Protein AF-W6JTA6-F1 (afdb_monomer_lite)

Sequence (429 aa):
MGHHGRVSEDKHWPESLSASARRALEARGWGGLADLAGATMVEVASVKGVGPKAIMVLAAALDEAGTPFADASKGPRAWKQAAQEAGWGRRGSEKWDGAAAPAKRSTAKKEPAGEPIMLDVDGRSVRLSSPNRVYFPEHGWTKEDVARYYLAVGPGILRALRDRPTMLHRFPDGLDGQKVYQKRLPSGAPDWVPTVRLDFPRYNLHADELAPAHLADVIWACQMSTVEFHPWNVRAADVNRPDEWRIDLDPMPEAGFDAVREVAAVAHEVLDELGITGYPKTSGGSGLHVYVRIRAEWEFADVRRAAWGFASEVAARMPDQATVTWWRKDRDPKHVFIDYNQNARDHTLAAAYSLRGLPSGTVSSPIEWDELADVDPRDLTLATVPGRFAEIGDPHEKIDDTAYGLETLLEWADRSEASAGPGLGEPES

Organism: NCBI:txid1193182

Structure (mmCIF, N/CA/C/O backbone):
data_AF-W6JTA6-F1
#
_entry.id   AF-W6JTA6-F1
#
loop_
_atom_site.group_PDB
_atom_site.id
_atom_site.type_symbol
_atom_site.label_atom_id
_atom_site.label_alt_id
_atom_site.label_comp_id
_atom_site.label_asym_id
_atom_site.label_entity_id
_atom_site.label_seq_id
_atom_site.pdbx_PDB_ins_code
_atom_site.Cartn_x
_atom_site.Cartn_y
_atom_site.Cartn_z
_atom_site.occupancy
_atom_site.B_iso_or_equiv
_atom_site.auth_seq_id
_atom_site.auth_comp_id
_atom_site.auth_asym_id
_atom_site.auth_atom_id
_atom_site.pdbx_PDB_model_num
ATOM 1 N N . MET A 1 1 ? 10.520 79.155 20.929 1.00 40.16 1 MET A N 1
ATOM 2 C CA . MET A 1 1 ? 11.770 78.365 20.885 1.00 40.16 1 MET A CA 1
ATOM 3 C C . MET A 1 1 ? 11.437 76.948 21.304 1.00 40.16 1 MET A C 1
ATOM 5 O O . MET A 1 1 ? 10.847 76.793 22.360 1.00 40.16 1 MET A O 1
ATOM 9 N N . GLY A 1 2 ? 11.802 75.967 20.478 1.00 39.59 2 GLY A N 1
ATOM 10 C CA . GLY A 1 2 ? 11.783 74.545 20.828 1.00 39.59 2 GLY A CA 1
ATOM 11 C C . GLY A 1 2 ? 10.458 73.818 20.591 1.00 39.59 2 GLY A C 1
ATOM 12 O O . GLY A 1 2 ? 9.577 73.845 21.435 1.00 39.59 2 GLY A O 1
ATOM 13 N N . HIS A 1 3 ? 10.364 73.080 19.486 1.00 30.94 3 HIS A N 1
ATOM 14 C CA . HIS A 1 3 ? 10.498 71.627 19.591 1.00 30.94 3 HIS A CA 1
ATOM 15 C C . HIS A 1 3 ? 10.884 71.022 18.239 1.00 30.94 3 HIS A C 1
ATOM 17 O O . HIS A 1 3 ? 10.272 71.289 17.209 1.00 30.94 3 HIS A O 1
ATOM 23 N N . HIS A 1 4 ? 11.966 70.247 18.262 1.00 41.09 4 HIS A N 1
ATOM 24 C CA . HIS A 1 4 ? 12.413 69.387 17.179 1.00 41.09 4 HIS A CA 1
ATOM 25 C C . HIS A 1 4 ? 11.355 68.337 16.831 1.00 41.09 4 HIS A C 1
ATOM 27 O O . HIS A 1 4 ? 10.885 67.623 17.711 1.00 41.09 4 HIS A O 1
ATOM 33 N N . GLY A 1 5 ? 11.079 68.194 15.537 1.00 29.84 5 GLY A N 1
ATOM 34 C CA . GLY A 1 5 ? 10.378 67.056 14.957 1.00 29.84 5 GLY A CA 1
ATOM 35 C C . GLY A 1 5 ? 10.976 66.747 13.591 1.00 29.84 5 GLY A C 1
ATOM 36 O O . GLY A 1 5 ? 10.447 67.163 12.569 1.00 29.84 5 GLY A O 1
ATOM 37 N N . ARG A 1 6 ? 12.130 66.078 13.575 1.00 46.41 6 ARG A N 1
ATOM 38 C CA . ARG A 1 6 ? 12.691 65.443 12.376 1.00 46.41 6 ARG A CA 1
ATOM 39 C C . ARG A 1 6 ? 13.136 64.041 12.773 1.00 46.41 6 ARG A C 1
ATOM 41 O O . ARG A 1 6 ? 14.249 63.898 13.261 1.00 46.41 6 ARG A O 1
ATOM 48 N N . VAL A 1 7 ? 12.266 63.041 12.599 1.00 33.16 7 VAL A N 1
ATOM 49 C CA . VAL A 1 7 ? 12.634 61.614 12.576 1.00 33.16 7 VAL A CA 1
ATOM 50 C C . VAL A 1 7 ? 11.639 60.828 11.696 1.00 33.16 7 VAL A C 1
ATOM 52 O O . VAL A 1 7 ? 10.478 60.696 12.059 1.00 33.16 7 VAL A O 1
ATOM 55 N N . SER A 1 8 ? 12.171 60.269 10.598 1.00 37.28 8 SER A N 1
ATOM 56 C CA . SER A 1 8 ? 11.803 58.996 9.938 1.00 37.28 8 SER A CA 1
ATOM 57 C C . SER A 1 8 ? 10.520 58.882 9.090 1.00 37.28 8 SER A C 1
ATOM 59 O O . SER A 1 8 ? 9.585 58.183 9.474 1.00 37.28 8 SER A O 1
ATOM 61 N N . GLU A 1 9 ? 10.553 59.406 7.863 1.00 46.31 9 GLU A N 1
ATOM 62 C CA . GLU A 1 9 ? 9.811 58.815 6.733 1.00 46.31 9 GLU A CA 1
ATOM 63 C C . GLU A 1 9 ? 10.660 57.679 6.103 1.00 46.31 9 GLU A C 1
ATOM 65 O O . GLU A 1 9 ? 11.884 57.796 6.010 1.00 46.31 9 GLU A O 1
ATOM 70 N N . ASP A 1 10 ? 9.996 56.576 5.732 1.00 52.59 10 ASP A N 1
ATOM 71 C CA . ASP A 1 10 ? 10.444 55.476 4.850 1.00 52.59 10 ASP A CA 1
ATOM 72 C C . ASP A 1 10 ? 11.450 54.416 5.345 1.00 52.59 10 ASP A C 1
ATOM 74 O O . ASP A 1 10 ? 12.419 54.081 4.664 1.00 52.59 10 ASP A O 1
ATOM 78 N N . LYS A 1 11 ? 11.170 53.768 6.487 1.00 55.34 11 LYS A N 1
ATOM 79 C CA . LYS A 1 11 ? 11.806 52.482 6.862 1.00 55.34 11 LYS A CA 1
ATOM 80 C C . LYS A 1 11 ? 10.820 51.489 7.479 1.00 55.34 11 LYS A C 1
ATOM 82 O O . LYS A 1 11 ? 10.901 51.184 8.668 1.00 55.34 11 LYS A O 1
ATOM 87 N N . HIS A 1 12 ? 9.867 50.985 6.696 1.00 79.62 12 HIS A N 1
ATOM 88 C CA . HIS A 1 12 ? 9.021 49.883 7.161 1.00 79.62 12 HIS A CA 1
ATOM 89 C C . HIS A 1 12 ? 8.883 48.767 6.127 1.00 79.62 12 HIS A C 1
ATOM 91 O O . HIS A 1 12 ? 8.821 49.006 4.922 1.00 79.62 12 HIS A O 1
ATOM 97 N N . TRP A 1 13 ? 8.862 47.532 6.623 1.00 90.06 13 TRP A N 1
ATOM 98 C CA . TRP A 1 13 ? 8.524 46.343 5.848 1.00 90.06 13 TRP A CA 1
ATOM 99 C C . TRP A 1 13 ? 7.002 46.145 5.825 1.00 90.06 13 TRP A C 1
ATOM 101 O O . TRP A 1 13 ? 6.349 46.493 6.808 1.00 90.06 13 TRP A O 1
ATOM 111 N N . PRO A 1 14 ? 6.424 45.511 4.786 1.00 87.81 14 PRO A N 1
ATOM 112 C CA . PRO A 1 14 ? 5.011 45.136 4.793 1.00 87.81 14 PRO A CA 1
ATOM 113 C C . PRO A 1 14 ? 4.657 44.292 6.025 1.00 87.81 14 PRO A C 1
ATOM 115 O O . PRO A 1 14 ? 5.399 43.368 6.384 1.00 87.81 14 PRO A O 1
ATOM 118 N N . GLU A 1 15 ? 3.509 44.556 6.656 1.00 84.94 15 GLU A N 1
ATOM 119 C CA . GLU A 1 15 ? 3.074 43.836 7.865 1.00 84.94 15 GLU A CA 1
ATOM 120 C C . GLU A 1 15 ? 2.975 42.319 7.645 1.00 84.94 15 GLU A C 1
ATOM 122 O O . GLU A 1 15 ? 3.324 41.533 8.525 1.00 84.94 15 GLU A O 1
ATOM 127 N N . SER A 1 16 ? 2.611 41.905 6.430 1.00 84.75 16 SER A N 1
ATOM 128 C CA . SER A 1 16 ? 2.505 40.509 5.997 1.00 84.75 16 SER A CA 1
ATOM 129 C C . SER A 1 16 ? 3.853 39.821 5.722 1.00 84.75 16 SER A C 1
ATOM 131 O O . SER A 1 16 ? 3.896 38.607 5.493 1.00 84.75 16 SER A O 1
ATOM 133 N N . LEU A 1 17 ? 4.973 40.553 5.758 1.00 88.12 17 LEU A N 1
ATOM 134 C CA . LEU A 1 17 ? 6.309 39.989 5.577 1.00 88.12 17 LEU A CA 1
ATOM 135 C C . LEU A 1 17 ? 6.771 39.271 6.851 1.00 88.12 17 LEU A C 1
ATOM 137 O O . LEU A 1 17 ? 6.897 39.885 7.907 1.00 88.12 17 LEU A O 1
ATOM 141 N N . SER A 1 18 ? 7.094 37.979 6.747 1.00 87.62 18 SER A N 1
ATOM 142 C CA . SER A 1 18 ? 7.527 37.172 7.898 1.00 87.62 18 SER A CA 1
ATOM 143 C C . SER A 1 18 ? 8.738 37.770 8.630 1.00 87.62 18 SER A C 1
ATOM 145 O O . SER A 1 18 ? 9.684 38.240 7.991 1.00 87.62 18 SER A O 1
ATOM 147 N N . ALA A 1 19 ? 8.768 37.655 9.962 1.00 83.56 19 ALA A N 1
ATOM 148 C CA . ALA A 1 19 ? 9.875 38.143 10.791 1.00 83.56 19 ALA A CA 1
ATOM 149 C C . ALA A 1 19 ? 11.238 37.524 10.419 1.00 83.56 19 ALA A C 1
ATOM 151 O O . ALA A 1 19 ? 12.271 38.176 10.542 1.00 83.56 19 ALA A O 1
ATOM 152 N N . SER A 1 20 ? 11.258 36.277 9.935 1.00 80.44 20 SER A N 1
ATOM 153 C CA . SER A 1 20 ? 12.476 35.627 9.437 1.00 80.44 20 SER A CA 1
ATOM 154 C C . SER A 1 20 ? 13.013 36.282 8.165 1.00 80.44 20 SER A C 1
ATOM 156 O O . SER A 1 20 ? 14.217 36.498 8.067 1.00 80.44 20 SER A O 1
ATOM 158 N N . ALA A 1 21 ? 12.134 36.636 7.222 1.00 83.75 21 ALA A N 1
ATOM 159 C CA . ALA A 1 21 ? 12.529 37.333 6.001 1.00 83.75 21 ALA A CA 1
ATOM 160 C C . ALA A 1 21 ? 13.016 38.758 6.303 1.00 83.75 21 ALA A C 1
ATOM 162 O O . ALA A 1 21 ? 14.043 39.156 5.768 1.00 83.75 21 ALA A O 1
ATOM 163 N N . ARG A 1 22 ? 12.349 39.484 7.216 1.00 91.69 22 ARG A N 1
ATOM 164 C CA . ARG A 1 22 ? 12.786 40.822 7.666 1.00 91.69 22 ARG A CA 1
ATOM 165 C C . ARG A 1 22 ? 14.217 40.800 8.197 1.00 91.69 22 ARG A C 1
ATOM 167 O O . ARG A 1 22 ? 15.078 41.481 7.656 1.00 91.69 22 ARG A O 1
ATOM 174 N N . ARG A 1 23 ? 14.497 39.915 9.163 1.00 88.06 23 ARG A N 1
ATOM 175 C CA . ARG A 1 23 ? 15.844 39.756 9.741 1.00 88.06 23 ARG A CA 1
ATOM 176 C C . ARG A 1 23 ? 16.899 39.397 8.694 1.00 88.06 23 ARG A C 1
ATOM 178 O O . ARG A 1 23 ? 18.033 39.851 8.787 1.00 88.06 23 ARG A O 1
ATOM 185 N N . ALA A 1 24 ? 16.541 38.571 7.712 1.00 86.56 24 ALA A N 1
ATOM 186 C CA . ALA A 1 24 ? 17.455 38.166 6.651 1.00 86.56 24 ALA A CA 1
ATOM 187 C C . ALA A 1 24 ? 17.807 39.327 5.702 1.00 86.56 24 ALA A C 1
ATOM 189 O O . ALA A 1 24 ? 18.970 39.484 5.333 1.00 86.56 24 ALA A O 1
ATOM 190 N N . LEU A 1 25 ? 16.821 40.152 5.337 1.00 90.06 25 LEU A N 1
ATOM 191 C CA . LEU A 1 25 ? 17.012 41.338 4.496 1.00 90.06 25 LEU A CA 1
ATOM 192 C C . LEU A 1 25 ? 17.805 42.425 5.240 1.00 90.06 25 LEU A C 1
ATOM 194 O O . LEU A 1 25 ? 18.753 42.981 4.688 1.00 90.06 25 LEU A O 1
ATOM 198 N N . GLU A 1 26 ? 17.504 42.638 6.522 1.00 91.12 26 GLU A N 1
ATOM 199 C CA . GLU A 1 26 ? 18.237 43.562 7.398 1.00 91.12 26 GLU A CA 1
ATOM 200 C C . GLU A 1 26 ? 19.702 43.153 7.562 1.00 91.12 26 GLU A C 1
ATOM 202 O O . GLU A 1 26 ? 20.597 43.986 7.424 1.00 91.12 26 GLU A O 1
ATOM 207 N N . ALA A 1 27 ? 19.975 41.857 7.749 1.00 87.38 27 ALA A N 1
ATOM 208 C CA . ALA A 1 27 ? 21.340 41.329 7.795 1.00 87.38 27 ALA A CA 1
ATOM 209 C C . ALA A 1 27 ? 22.109 41.529 6.475 1.00 87.38 27 ALA A C 1
ATOM 211 O O . ALA A 1 27 ? 23.340 41.529 6.471 1.00 87.38 27 ALA A O 1
ATOM 212 N N . ARG A 1 28 ? 21.398 41.712 5.354 1.00 84.50 28 ARG A N 1
ATOM 213 C CA . ARG A 1 28 ? 21.978 42.018 4.040 1.00 84.50 28 ARG A CA 1
ATOM 214 C C . ARG A 1 28 ? 22.210 43.518 3.815 1.00 84.50 28 ARG A C 1
ATOM 216 O O . ARG A 1 28 ? 22.871 43.869 2.834 1.00 84.50 28 ARG A O 1
ATOM 223 N N . GLY A 1 29 ? 21.729 44.364 4.728 1.00 88.12 29 GLY A N 1
ATOM 224 C CA . GLY A 1 29 ? 21.842 45.822 4.685 1.00 88.12 29 GLY A CA 1
ATOM 225 C C . GLY A 1 29 ? 20.591 46.545 4.177 1.00 88.12 29 GLY A C 1
ATOM 226 O O . GLY A 1 29 ? 20.644 47.759 4.012 1.00 88.12 29 GLY A O 1
ATOM 227 N N . TRP A 1 30 ? 19.483 45.836 3.938 1.00 92.12 30 TRP A N 1
ATOM 228 C CA . TRP A 1 30 ? 18.208 46.436 3.540 1.00 92.12 30 TRP A CA 1
ATOM 229 C C . TRP A 1 30 ? 17.328 46.623 4.776 1.00 92.12 30 TRP A C 1
ATOM 231 O O . TRP A 1 30 ? 16.934 45.649 5.406 1.00 92.12 30 TRP A O 1
ATOM 241 N N . GLY A 1 31 ? 17.060 47.868 5.164 1.00 87.06 31 GLY A N 1
ATOM 242 C CA . GLY A 1 31 ? 16.299 48.222 6.364 1.00 87.06 31 GLY A CA 1
ATOM 243 C C . GLY A 1 31 ? 14.812 48.488 6.116 1.00 87.06 31 GLY A C 1
ATOM 244 O O . GLY A 1 31 ? 14.055 48.623 7.076 1.00 87.06 31 GLY A O 1
ATOM 245 N N . GLY A 1 32 ? 14.379 48.566 4.858 1.00 88.56 32 GLY A N 1
ATOM 246 C CA . GLY A 1 32 ? 12.979 48.731 4.484 1.00 88.56 32 GLY A CA 1
ATOM 247 C C . GLY A 1 32 ? 12.744 48.628 2.980 1.00 88.56 32 GLY A C 1
ATOM 248 O O . GLY A 1 32 ? 13.670 48.415 2.199 1.00 88.56 32 GLY A O 1
ATOM 249 N N . LEU A 1 33 ? 11.484 48.795 2.569 1.00 88.25 33 LEU A N 1
ATOM 250 C CA . LEU A 1 33 ? 11.062 48.620 1.176 1.00 88.25 33 LEU A CA 1
ATOM 251 C C . LEU A 1 33 ? 11.807 49.550 0.199 1.00 88.25 33 LEU A C 1
ATOM 253 O O . LEU A 1 33 ? 12.174 49.122 -0.891 1.00 88.25 33 LEU A O 1
ATOM 257 N N . ALA A 1 34 ? 12.100 50.786 0.618 1.00 86.06 34 ALA A N 1
ATOM 258 C CA . ALA A 1 34 ? 12.843 51.763 -0.180 1.00 86.06 34 ALA A CA 1
ATOM 259 C C . ALA A 1 34 ? 14.271 51.300 -0.531 1.00 86.06 34 ALA A C 1
ATOM 261 O O . ALA A 1 34 ? 14.783 51.645 -1.594 1.00 86.06 34 ALA A O 1
ATOM 262 N N . ASP A 1 35 ? 14.892 50.467 0.311 1.00 88.06 35 ASP A N 1
ATOM 263 C CA . ASP A 1 35 ? 16.240 49.938 0.068 1.00 88.06 35 ASP A CA 1
ATOM 264 C C . ASP A 1 35 ? 16.262 48.840 -1.014 1.00 88.06 35 ASP A C 1
ATOM 266 O O . ASP A 1 35 ? 17.334 48.435 -1.465 1.00 88.06 35 ASP A O 1
ATOM 270 N N . LEU A 1 36 ? 15.086 48.356 -1.437 1.00 88.25 36 LEU A N 1
ATOM 271 C CA . LEU A 1 36 ? 14.927 47.411 -2.545 1.00 88.25 36 LEU A CA 1
ATOM 272 C C . LEU A 1 36 ? 14.685 48.103 -3.893 1.00 88.25 36 LEU A C 1
ATOM 274 O O . LEU A 1 36 ? 14.579 47.419 -4.913 1.00 88.25 36 LEU A O 1
ATOM 278 N N . ALA A 1 37 ? 14.611 49.437 -3.929 1.00 82.19 37 ALA A N 1
ATOM 279 C CA . ALA A 1 37 ? 14.433 50.177 -5.171 1.00 82.19 37 ALA A CA 1
ATOM 280 C C . ALA A 1 37 ? 15.594 49.889 -6.141 1.00 82.19 37 ALA A C 1
ATOM 282 O O . ALA A 1 37 ? 16.764 50.115 -5.831 1.00 82.19 37 ALA A O 1
ATOM 283 N N . GLY A 1 38 ? 15.268 49.368 -7.326 1.00 80.81 38 GLY A N 1
ATOM 284 C CA . GLY A 1 38 ? 16.257 48.977 -8.337 1.00 80.81 38 GLY A CA 1
ATOM 285 C C . GLY A 1 38 ? 16.901 47.602 -8.122 1.00 80.81 38 GLY A C 1
ATOM 286 O O . GLY A 1 38 ? 17.643 47.158 -8.996 1.00 80.81 38 GLY A O 1
ATOM 287 N N . ALA A 1 39 ? 16.591 46.902 -7.026 1.00 87.50 39 ALA A N 1
ATOM 288 C CA . ALA A 1 39 ? 16.951 45.498 -6.876 1.00 87.50 39 ALA A CA 1
ATOM 289 C C . ALA A 1 39 ? 16.140 44.632 -7.851 1.00 87.50 39 ALA A C 1
ATOM 291 O O . ALA A 1 39 ? 15.028 44.971 -8.267 1.00 87.50 39 ALA A O 1
ATOM 292 N N . THR A 1 40 ? 16.691 43.481 -8.207 1.00 85.56 40 THR A N 1
ATOM 293 C CA . THR A 1 40 ? 15.971 42.426 -8.923 1.00 85.56 40 THR A CA 1
ATOM 294 C C . THR A 1 40 ? 15.340 41.446 -7.938 1.00 85.56 40 THR A C 1
ATOM 296 O O . THR A 1 40 ? 15.860 41.204 -6.844 1.00 85.56 40 THR A O 1
ATOM 299 N N . MET A 1 41 ? 14.249 40.798 -8.348 1.00 79.69 41 MET A N 1
ATOM 300 C CA . MET A 1 41 ? 13.654 39.699 -7.585 1.00 79.69 41 MET A CA 1
ATOM 301 C C . MET A 1 41 ? 14.670 38.586 -7.308 1.00 79.69 41 MET A C 1
ATOM 303 O O . MET A 1 41 ? 14.624 37.964 -6.249 1.00 79.69 41 MET A O 1
ATOM 307 N N . VAL A 1 42 ? 15.604 38.343 -8.232 1.00 75.25 42 VAL A N 1
ATOM 308 C CA . VAL A 1 42 ? 16.661 37.327 -8.099 1.00 75.25 42 VAL A CA 1
ATOM 309 C C . VAL A 1 42 ? 17.652 37.675 -6.987 1.00 75.25 42 VAL A C 1
ATOM 311 O O . VAL A 1 42 ? 17.994 36.812 -6.178 1.00 75.25 42 VAL A O 1
ATOM 314 N N . GLU A 1 43 ? 18.087 38.932 -6.903 1.00 81.50 43 GLU A N 1
ATOM 315 C CA . GLU A 1 43 ? 18.985 39.392 -5.836 1.00 81.50 43 GLU A CA 1
ATOM 316 C C . GLU A 1 43 ? 18.330 39.243 -4.465 1.00 81.50 43 GLU A C 1
ATOM 318 O O . GLU A 1 43 ? 18.957 38.736 -3.534 1.00 81.50 43 GLU A O 1
ATOM 323 N N . VAL A 1 44 ? 17.048 39.592 -4.353 1.00 82.94 44 VAL A N 1
ATOM 324 C CA . VAL A 1 44 ? 16.288 39.437 -3.108 1.00 82.94 44 VAL A CA 1
ATOM 325 C C . VAL A 1 44 ? 16.061 37.961 -2.764 1.00 82.94 44 VAL A C 1
ATOM 327 O O . VAL A 1 44 ? 16.219 37.565 -1.609 1.00 82.94 44 VAL A O 1
ATOM 330 N N . ALA A 1 45 ? 15.774 37.118 -3.760 1.00 75.75 45 ALA A N 1
ATOM 331 C CA . ALA A 1 45 ? 15.609 35.672 -3.590 1.00 75.75 45 ALA A CA 1
ATOM 332 C C . ALA A 1 45 ? 16.890 34.953 -3.140 1.00 75.75 45 ALA A C 1
ATOM 334 O O . ALA A 1 45 ? 16.816 33.886 -2.529 1.00 75.75 45 ALA A O 1
ATOM 335 N N . SER A 1 46 ? 18.060 35.521 -3.447 1.00 75.62 46 SER A N 1
ATOM 336 C CA . SER A 1 46 ? 19.359 34.959 -3.067 1.00 75.62 46 SER A CA 1
ATOM 337 C C . SER A 1 46 ? 19.669 35.102 -1.569 1.00 75.62 46 SER A C 1
ATOM 339 O O . SER A 1 46 ? 20.582 34.452 -1.052 1.00 75.62 46 SER A O 1
ATOM 341 N N . VAL A 1 47 ? 18.905 35.926 -0.841 1.00 81.44 47 VAL A N 1
ATOM 342 C CA . VAL A 1 47 ? 19.101 36.147 0.592 1.00 81.44 47 VAL A CA 1
ATOM 343 C C . VAL A 1 47 ? 18.572 34.956 1.394 1.00 81.44 47 VAL A C 1
ATOM 345 O O . VAL A 1 47 ? 17.376 34.657 1.421 1.00 81.44 47 VAL A O 1
ATOM 348 N N . LYS A 1 48 ? 19.477 34.274 2.106 1.00 75.94 48 LYS A N 1
ATOM 349 C CA . LYS A 1 48 ? 19.148 33.119 2.953 1.00 75.94 48 LYS A CA 1
ATOM 350 C C . LYS A 1 48 ? 18.109 33.507 4.012 1.00 75.94 48 LYS A C 1
ATOM 352 O O . LYS A 1 48 ? 18.399 34.294 4.903 1.00 75.94 48 LYS A O 1
ATOM 357 N N . GLY A 1 49 ? 16.922 32.904 3.939 1.00 74.12 49 GLY A N 1
ATOM 358 C CA . GLY A 1 49 ? 15.788 33.205 4.827 1.00 74.12 49 GLY A CA 1
ATOM 359 C C . GLY A 1 49 ? 14.639 33.960 4.149 1.00 74.12 49 GLY A C 1
ATOM 360 O O . GLY A 1 49 ? 13.569 34.087 4.746 1.00 74.12 49 GLY A O 1
ATOM 361 N N . VAL A 1 50 ? 14.817 34.391 2.896 1.00 78.31 50 VAL A N 1
ATOM 362 C CA . VAL A 1 50 ? 13.776 35.015 2.070 1.00 78.31 50 VAL A CA 1
ATOM 363 C C . VAL A 1 50 ? 13.166 33.966 1.134 1.00 78.31 50 VAL A C 1
ATOM 365 O O . VAL A 1 50 ? 13.779 33.506 0.173 1.00 78.31 50 VAL A O 1
ATOM 368 N N . GLY A 1 51 ? 11.951 33.526 1.466 1.00 71.75 51 GLY A N 1
ATOM 369 C CA . GLY A 1 51 ? 11.231 32.482 0.731 1.00 71.75 51 GLY A CA 1
ATOM 370 C C . GLY A 1 51 ? 10.246 33.005 -0.326 1.00 71.75 51 GLY A C 1
ATOM 371 O O . GLY A 1 51 ? 10.012 34.210 -0.418 1.00 71.75 51 GLY A O 1
ATOM 372 N N . PRO A 1 52 ? 9.580 32.099 -1.071 1.00 69.25 52 PRO A N 1
ATOM 373 C CA . PRO A 1 52 ? 8.659 32.441 -2.167 1.00 69.25 52 PRO A CA 1
ATOM 374 C C . PRO A 1 52 ? 7.584 33.443 -1.781 1.00 69.25 52 PRO A C 1
ATOM 376 O O . PRO A 1 52 ? 7.349 34.437 -2.462 1.00 69.25 52 PRO A O 1
ATOM 379 N N . LYS A 1 53 ? 6.961 33.181 -0.634 1.00 76.06 53 LYS A N 1
ATOM 380 C CA . LYS A 1 53 ? 5.883 33.995 -0.092 1.00 76.06 53 LYS A CA 1
ATOM 381 C C . LYS A 1 53 ? 6.368 35.403 0.264 1.00 76.06 53 LYS A C 1
ATOM 383 O O . LYS A 1 53 ? 5.648 36.361 0.031 1.00 76.06 53 LYS A O 1
ATOM 388 N N . ALA A 1 54 ? 7.598 35.529 0.768 1.00 83.88 54 ALA A N 1
ATOM 389 C CA . ALA A 1 54 ? 8.199 36.819 1.094 1.00 83.88 54 ALA A CA 1
ATOM 390 C C . ALA A 1 54 ? 8.477 37.651 -0.167 1.00 83.88 54 ALA A C 1
ATOM 392 O O . ALA A 1 54 ? 8.167 38.834 -0.182 1.00 83.88 54 ALA A O 1
ATOM 393 N N . ILE A 1 55 ? 8.978 37.028 -1.239 1.00 83.38 55 ILE A N 1
ATOM 394 C CA . ILE A 1 55 ? 9.208 37.709 -2.525 1.00 83.38 55 ILE A CA 1
ATOM 395 C C . ILE A 1 55 ? 7.894 38.229 -3.106 1.00 83.38 55 ILE A C 1
ATOM 397 O O . ILE A 1 55 ? 7.838 39.371 -3.540 1.00 83.38 55 ILE A O 1
ATOM 401 N N . MET A 1 56 ? 6.828 37.423 -3.081 1.00 81.12 56 MET A N 1
ATOM 402 C CA . MET A 1 56 ? 5.519 37.853 -3.587 1.00 81.12 56 MET A CA 1
ATOM 403 C C . MET A 1 56 ? 4.939 39.023 -2.786 1.00 81.12 56 MET A C 1
ATOM 405 O O . MET A 1 56 ? 4.397 39.952 -3.375 1.00 81.12 56 MET A O 1
ATOM 409 N N . VAL A 1 57 ? 5.086 38.994 -1.457 1.00 86.62 57 VAL A N 1
ATOM 410 C CA . VAL A 1 57 ? 4.676 40.101 -0.580 1.00 86.62 57 VAL A CA 1
ATOM 411 C C . VAL A 1 57 ? 5.466 41.376 -0.893 1.00 86.62 57 VAL A C 1
ATOM 413 O O . VAL A 1 57 ? 4.877 42.446 -0.987 1.00 86.62 57 VAL A O 1
ATOM 416 N N . LEU A 1 58 ? 6.784 41.268 -1.090 1.00 89.19 58 LEU A N 1
ATOM 417 C CA . LEU A 1 58 ? 7.640 42.408 -1.430 1.00 89.19 58 LEU A CA 1
ATOM 418 C C . LEU A 1 58 ? 7.349 42.961 -2.828 1.00 89.19 58 LEU A C 1
ATOM 420 O O . LEU A 1 58 ? 7.304 44.172 -2.988 1.00 89.19 58 LEU A O 1
ATOM 424 N N . ALA A 1 59 ? 7.123 42.092 -3.815 1.00 85.44 59 ALA A N 1
ATOM 425 C CA . ALA A 1 59 ? 6.797 42.495 -5.180 1.00 85.44 59 ALA A CA 1
ATOM 426 C C . ALA A 1 59 ? 5.481 43.280 -5.224 1.00 85.44 59 ALA A C 1
ATOM 428 O O . ALA A 1 59 ? 5.445 44.366 -5.785 1.00 85.44 59 ALA A O 1
ATOM 429 N N . ALA A 1 60 ? 4.435 42.777 -4.559 1.00 85.00 60 ALA A N 1
ATOM 430 C CA . ALA A 1 60 ? 3.157 43.479 -4.471 1.00 85.00 60 ALA A CA 1
ATOM 431 C C . ALA A 1 60 ? 3.295 44.845 -3.778 1.00 85.00 60 ALA A C 1
ATOM 433 O O . ALA A 1 60 ? 2.743 45.832 -4.253 1.00 85.00 60 ALA A O 1
ATOM 434 N N . ALA A 1 61 ? 4.072 44.916 -2.692 1.00 87.62 61 ALA A N 1
ATOM 435 C CA . ALA A 1 61 ? 4.297 46.167 -1.974 1.00 87.62 61 ALA A CA 1
ATOM 436 C C . ALA A 1 61 ? 5.119 47.187 -2.787 1.00 87.62 61 ALA A C 1
ATOM 438 O O . ALA A 1 61 ? 4.844 48.380 -2.725 1.00 87.62 61 ALA A O 1
ATOM 439 N N . LEU A 1 62 ? 6.119 46.737 -3.552 1.00 87.50 62 LEU A N 1
ATOM 440 C CA . LEU A 1 62 ? 6.918 47.594 -4.439 1.00 87.50 62 LEU A CA 1
ATOM 441 C C . LEU A 1 62 ? 6.109 48.098 -5.640 1.00 87.50 62 LEU A C 1
ATOM 443 O O . LEU A 1 62 ? 6.249 49.258 -6.024 1.00 87.50 62 LEU A O 1
ATOM 447 N N . ASP A 1 63 ? 5.238 47.255 -6.199 1.00 83.44 63 ASP A N 1
ATOM 448 C CA . ASP A 1 63 ? 4.300 47.651 -7.254 1.00 83.44 63 ASP A CA 1
ATOM 449 C C . ASP A 1 63 ? 3.329 48.731 -6.744 1.00 83.44 63 ASP A C 1
ATOM 451 O O . ASP A 1 63 ? 3.120 49.740 -7.418 1.00 83.44 63 ASP A O 1
ATOM 455 N N . GLU A 1 64 ? 2.788 48.569 -5.531 1.00 83.75 64 GLU A N 1
ATOM 456 C CA . GLU A 1 64 ? 1.910 49.555 -4.883 1.00 83.75 64 GLU A CA 1
ATOM 457 C C . GLU A 1 64 ? 2.642 50.870 -4.560 1.00 83.75 64 GLU A C 1
ATOM 459 O O . GLU A 1 64 ? 2.080 51.953 -4.723 1.00 83.75 64 GLU A O 1
ATOM 464 N N . ALA A 1 65 ? 3.922 50.791 -4.186 1.00 83.06 65 ALA A N 1
ATOM 465 C CA . ALA A 1 65 ? 4.785 51.948 -3.950 1.00 83.06 65 ALA A CA 1
ATOM 466 C C . ALA A 1 65 ? 5.297 52.623 -5.242 1.00 83.06 65 ALA A C 1
ATOM 468 O O . ALA A 1 65 ? 6.017 53.621 -5.172 1.00 83.06 65 ALA A O 1
ATOM 469 N N . GLY A 1 66 ? 4.956 52.097 -6.426 1.00 83.81 66 GLY A N 1
ATOM 470 C CA . GLY A 1 66 ? 5.382 52.642 -7.719 1.00 83.81 66 GLY A CA 1
ATOM 471 C C . GLY A 1 66 ? 6.867 52.433 -8.039 1.00 83.81 66 GLY A C 1
ATOM 472 O O . GLY A 1 66 ? 7.399 53.086 -8.938 1.00 83.81 66 GLY A O 1
ATOM 473 N N . THR A 1 67 ? 7.544 51.532 -7.325 1.00 87.62 67 THR A N 1
ATOM 474 C CA . THR A 1 67 ? 8.972 51.212 -7.477 1.00 87.62 67 THR A CA 1
ATOM 475 C C . THR A 1 67 ? 9.175 49.706 -7.681 1.00 87.62 67 THR A C 1
ATOM 477 O O . THR A 1 67 ? 9.863 49.063 -6.889 1.00 87.62 67 THR A O 1
ATOM 480 N N . PRO A 1 68 ? 8.597 49.111 -8.746 1.00 86.00 68 PRO A N 1
ATOM 481 C CA . PRO A 1 68 ? 8.661 47.671 -8.978 1.00 86.00 68 PRO A CA 1
ATOM 482 C C . PRO A 1 68 ? 10.109 47.175 -9.051 1.00 86.00 68 PRO A C 1
ATOM 484 O O . PRO A 1 68 ? 11.029 47.922 -9.404 1.00 86.00 68 PRO A O 1
ATOM 487 N N . PHE A 1 69 ? 10.315 45.883 -8.787 1.00 87.19 69 PHE A N 1
ATOM 488 C CA . PHE A 1 69 ? 11.619 45.258 -9.005 1.00 87.19 69 PHE A CA 1
ATOM 489 C C . PHE A 1 69 ? 12.124 45.504 -10.435 1.00 87.19 69 PHE A C 1
ATOM 491 O O . PHE A 1 69 ? 11.354 45.487 -11.399 1.00 87.19 69 PHE A O 1
ATOM 498 N N . ALA A 1 70 ? 13.439 45.670 -10.592 1.00 85.06 70 ALA A N 1
ATOM 499 C CA . ALA A 1 70 ? 14.060 46.014 -11.874 1.00 85.06 70 ALA A CA 1
ATOM 500 C C . ALA A 1 70 ? 13.819 44.964 -12.980 1.00 85.06 70 ALA A C 1
ATOM 502 O O . ALA A 1 70 ? 13.944 45.257 -14.169 1.00 85.06 70 ALA A O 1
ATOM 503 N N . ASP A 1 71 ? 13.457 43.736 -12.606 1.00 78.81 71 ASP A N 1
ATOM 504 C CA . ASP A 1 71 ? 13.126 42.630 -13.501 1.00 78.81 71 ASP A CA 1
ATOM 505 C C . ASP A 1 71 ? 11.634 42.243 -13.505 1.00 78.81 71 ASP A C 1
ATOM 507 O O . ASP A 1 71 ? 11.282 41.197 -14.058 1.00 78.81 71 ASP A O 1
ATOM 511 N N . ALA A 1 72 ? 10.743 43.088 -12.970 1.00 71.62 72 ALA A N 1
ATOM 512 C CA . ALA A 1 72 ? 9.297 42.836 -12.921 1.00 71.62 72 ALA A CA 1
ATOM 513 C C . ALA A 1 72 ? 8.681 42.547 -14.307 1.00 71.62 72 ALA A C 1
ATOM 515 O O . ALA A 1 72 ? 7.780 41.716 -14.440 1.00 71.62 72 ALA A O 1
ATOM 516 N N . SER A 1 73 ? 9.226 43.147 -15.372 1.00 70.12 73 SER A N 1
ATOM 517 C CA . SER A 1 73 ? 8.774 42.955 -16.759 1.00 70.12 73 SER A CA 1
ATOM 518 C C . SER A 1 73 ? 9.050 41.560 -17.339 1.00 70.12 73 SER A C 1
ATOM 520 O O . SER A 1 73 ? 8.463 41.198 -18.359 1.00 70.12 73 SER A O 1
ATOM 522 N N . LYS A 1 74 ? 9.910 40.744 -16.709 1.00 66.25 74 LYS A N 1
ATOM 523 C CA . LYS A 1 74 ? 10.268 39.398 -17.202 1.00 66.25 74 LYS A CA 1
ATOM 524 C C . LYS A 1 74 ? 9.200 38.335 -16.902 1.00 66.25 74 LYS A C 1
ATOM 526 O O . LYS A 1 74 ? 9.269 37.220 -17.423 1.00 66.25 74 LYS A O 1
ATOM 531 N N . GLY A 1 75 ? 8.193 38.679 -16.099 1.00 55.06 75 GLY A N 1
ATOM 532 C CA . GLY A 1 75 ? 7.029 37.846 -15.809 1.00 55.06 75 GLY A CA 1
ATOM 533 C C . GLY A 1 75 ? 7.307 36.617 -14.919 1.00 55.06 75 GLY A C 1
ATOM 534 O O . GLY A 1 75 ? 8.457 36.267 -14.639 1.00 55.06 75 GLY A O 1
ATOM 535 N N . PRO A 1 76 ? 6.253 35.905 -14.464 1.00 54.00 76 PRO A N 1
ATOM 536 C CA . PRO A 1 76 ? 6.366 34.924 -13.380 1.00 54.00 76 PRO A CA 1
ATOM 537 C C . PRO A 1 76 ? 7.214 33.675 -13.665 1.00 54.00 76 PRO A C 1
ATOM 539 O O . PRO A 1 76 ? 7.646 32.978 -12.747 1.00 54.00 76 PRO A O 1
ATOM 542 N N . ARG A 1 77 ? 7.416 33.346 -14.946 1.00 54.94 77 ARG A N 1
ATOM 543 C CA . ARG A 1 77 ? 8.200 32.177 -15.374 1.00 54.94 77 ARG A CA 1
ATOM 544 C C . ARG A 1 77 ? 9.706 32.445 -15.352 1.00 54.94 77 ARG A C 1
ATOM 546 O O . ARG A 1 77 ? 10.457 31.547 -14.986 1.00 54.94 77 ARG A O 1
ATOM 553 N N . ALA A 1 78 ? 10.133 33.664 -15.684 1.00 56.53 78 ALA A N 1
ATOM 554 C CA . ALA A 1 78 ? 11.549 34.010 -15.776 1.00 56.53 78 ALA A CA 1
ATOM 555 C C . ALA A 1 78 ? 12.240 34.020 -14.405 1.00 56.53 78 ALA A C 1
ATOM 557 O O . ALA A 1 78 ? 13.357 33.526 -14.277 1.00 56.53 78 ALA A O 1
ATOM 558 N N . TRP A 1 79 ? 11.569 34.503 -13.354 1.00 57.97 79 TRP A N 1
ATOM 559 C CA . TRP A 1 79 ? 12.162 34.509 -12.014 1.00 57.97 79 TRP A CA 1
ATOM 560 C C . TRP A 1 79 ? 12.119 33.137 -11.334 1.00 57.97 79 TRP A C 1
ATOM 562 O O . TRP A 1 79 ? 13.034 32.821 -10.585 1.00 57.97 79 TRP A O 1
ATOM 572 N N . LYS A 1 80 ? 11.124 32.277 -11.615 1.00 56.97 80 LYS A N 1
ATOM 573 C CA . LYS A 1 80 ? 11.144 30.876 -11.142 1.00 56.97 80 LYS A CA 1
ATOM 574 C C . LYS A 1 80 ? 12.357 30.127 -11.690 1.00 56.97 80 LYS A C 1
ATOM 576 O O . LYS A 1 80 ? 12.990 29.379 -10.953 1.00 56.97 80 LYS A O 1
ATOM 581 N N . GLN A 1 81 ? 12.692 30.370 -12.955 1.00 57.75 81 GLN A N 1
ATOM 582 C CA . GLN A 1 81 ? 13.871 29.808 -13.600 1.00 57.75 81 GLN A CA 1
ATOM 583 C C . GLN A 1 81 ? 15.170 30.375 -13.003 1.00 57.75 81 GLN A C 1
ATOM 585 O O . GLN A 1 81 ? 16.033 29.603 -12.598 1.00 57.75 81 GLN A O 1
ATOM 590 N N . ALA A 1 82 ? 15.268 31.696 -12.831 1.00 53.28 82 ALA A N 1
ATOM 591 C CA . ALA A 1 82 ? 16.438 32.329 -12.217 1.00 53.28 82 ALA A CA 1
ATOM 592 C C . ALA A 1 82 ? 16.624 31.960 -10.728 1.00 53.28 82 ALA A C 1
ATOM 594 O O . ALA A 1 82 ? 17.747 31.777 -10.270 1.00 53.28 82 ALA A O 1
ATOM 595 N N . ALA A 1 83 ? 15.539 31.778 -9.969 1.00 53.31 83 ALA A N 1
ATOM 596 C CA . ALA A 1 83 ? 15.581 31.286 -8.591 1.00 53.31 83 ALA A CA 1
ATOM 597 C C . ALA A 1 83 ? 16.059 29.824 -8.532 1.00 53.31 83 ALA A C 1
ATOM 599 O O . ALA A 1 83 ? 16.860 29.462 -7.672 1.00 53.31 83 ALA A O 1
ATOM 600 N N . GLN A 1 84 ? 15.625 28.985 -9.474 1.00 55.81 84 GLN A N 1
ATOM 601 C CA . GLN A 1 84 ? 16.087 27.601 -9.590 1.00 55.81 84 GLN A CA 1
ATOM 602 C C . GLN A 1 84 ? 17.580 27.528 -9.965 1.00 55.81 84 GLN A C 1
ATOM 604 O O . GLN A 1 84 ? 18.316 26.721 -9.395 1.00 55.81 84 GLN A O 1
ATOM 609 N N . GLU A 1 85 ? 18.047 28.413 -10.851 1.00 51.25 85 GLU A N 1
ATOM 610 C CA . GLU A 1 85 ? 19.466 28.591 -11.198 1.00 51.25 85 GLU A CA 1
ATOM 611 C C . GLU A 1 85 ? 20.295 29.135 -10.017 1.00 51.25 85 GLU A C 1
ATOM 613 O O . GLU A 1 85 ? 21.435 28.714 -9.822 1.00 51.25 85 GLU A O 1
ATOM 618 N N . ALA A 1 86 ? 19.702 29.983 -9.169 1.00 47.66 86 ALA A N 1
ATOM 619 C CA . ALA A 1 86 ? 20.295 30.501 -7.933 1.00 47.66 86 ALA A CA 1
ATOM 620 C C . ALA A 1 86 ? 20.215 29.525 -6.733 1.00 47.66 86 ALA A C 1
ATOM 622 O O . ALA A 1 86 ? 20.613 29.872 -5.621 1.00 47.66 86 ALA A O 1
ATOM 623 N N . GLY A 1 87 ? 19.733 28.290 -6.933 1.00 48.16 87 GLY A N 1
ATOM 624 C CA . GLY A 1 87 ? 19.763 27.225 -5.919 1.00 48.16 87 GLY A CA 1
ATOM 625 C C . GLY A 1 87 ? 18.570 27.189 -4.958 1.00 48.16 87 GLY A C 1
ATOM 626 O O . GLY A 1 87 ? 18.612 26.495 -3.936 1.00 48.16 87 GLY A O 1
ATOM 627 N N . TRP A 1 88 ? 17.487 27.890 -5.281 1.00 44.19 88 TRP A N 1
ATOM 628 C CA . TRP A 1 88 ? 16.246 27.846 -4.519 1.00 44.19 88 TRP A CA 1
ATOM 629 C C . TRP A 1 88 ? 15.630 26.438 -4.593 1.00 44.19 88 TRP A C 1
ATOM 631 O O . TRP A 1 88 ? 15.287 25.945 -5.666 1.00 44.19 88 TRP A O 1
ATOM 641 N N . GLY A 1 89 ? 15.562 25.757 -3.443 1.00 42.94 89 GLY A N 1
ATOM 642 C CA . GLY A 1 89 ? 15.171 24.344 -3.331 1.00 42.94 89 GLY A CA 1
ATOM 643 C C . GLY A 1 89 ? 16.162 23.467 -2.555 1.00 42.94 89 GLY A C 1
ATOM 644 O O . GLY A 1 89 ? 15.781 22.393 -2.095 1.00 42.94 89 GLY A O 1
ATOM 645 N N . ARG A 1 90 ? 17.397 23.929 -2.306 1.00 36.69 90 ARG A N 1
ATOM 646 C CA . ARG A 1 90 ? 18.289 23.281 -1.327 1.00 36.69 90 ARG A CA 1
ATOM 647 C C . ARG A 1 90 ? 17.998 23.808 0.078 1.00 36.69 90 ARG A C 1
ATOM 649 O O . ARG A 1 90 ? 18.650 24.732 0.557 1.00 36.69 90 ARG A O 1
ATOM 656 N N . ARG A 1 91 ? 16.992 23.232 0.746 1.00 32.84 91 ARG A N 1
ATOM 657 C CA . ARG A 1 91 ? 16.936 23.292 2.217 1.00 32.84 91 ARG A CA 1
ATOM 658 C C . ARG A 1 91 ? 18.121 22.507 2.785 1.00 32.84 91 ARG A C 1
ATOM 660 O O . ARG A 1 91 ? 18.586 21.554 2.171 1.00 32.84 91 ARG A O 1
ATOM 667 N N . GLY A 1 92 ? 18.648 23.010 3.895 1.00 31.95 92 GLY A N 1
ATOM 668 C CA . GLY A 1 92 ? 19.985 22.712 4.382 1.00 31.95 92 GLY A CA 1
ATOM 669 C C . GLY A 1 92 ? 20.222 21.265 4.795 1.00 31.95 92 GLY A C 1
ATOM 670 O O . GLY A 1 92 ? 19.393 20.645 5.448 1.00 31.95 92 GLY A O 1
ATOM 671 N N . SER A 1 93 ? 21.428 20.807 4.492 1.00 29.36 93 SER A N 1
ATOM 672 C CA . SER A 1 93 ? 22.205 19.943 5.365 1.00 29.36 93 SER A CA 1
ATOM 673 C C . SER A 1 93 ? 23.562 20.624 5.529 1.00 29.36 93 SER A C 1
ATOM 675 O O . SER A 1 93 ? 24.212 20.980 4.540 1.00 29.36 93 SER A O 1
ATOM 677 N N . GLU A 1 94 ? 23.968 20.869 6.772 1.00 27.41 94 GLU A N 1
ATOM 678 C CA . GLU A 1 94 ? 25.378 21.081 7.079 1.00 27.41 94 GLU A CA 1
ATOM 679 C C . GLU A 1 94 ? 26.194 19.890 6.559 1.00 27.41 94 GLU A C 1
ATOM 681 O O . GLU A 1 94 ? 25.680 18.781 6.398 1.00 27.41 94 GLU A O 1
ATOM 686 N N . LYS A 1 95 ? 27.446 20.175 6.195 1.00 25.16 95 LYS A N 1
ATOM 687 C CA . LYS A 1 95 ? 28.373 19.250 5.542 1.00 25.16 95 LYS A CA 1
ATOM 688 C C . LYS A 1 95 ? 28.468 17.927 6.305 1.00 25.16 95 LYS A C 1
ATOM 690 O O . LYS A 1 95 ? 28.916 17.910 7.446 1.00 25.16 95 LYS A O 1
ATOM 695 N N . TRP A 1 96 ? 28.136 16.837 5.622 1.00 23.39 96 TRP A N 1
ATOM 696 C CA . TRP A 1 96 ? 28.702 15.529 5.914 1.00 23.39 96 TRP A CA 1
ATOM 697 C C . TRP A 1 96 ? 29.801 15.280 4.878 1.00 23.39 96 TRP A C 1
ATOM 699 O O . TRP A 1 96 ? 29.558 15.362 3.670 1.00 23.39 96 TRP A O 1
ATOM 709 N N . ASP A 1 97 ? 31.028 15.104 5.356 1.00 27.67 97 ASP A N 1
ATOM 710 C CA . ASP A 1 97 ? 32.206 14.887 4.528 1.00 27.67 97 ASP A CA 1
ATOM 711 C C . ASP A 1 97 ? 32.183 13.462 3.956 1.00 27.67 97 ASP A C 1
ATOM 713 O O . ASP A 1 97 ? 32.229 12.488 4.700 1.00 27.67 97 ASP A O 1
ATOM 717 N N . GLY A 1 98 ? 32.151 13.352 2.622 1.00 32.00 98 GLY A N 1
ATOM 718 C CA . GLY A 1 98 ? 32.508 12.118 1.915 1.00 32.00 98 GLY A CA 1
ATOM 719 C C . GLY A 1 98 ? 31.386 11.395 1.166 1.00 32.00 98 GLY A C 1
ATOM 720 O O . GLY A 1 98 ? 31.070 10.262 1.493 1.00 32.00 98 GLY A O 1
ATOM 721 N N . ALA A 1 99 ? 30.859 11.993 0.094 1.00 26.80 99 ALA A N 1
ATOM 722 C CA . ALA A 1 99 ? 30.418 11.266 -1.106 1.00 26.80 99 ALA A CA 1
ATOM 723 C C . ALA A 1 99 ? 30.274 12.255 -2.276 1.00 26.80 99 ALA A C 1
ATOM 725 O O . ALA A 1 99 ? 29.749 13.357 -2.113 1.00 26.80 99 ALA A O 1
ATOM 726 N N . ALA A 1 100 ? 30.788 11.887 -3.450 1.00 27.48 100 ALA A N 1
ATOM 727 C CA . ALA A 1 100 ? 30.766 12.714 -4.654 1.00 27.48 100 ALA A CA 1
ATOM 728 C C . ALA A 1 100 ? 29.339 13.161 -5.036 1.00 27.48 100 ALA A C 1
ATOM 730 O O . ALA A 1 100 ? 28.378 12.404 -4.929 1.00 27.48 100 ALA A O 1
ATOM 731 N N . ALA A 1 101 ? 29.213 14.406 -5.508 1.00 28.86 101 ALA A N 1
ATOM 732 C CA . ALA A 1 101 ? 27.954 14.980 -5.979 1.00 28.86 101 ALA A CA 1
ATOM 733 C C . ALA A 1 101 ? 27.315 14.128 -7.100 1.00 28.86 101 ALA A C 1
ATOM 735 O O . ALA A 1 101 ? 28.043 13.671 -7.985 1.00 28.86 101 ALA A O 1
ATOM 736 N N . PRO A 1 102 ? 25.976 13.965 -7.146 1.00 30.97 102 PRO A N 1
ATOM 737 C CA . PRO A 1 102 ? 25.337 13.274 -8.258 1.00 30.97 102 PRO A CA 1
ATOM 738 C C . PRO A 1 102 ? 25.530 14.080 -9.549 1.00 30.97 102 PRO A C 1
ATOM 740 O O . PRO A 1 102 ? 25.329 15.299 -9.593 1.00 30.97 102 PRO A O 1
ATOM 743 N N . ALA A 1 103 ? 25.957 13.385 -10.601 1.00 35.19 103 ALA A N 1
ATOM 744 C CA . ALA A 1 103 ? 26.237 13.957 -11.909 1.00 35.19 103 ALA A CA 1
ATOM 745 C C . ALA A 1 103 ? 24.983 14.581 -12.553 1.00 35.19 103 ALA A C 1
ATOM 747 O O . ALA A 1 103 ? 23.854 14.126 -12.364 1.00 35.19 103 ALA A O 1
ATOM 748 N N . LYS A 1 104 ? 25.195 15.625 -13.367 1.00 35.09 104 LYS A N 1
ATOM 749 C CA . LYS A 1 104 ? 24.163 16.228 -14.224 1.00 35.09 104 LYS A CA 1
ATOM 750 C C . LYS A 1 104 ? 23.525 15.150 -15.115 1.00 35.09 104 LYS A C 1
ATOM 752 O O . LYS A 1 104 ? 24.237 14.358 -15.728 1.00 35.09 104 LYS A O 1
ATOM 757 N N . ARG A 1 105 ? 22.189 15.158 -15.218 1.00 39.47 105 ARG A N 1
ATOM 758 C CA . ARG A 1 105 ? 21.404 14.304 -16.128 1.00 39.47 105 ARG A CA 1
ATOM 759 C C . ARG A 1 105 ? 21.960 14.385 -17.555 1.00 39.47 105 ARG A C 1
ATOM 761 O O . ARG A 1 105 ? 21.916 15.442 -18.180 1.00 39.47 105 ARG A O 1
ATOM 768 N N . SER A 1 106 ? 22.450 13.258 -18.061 1.00 38.56 106 SER A N 1
ATOM 769 C CA . SER A 1 106 ? 22.760 13.069 -19.477 1.00 38.56 106 SER A CA 1
ATOM 770 C C . SER A 1 106 ? 21.457 13.018 -20.281 1.00 38.56 106 SER A C 1
ATOM 772 O O . SER A 1 106 ? 20.557 12.246 -19.959 1.00 38.56 106 SER A O 1
ATOM 774 N N . THR A 1 107 ? 21.354 13.838 -21.327 1.00 40.75 107 THR A N 1
ATOM 775 C CA . THR A 1 107 ? 20.290 13.797 -22.345 1.00 40.75 107 THR A CA 1
ATOM 776 C C . THR A 1 107 ? 20.580 12.783 -23.460 1.00 40.75 107 THR A C 1
ATOM 778 O O . THR A 1 107 ? 19.836 12.716 -24.439 1.00 40.75 107 THR A O 1
ATOM 781 N N . ALA A 1 108 ? 21.645 11.981 -23.342 1.00 46.22 108 ALA A N 1
ATOM 782 C CA . ALA A 1 108 ? 21.933 10.925 -24.303 1.00 46.22 108 ALA A CA 1
ATOM 783 C C . ALA A 1 108 ? 20.889 9.803 -24.187 1.00 46.22 108 ALA A C 1
ATOM 785 O O . ALA A 1 108 ? 20.571 9.346 -23.086 1.00 46.22 108 ALA A O 1
ATOM 786 N N . LYS A 1 109 ? 20.372 9.330 -25.331 1.00 50.06 109 LYS A N 1
ATOM 787 C CA . LYS A 1 109 ? 19.605 8.078 -25.394 1.00 50.06 109 LYS A CA 1
ATOM 788 C C . LYS A 1 109 ? 20.483 6.969 -24.813 1.00 50.06 109 LYS A C 1
ATOM 790 O O . LYS A 1 109 ? 21.466 6.589 -25.438 1.00 50.06 109 LYS A O 1
ATOM 795 N N . LYS A 1 110 ? 20.143 6.476 -23.618 1.00 64.25 110 LYS A N 1
ATOM 796 C CA . LYS A 1 110 ? 20.786 5.286 -23.053 1.00 64.25 110 LYS A CA 1
ATOM 797 C C . LYS A 1 110 ? 20.577 4.127 -24.020 1.00 64.25 110 LYS A C 1
ATOM 799 O O . LYS A 1 110 ? 19.441 3.879 -24.433 1.00 64.25 110 LYS A O 1
ATOM 804 N N . GLU A 1 111 ? 21.659 3.440 -24.364 1.00 75.31 111 GLU A N 1
ATOM 805 C CA . GLU A 1 111 ? 21.574 2.215 -25.149 1.00 75.31 111 GLU A CA 1
ATOM 806 C C . GLU A 1 111 ? 20.678 1.191 -24.429 1.00 75.31 111 GLU A C 1
ATOM 808 O O . GLU A 1 111 ? 20.630 1.158 -23.188 1.00 75.31 111 GLU A O 1
ATOM 813 N N . PRO A 1 112 ? 19.890 0.406 -25.181 1.00 80.75 112 PRO A N 1
ATOM 814 C CA . PRO A 1 112 ? 19.065 -0.631 -24.591 1.00 80.75 112 PRO A CA 1
ATOM 815 C C . PRO A 1 112 ? 19.948 -1.679 -23.906 1.00 80.75 112 PRO A C 1
ATOM 817 O O . PRO A 1 112 ? 20.932 -2.147 -24.471 1.00 80.75 112 PRO A O 1
ATOM 820 N N . ALA A 1 113 ? 19.587 -2.053 -22.679 1.00 89.56 113 ALA A N 1
ATOM 821 C CA . ALA A 1 113 ? 20.283 -3.102 -21.942 1.00 89.56 113 ALA A CA 1
ATOM 822 C C . ALA A 1 113 ? 19.682 -4.464 -22.320 1.00 89.56 113 ALA A C 1
ATOM 824 O O . ALA A 1 113 ? 18.685 -4.883 -21.734 1.00 89.56 113 ALA A O 1
ATOM 825 N N . GLY A 1 114 ? 20.267 -5.119 -23.322 1.00 93.12 114 GLY A N 1
ATOM 826 C CA . GLY A 1 114 ? 19.763 -6.376 -23.882 1.00 93.12 114 GLY A CA 1
ATOM 827 C C . GLY A 1 114 ? 18.720 -6.185 -24.989 1.00 93.12 114 GLY A C 1
ATOM 828 O O . GLY A 1 114 ? 18.122 -5.112 -25.139 1.00 93.12 114 GLY A O 1
ATOM 829 N N . GLU A 1 115 ? 18.520 -7.239 -25.781 1.00 95.62 115 GLU A N 1
ATOM 830 C CA . GLU A 1 115 ? 17.524 -7.254 -26.854 1.00 95.62 115 GLU A CA 1
ATOM 831 C C . GLU A 1 115 ? 16.100 -7.222 -26.275 1.00 95.62 115 GLU A C 1
ATOM 833 O O . GLU A 1 115 ? 15.828 -7.897 -25.284 1.00 95.62 115 GLU A O 1
ATOM 838 N N . PRO A 1 116 ? 15.170 -6.432 -26.843 1.00 97.00 116 PRO A N 1
ATOM 839 C CA . PRO A 1 116 ? 13.784 -6.416 -26.387 1.00 97.00 116 PRO A CA 1
ATOM 840 C C . PRO A 1 116 ? 13.127 -7.793 -26.508 1.00 97.00 116 PRO A C 1
ATOM 842 O O . PRO A 1 116 ? 13.201 -8.417 -27.565 1.00 97.00 116 PRO A O 1
ATOM 845 N N . ILE A 1 117 ? 12.405 -8.205 -25.469 1.00 97.88 117 ILE A N 1
ATOM 846 C CA . ILE A 1 117 ? 11.631 -9.451 -25.459 1.00 97.88 117 ILE A CA 1
ATOM 847 C C . ILE A 1 117 ? 10.131 -9.157 -25.549 1.00 97.88 117 ILE A C 1
ATOM 849 O O . ILE A 1 117 ? 9.670 -8.072 -25.180 1.00 97.88 117 ILE A O 1
ATOM 853 N N . MET A 1 118 ? 9.366 -10.129 -26.039 1.00 97.81 118 MET A N 1
ATOM 854 C CA . MET A 1 118 ? 7.904 -10.099 -26.035 1.00 97.81 118 MET A CA 1
ATOM 855 C C . MET A 1 118 ? 7.405 -11.096 -24.992 1.00 97.81 118 MET A C 1
ATOM 857 O O . MET A 1 118 ? 7.725 -12.279 -25.073 1.00 97.81 118 MET A O 1
ATOM 861 N N . LEU A 1 119 ? 6.642 -10.616 -24.017 1.00 97.75 119 LEU A N 1
ATOM 862 C CA . LEU A 1 119 ? 5.986 -11.439 -23.006 1.00 97.75 119 LEU A CA 1
ATOM 863 C C . LEU A 1 119 ? 4.536 -11.667 -23.437 1.00 97.75 119 LEU A C 1
ATOM 865 O O . LEU A 1 119 ? 3.839 -10.697 -23.726 1.00 97.75 119 LEU A O 1
ATOM 869 N N . ASP A 1 120 ? 4.087 -12.918 -23.502 1.00 96.81 120 ASP A N 1
ATOM 870 C CA . ASP A 1 120 ? 2.664 -13.234 -23.661 1.00 96.81 120 ASP A CA 1
ATOM 871 C C . ASP A 1 120 ? 2.005 -13.282 -22.278 1.00 96.81 120 ASP A C 1
ATOM 873 O O . ASP A 1 120 ? 2.446 -14.030 -21.405 1.00 96.81 120 ASP A O 1
ATOM 877 N N . VAL A 1 121 ? 0.997 -12.438 -22.069 1.00 97.38 121 VAL A N 1
ATOM 878 C CA . VAL A 1 121 ? 0.274 -12.287 -20.806 1.00 97.38 121 VAL A CA 1
ATOM 879 C C . VAL A 1 121 ? -1.212 -12.430 -21.102 1.00 97.38 121 VAL A C 1
ATOM 881 O O . VAL A 1 121 ? -1.844 -11.497 -21.599 1.00 97.38 121 VAL A O 1
ATOM 884 N N . ASP A 1 122 ? -1.753 -13.620 -20.847 1.00 92.81 122 ASP A N 1
ATOM 885 C CA . ASP A 1 122 ? -3.145 -13.991 -21.132 1.00 92.81 122 ASP A CA 1
ATOM 886 C C . ASP A 1 122 ? -3.576 -13.696 -22.585 1.00 92.81 122 ASP A C 1
ATOM 888 O O . ASP A 1 122 ? -4.653 -13.154 -22.846 1.00 92.81 122 ASP A O 1
ATOM 892 N N . GLY A 1 123 ? -2.711 -14.014 -23.556 1.00 93.19 123 GLY A N 1
ATOM 893 C CA . GLY A 1 123 ? -2.957 -13.797 -24.985 1.00 93.19 123 GLY A CA 1
ATOM 894 C C . GLY A 1 123 ? -2.645 -12.378 -25.470 1.00 93.19 123 GLY A C 1
ATOM 895 O O . GLY A 1 123 ? -2.861 -12.068 -26.647 1.00 93.19 123 GLY A O 1
ATOM 896 N N . ARG A 1 124 ? -2.141 -11.493 -24.598 1.00 95.38 124 ARG A N 1
ATOM 897 C CA . ARG A 1 124 ? -1.646 -10.162 -24.975 1.00 95.38 124 ARG A CA 1
ATOM 898 C C . ARG A 1 124 ? -0.128 -10.148 -25.017 1.00 95.38 124 ARG A C 1
ATOM 900 O O . ARG A 1 124 ? 0.542 -10.389 -24.020 1.00 95.38 124 ARG A O 1
ATOM 907 N N . SER A 1 125 ? 0.416 -9.745 -26.161 1.00 95.94 125 SER A N 1
ATOM 908 C CA . SER A 1 125 ? 1.857 -9.564 -26.322 1.00 95.94 125 SER A CA 1
ATOM 909 C C . SER A 1 125 ? 2.309 -8.201 -25.783 1.00 95.94 125 SER A C 1
ATOM 911 O O . SER A 1 125 ? 1.981 -7.154 -26.348 1.00 95.94 125 SER A O 1
ATOM 913 N N . VAL A 1 126 ? 3.085 -8.205 -24.700 1.00 97.75 126 VAL A N 1
ATOM 914 C CA . VAL A 1 126 ? 3.651 -7.013 -24.057 1.00 97.75 126 VAL A CA 1
ATOM 915 C C . VAL A 1 126 ? 5.155 -6.956 -24.312 1.00 97.75 126 VAL A C 1
ATOM 917 O O . VAL A 1 126 ? 5.912 -7.849 -23.936 1.00 97.75 126 VAL A O 1
ATOM 920 N N . ARG A 1 127 ? 5.619 -5.879 -24.953 1.00 97.19 127 ARG A N 1
ATOM 921 C CA . ARG A 1 127 ? 7.047 -5.666 -25.227 1.00 97.19 127 ARG A CA 1
ATOM 922 C C . ARG A 1 127 ? 7.778 -5.190 -23.975 1.00 97.19 127 ARG A C 1
ATOM 924 O O . ARG A 1 127 ? 7.477 -4.106 -23.478 1.00 97.19 127 ARG A O 1
ATOM 931 N N . LEU A 1 128 ? 8.821 -5.907 -23.563 1.00 97.56 128 LEU A N 1
ATOM 932 C CA . LEU A 1 128 ? 9.763 -5.471 -22.535 1.00 97.56 128 LEU A CA 1
ATOM 933 C C . LEU A 1 128 ? 11.080 -5.021 -23.184 1.00 97.56 128 LEU A C 1
ATOM 935 O O . LEU A 1 128 ? 11.878 -5.820 -23.666 1.00 97.56 128 LEU A O 1
ATOM 939 N N . SER A 1 129 ? 11.321 -3.712 -23.221 1.00 96.00 129 SER A N 1
ATOM 940 C CA . SER A 1 129 ? 12.584 -3.147 -23.707 1.00 96.00 129 SER A CA 1
ATOM 941 C C . SER A 1 129 ? 13.617 -3.054 -22.590 1.00 96.00 129 SER A C 1
ATOM 943 O O . SER A 1 129 ? 13.264 -2.654 -21.475 1.00 96.00 129 SER A O 1
ATOM 945 N N . SER A 1 130 ? 14.889 -3.256 -22.933 1.00 96.88 130 SER A N 1
ATOM 946 C CA . SER A 1 130 ? 16.011 -3.243 -21.986 1.00 96.88 130 SER A CA 1
ATOM 947 C C . SER A 1 130 ? 15.819 -4.233 -20.825 1.00 96.88 130 SER A C 1
ATOM 949 O O . SER A 1 130 ? 15.877 -3.800 -19.668 1.00 96.88 130 SER A O 1
ATOM 951 N N . PRO A 1 131 ? 15.522 -5.517 -21.103 1.00 97.75 131 PRO A N 1
ATOM 952 C CA . PRO A 1 131 ? 15.243 -6.506 -20.060 1.00 97.75 131 PRO A CA 1
ATOM 953 C C . PRO A 1 131 ? 16.393 -6.643 -19.056 1.00 97.75 131 PRO A C 1
ATOM 955 O O . PRO A 1 131 ? 16.140 -6.685 -17.857 1.00 97.75 131 PRO A O 1
ATOM 958 N N . ASN A 1 132 ? 17.646 -6.552 -19.516 1.00 97.88 132 ASN A N 1
ATOM 959 C CA . ASN A 1 132 ? 18.846 -6.729 -18.690 1.00 97.88 132 ASN A CA 1
ATOM 960 C C . ASN A 1 132 ? 19.216 -5.473 -17.884 1.00 97.88 132 ASN A C 1
ATOM 962 O O . ASN A 1 132 ? 20.296 -5.403 -17.298 1.00 97.88 132 ASN A O 1
ATOM 966 N N . ARG A 1 133 ? 18.378 -4.426 -17.884 1.00 96.62 133 ARG A N 1
ATOM 967 C CA . ARG A 1 133 ? 18.639 -3.239 -17.064 1.00 96.62 133 ARG A CA 1
ATOM 968 C C . ARG A 1 133 ? 18.526 -3.628 -15.596 1.00 96.62 133 ARG A C 1
ATOM 970 O O . ARG A 1 133 ? 17.438 -3.979 -15.157 1.00 96.62 133 ARG A O 1
ATOM 977 N N . VAL A 1 134 ? 19.616 -3.496 -14.848 1.00 96.62 134 VAL A N 1
ATOM 978 C CA . VAL A 1 134 ? 19.633 -3.731 -13.400 1.00 96.62 134 VAL A CA 1
ATOM 979 C C . VAL A 1 134 ? 18.759 -2.691 -12.698 1.00 96.62 134 VAL A C 1
ATOM 981 O O . VAL A 1 134 ? 18.910 -1.490 -12.924 1.00 96.62 134 VAL A O 1
ATOM 984 N N . TYR A 1 135 ? 17.808 -3.164 -11.895 1.00 95.69 135 TYR A N 1
ATOM 985 C CA . TYR A 1 135 ? 16.924 -2.347 -11.064 1.00 95.69 135 TYR A CA 1
ATOM 986 C C . TYR A 1 135 ? 17.355 -2.383 -9.605 1.00 95.69 135 TYR A C 1
ATOM 988 O O . TYR A 1 135 ? 17.372 -1.321 -8.995 1.00 95.69 135 TYR A O 1
ATOM 996 N N . PHE A 1 136 ? 17.741 -3.555 -9.087 1.00 96.56 136 PHE A N 1
ATOM 997 C CA . PHE A 1 136 ? 18.225 -3.750 -7.716 1.00 96.56 136 PHE A CA 1
ATOM 998 C C . PHE A 1 136 ? 19.716 -4.119 -7.751 1.00 96.56 136 PHE A C 1
ATOM 1000 O O . PHE A 1 136 ? 20.045 -5.294 -7.919 1.00 96.56 136 PHE A O 1
ATOM 1007 N N . PRO A 1 137 ? 20.634 -3.142 -7.637 1.00 94.00 137 PRO A N 1
ATOM 1008 C CA . PRO A 1 137 ? 22.068 -3.372 -7.821 1.00 94.00 137 PRO A CA 1
ATOM 1009 C C . PRO A 1 137 ? 22.677 -4.345 -6.816 1.00 94.00 137 PRO A C 1
ATOM 1011 O O . PRO A 1 137 ? 23.523 -5.144 -7.203 1.00 94.00 137 PRO A O 1
ATOM 1014 N N . GLU A 1 138 ? 22.222 -4.318 -5.559 1.00 92.69 138 GLU A N 1
ATOM 1015 C CA . GLU A 1 138 ? 22.731 -5.200 -4.496 1.00 92.69 138 GLU A CA 1
ATOM 1016 C C . GLU A 1 138 ? 22.530 -6.686 -4.820 1.00 92.69 138 GLU A C 1
ATOM 1018 O O . GLU A 1 138 ? 23.374 -7.516 -4.488 1.00 92.69 138 GLU A O 1
ATOM 1023 N N . HIS A 1 139 ? 21.446 -7.012 -5.526 1.00 94.62 139 HIS A N 1
ATOM 1024 C CA . HIS A 1 139 ? 21.096 -8.380 -5.908 1.00 94.62 139 HIS A CA 1
ATOM 1025 C C . HIS A 1 139 ? 21.354 -8.684 -7.391 1.00 94.62 139 HIS A C 1
ATOM 1027 O O . HIS A 1 139 ? 21.276 -9.836 -7.812 1.00 94.62 139 HIS A O 1
ATOM 1033 N N . GLY A 1 140 ? 21.627 -7.660 -8.202 1.00 96.19 140 GLY A N 1
ATOM 1034 C CA . GLY A 1 140 ? 21.719 -7.771 -9.656 1.00 96.19 140 GLY A CA 1
ATOM 1035 C C . GLY A 1 140 ? 20.376 -7.984 -10.366 1.00 96.19 140 GLY A C 1
ATOM 1036 O O . GLY A 1 140 ? 20.383 -8.216 -11.574 1.00 96.19 140 GLY A O 1
ATOM 1037 N N . TRP A 1 141 ? 19.234 -7.889 -9.668 1.00 98.31 141 TRP A N 1
ATOM 1038 C CA . TRP A 1 141 ? 17.924 -8.115 -10.286 1.00 98.31 141 TRP A CA 1
ATOM 1039 C C . TRP A 1 141 ? 17.610 -7.055 -11.331 1.00 98.31 141 TRP A C 1
ATOM 1041 O O . TRP A 1 141 ? 17.799 -5.849 -11.136 1.00 98.31 141 TRP A O 1
ATOM 1051 N N . THR A 1 142 ? 17.106 -7.534 -12.452 1.00 98.31 142 THR A N 1
ATOM 1052 C CA . THR A 1 142 ? 16.878 -6.788 -13.674 1.00 98.31 142 THR A CA 1
ATOM 1053 C C . THR A 1 142 ? 15.417 -6.380 -13.835 1.00 98.31 142 THR A C 1
ATOM 1055 O O . THR A 1 142 ? 14.524 -6.784 -13.089 1.00 98.31 142 THR A O 1
ATOM 1058 N N . LYS A 1 143 ? 15.151 -5.568 -14.857 1.00 98.25 143 LYS A N 1
ATOM 1059 C CA . LYS A 1 143 ? 13.796 -5.215 -15.272 1.00 98.25 143 LYS A CA 1
ATOM 1060 C C . LYS A 1 143 ? 12.976 -6.450 -15.657 1.00 98.25 143 LYS A C 1
ATOM 1062 O O . LYS A 1 143 ? 11.771 -6.479 -15.415 1.00 98.25 143 LYS A O 1
ATOM 1067 N N . GLU A 1 144 ? 13.610 -7.443 -16.273 1.00 98.56 144 GLU A N 1
ATOM 1068 C CA . GLU A 1 144 ? 12.965 -8.718 -16.573 1.00 98.56 144 GLU A CA 1
ATOM 1069 C C . GLU A 1 144 ? 12.587 -9.473 -15.300 1.00 98.56 144 GLU A C 1
ATOM 1071 O O . GLU A 1 144 ? 11.457 -9.947 -15.215 1.00 98.56 144 GLU A O 1
ATOM 1076 N N . ASP A 1 145 ? 13.457 -9.503 -14.289 1.00 98.75 145 ASP A N 1
ATOM 1077 C CA . ASP A 1 145 ? 13.156 -10.147 -13.003 1.00 98.75 145 ASP A CA 1
ATOM 1078 C C . ASP A 1 145 ? 11.948 -9.501 -12.316 1.00 98.75 145 ASP A C 1
ATOM 1080 O O . ASP A 1 145 ? 11.068 -10.202 -11.825 1.00 98.75 145 ASP A O 1
ATOM 1084 N N . VAL A 1 146 ? 11.834 -8.168 -12.367 1.00 98.75 146 VAL A N 1
ATOM 1085 C CA . VAL A 1 146 ? 10.647 -7.444 -11.877 1.00 98.75 146 VAL A CA 1
ATOM 1086 C C . VAL A 1 146 ? 9.382 -7.849 -12.638 1.00 98.75 146 VAL A C 1
ATOM 1088 O O . VAL A 1 146 ? 8.345 -8.098 -12.026 1.00 98.75 146 VAL A O 1
ATOM 1091 N N . ALA A 1 147 ? 9.438 -7.930 -13.970 1.00 98.75 147 ALA A N 1
ATOM 1092 C CA . ALA A 1 147 ? 8.282 -8.344 -14.764 1.00 98.75 147 ALA A CA 1
ATOM 1093 C C . ALA A 1 147 ? 7.891 -9.805 -14.478 1.00 98.75 147 ALA A C 1
ATOM 1095 O O . ALA A 1 147 ? 6.710 -10.111 -14.323 1.00 98.75 147 ALA A O 1
ATOM 1096 N N . ARG A 1 148 ? 8.873 -10.706 -14.363 1.00 98.69 148 ARG A N 1
ATOM 1097 C CA . ARG A 1 148 ? 8.656 -12.124 -14.048 1.00 98.69 148 ARG A CA 1
ATOM 1098 C C . ARG A 1 148 ? 8.130 -12.335 -12.634 1.00 98.69 148 ARG A C 1
ATOM 1100 O O . ARG A 1 148 ? 7.268 -13.188 -12.453 1.00 98.69 148 ARG A O 1
ATOM 1107 N N . TYR A 1 149 ? 8.578 -11.533 -11.673 1.00 98.88 149 TYR A N 1
ATOM 1108 C CA . TYR A 1 149 ? 8.013 -11.498 -10.329 1.00 98.88 149 TYR A CA 1
ATOM 1109 C C . TYR A 1 149 ? 6.503 -11.238 -10.382 1.00 98.88 149 TYR A C 1
ATOM 1111 O O . TYR A 1 149 ? 5.725 -12.049 -9.887 1.00 98.88 149 TYR A O 1
ATOM 1119 N N . TYR A 1 150 ? 6.078 -10.167 -11.060 1.00 98.88 150 TYR A N 1
ATOM 1120 C CA . TYR A 1 150 ? 4.657 -9.825 -11.155 1.00 98.88 150 TYR A CA 1
ATOM 1121 C C . TYR A 1 150 ? 3.838 -10.833 -11.962 1.00 98.88 150 TYR A C 1
ATOM 1123 O O . TYR A 1 150 ? 2.666 -11.033 -11.657 1.00 98.88 150 TYR A O 1
ATOM 1131 N N . LEU A 1 151 ? 4.441 -11.502 -12.951 1.00 98.75 151 LEU A N 1
ATOM 1132 C CA . LEU A 1 151 ? 3.806 -12.641 -13.617 1.00 98.75 151 LEU A CA 1
ATOM 1133 C C . LEU A 1 151 ? 3.560 -13.799 -12.640 1.00 98.75 151 LEU A C 1
ATOM 1135 O O . LEU A 1 151 ? 2.483 -14.388 -12.661 1.00 98.75 151 LEU A O 1
ATOM 1139 N N . ALA A 1 152 ? 4.528 -14.110 -11.775 1.00 98.81 152 ALA A N 1
ATOM 1140 C CA . ALA A 1 152 ? 4.437 -15.231 -10.841 1.00 98.81 152 ALA A CA 1
ATOM 1141 C C . ALA A 1 152 ? 3.369 -15.026 -9.752 1.00 98.81 152 ALA A C 1
ATOM 1143 O O . ALA A 1 152 ? 2.679 -15.974 -9.393 1.00 98.81 152 ALA A O 1
ATOM 1144 N N . VAL A 1 153 ? 3.190 -13.792 -9.272 1.00 98.81 153 VAL A N 1
ATOM 1145 C CA . VAL A 1 153 ? 2.142 -13.425 -8.293 1.00 98.81 153 VAL A CA 1
ATOM 1146 C C . VAL A 1 153 ? 0.879 -12.863 -8.958 1.00 98.81 153 VAL A C 1
ATOM 1148 O O . VAL A 1 153 ? 0.069 -12.199 -8.312 1.00 98.81 153 VAL A O 1
ATOM 1151 N N . GLY A 1 154 ? 0.719 -13.101 -10.265 1.00 98.44 154 GLY A N 1
ATOM 1152 C CA . GLY A 1 154 ? -0.257 -12.446 -11.136 1.00 98.44 154 GLY A CA 1
ATOM 1153 C C . GLY A 1 154 ? -1.687 -12.378 -10.590 1.00 98.44 154 GLY A C 1
ATOM 1154 O O . GLY A 1 154 ? -2.247 -11.279 -10.543 1.00 98.44 154 GLY A O 1
ATOM 1155 N N . PRO A 1 155 ? -2.286 -13.497 -10.138 1.00 98.12 155 PRO A N 1
ATOM 1156 C CA . PRO A 1 155 ? -3.627 -13.479 -9.559 1.00 98.12 155 PRO A CA 1
ATOM 1157 C C . PRO A 1 155 ? -3.741 -12.577 -8.320 1.00 98.12 155 PRO A C 1
ATOM 1159 O O . PRO A 1 155 ? -4.706 -11.820 -8.215 1.00 98.12 155 PRO A O 1
ATOM 1162 N N . GLY A 1 156 ? -2.740 -12.598 -7.434 1.00 98.62 156 GLY A N 1
ATOM 1163 C CA . GLY A 1 156 ? -2.725 -11.816 -6.195 1.00 98.62 156 GLY A CA 1
ATOM 1164 C C . GLY A 1 156 ? -2.531 -10.317 -6.434 1.00 98.62 156 GLY A C 1
ATOM 1165 O O . GLY A 1 156 ? -3.336 -9.503 -5.979 1.00 98.62 156 GLY A O 1
ATOM 1166 N N . ILE A 1 157 ? -1.516 -9.921 -7.218 1.00 98.81 157 ILE A N 1
ATOM 1167 C CA . ILE A 1 157 ? -1.314 -8.496 -7.547 1.00 98.81 157 ILE A CA 1
ATOM 1168 C C . ILE A 1 157 ? -2.516 -7.932 -8.312 1.00 98.81 157 ILE A C 1
ATOM 1170 O O . ILE A 1 157 ? -2.931 -6.798 -8.074 1.00 98.81 157 ILE A O 1
ATOM 1174 N N . LEU A 1 158 ? -3.124 -8.720 -9.203 1.00 98.25 158 LEU A N 1
ATOM 1175 C CA . LEU A 1 158 ? -4.300 -8.273 -9.936 1.00 98.25 158 LEU A CA 1
ATOM 1176 C C . LEU A 1 158 ? -5.513 -8.132 -9.014 1.00 98.25 158 LEU A C 1
ATOM 1178 O O . LEU A 1 158 ? -6.240 -7.159 -9.164 1.00 98.25 158 LEU A O 1
ATOM 1182 N N . ARG A 1 159 ? -5.719 -9.017 -8.030 1.00 98.31 159 ARG A N 1
ATOM 1183 C CA . ARG A 1 159 ? -6.774 -8.849 -7.012 1.00 98.31 159 ARG A CA 1
ATOM 1184 C C . ARG A 1 159 ? -6.636 -7.524 -6.266 1.00 98.31 159 ARG A C 1
ATOM 1186 O O . ARG A 1 159 ? -7.620 -6.805 -6.112 1.00 98.31 159 ARG A O 1
ATOM 1193 N N . ALA A 1 160 ? -5.409 -7.166 -5.892 1.00 98.31 160 ALA A N 1
ATOM 1194 C CA . ALA A 1 160 ? -5.118 -5.926 -5.181 1.00 98.31 160 ALA A CA 1
ATOM 1195 C C . ALA A 1 160 ? -5.325 -4.658 -6.031 1.00 98.31 160 ALA A C 1
ATOM 1197 O O . ALA A 1 160 ? -5.589 -3.592 -5.479 1.00 98.31 160 ALA A O 1
ATOM 1198 N N . LEU A 1 161 ? -5.192 -4.753 -7.359 1.00 98.62 161 LEU A N 1
ATOM 1199 C CA . LEU A 1 161 ? -5.215 -3.603 -8.272 1.00 98.62 161 LEU A CA 1
ATOM 1200 C C . LEU A 1 161 ? -6.472 -3.501 -9.142 1.00 98.62 161 LEU A C 1
ATOM 1202 O O . LEU A 1 161 ? -6.701 -2.446 -9.732 1.00 98.62 161 LEU A O 1
ATOM 1206 N N . ARG A 1 162 ? -7.263 -4.575 -9.258 1.00 98.31 162 ARG A N 1
ATOM 1207 C CA . ARG A 1 162 ? -8.327 -4.689 -10.262 1.00 98.31 162 ARG A CA 1
ATOM 1208 C C . ARG A 1 162 ? -9.322 -3.538 -10.167 1.00 98.31 162 ARG A C 1
ATOM 1210 O O . ARG A 1 162 ? -9.972 -3.339 -9.140 1.00 98.31 162 ARG A O 1
ATOM 1217 N N . ASP A 1 163 ? -9.453 -2.823 -11.276 1.00 98.31 163 ASP A N 1
ATOM 1218 C CA . ASP A 1 163 ? -10.314 -1.662 -11.474 1.00 98.31 163 ASP A CA 1
ATOM 1219 C C . ASP A 1 163 ? -10.010 -0.497 -10.524 1.00 98.31 163 ASP A C 1
ATOM 1221 O O . ASP A 1 163 ? -10.807 0.428 -10.416 1.00 98.31 163 ASP A O 1
ATOM 1225 N N . ARG A 1 164 ? -8.868 -0.493 -9.830 1.00 98.38 164 ARG A N 1
ATOM 1226 C CA . ARG A 1 164 ? -8.491 0.596 -8.926 1.00 98.38 164 ARG A CA 1
ATOM 1227 C C . ARG A 1 164 ? -7.627 1.614 -9.667 1.00 98.38 164 ARG A C 1
ATOM 1229 O O . ARG A 1 164 ? -6.602 1.212 -10.228 1.00 98.38 164 ARG A O 1
ATOM 1236 N N . PRO A 1 165 ? -7.957 2.922 -9.639 1.00 97.81 165 PRO A N 1
ATOM 1237 C CA . PRO A 1 165 ? -6.991 3.941 -10.032 1.00 97.81 165 PRO A CA 1
ATOM 1238 C C . PRO A 1 165 ? -5.689 3.699 -9.264 1.00 97.81 165 PRO A C 1
ATOM 1240 O O . PRO A 1 165 ? -5.722 3.435 -8.061 1.00 97.81 165 PRO A O 1
ATOM 1243 N N . THR A 1 166 ? -4.558 3.702 -9.957 1.00 97.88 166 THR A N 1
ATOM 1244 C CA . THR A 1 166 ? -3.284 3.256 -9.397 1.00 97.88 166 THR A CA 1
ATOM 1245 C C . THR A 1 166 ? -2.170 4.222 -9.758 1.00 97.88 166 THR A C 1
ATOM 1247 O O . THR A 1 166 ? -1.781 4.353 -10.923 1.00 97.88 166 THR A O 1
ATOM 1250 N N . MET A 1 167 ? -1.590 4.836 -8.725 1.00 96.31 167 MET A N 1
ATOM 1251 C CA . MET A 1 167 ? -0.377 5.623 -8.866 1.00 96.31 167 MET A CA 1
ATOM 1252 C C . MET A 1 167 ? 0.819 4.696 -9.087 1.00 96.31 167 MET A C 1
ATOM 1254 O O . MET A 1 167 ? 0.985 3.669 -8.423 1.00 96.31 167 MET A O 1
ATOM 1258 N N . LEU A 1 168 ? 1.676 5.078 -10.030 1.00 97.25 168 LEU A N 1
ATOM 1259 C CA . LEU A 1 168 ? 2.850 4.308 -10.412 1.00 97.25 168 LEU A CA 1
ATOM 1260 C C . LEU A 1 168 ? 4.111 4.952 -9.852 1.00 97.25 168 LEU A C 1
ATOM 1262 O O . LEU A 1 168 ? 4.424 6.109 -10.150 1.00 97.25 168 LEU A O 1
ATOM 1266 N N . HIS A 1 169 ? 4.879 4.177 -9.094 1.00 97.31 169 HIS A N 1
ATOM 1267 C CA . HIS A 1 169 ? 6.217 4.560 -8.667 1.00 97.31 169 HIS A CA 1
ATOM 1268 C C . HIS A 1 169 ? 7.246 3.922 -9.589 1.00 97.31 169 HIS A C 1
ATOM 1270 O O . HIS A 1 169 ? 7.483 2.711 -9.570 1.00 97.31 169 HIS A O 1
ATOM 1276 N N . ARG A 1 170 ? 7.843 4.767 -10.426 1.00 96.62 170 ARG A N 1
ATOM 1277 C CA . ARG A 1 170 ? 8.704 4.358 -11.529 1.00 96.62 170 ARG A CA 1
ATOM 1278 C C . ARG A 1 170 ? 10.169 4.628 -11.221 1.00 96.62 170 ARG A C 1
ATOM 1280 O O . ARG A 1 170 ? 10.510 5.670 -10.668 1.00 96.62 170 ARG A O 1
ATOM 1287 N N . PHE A 1 171 ? 11.030 3.729 -11.680 1.00 96.12 171 PHE A N 1
ATOM 1288 C CA . PHE A 1 171 ? 12.482 3.778 -11.535 1.00 96.12 171 PHE A CA 1
ATOM 1289 C C . PHE A 1 171 ? 13.134 3.609 -12.915 1.00 96.12 171 PHE A C 1
ATOM 1291 O O . PHE A 1 171 ? 13.680 2.551 -13.225 1.00 96.12 171 PHE A O 1
ATOM 1298 N N . PRO A 1 172 ? 13.055 4.625 -13.803 1.00 93.50 172 PRO A N 1
ATOM 1299 C CA . PRO A 1 172 ? 13.529 4.499 -15.186 1.00 93.50 172 PRO A CA 1
ATOM 1300 C C . PRO A 1 172 ? 14.996 4.078 -15.299 1.00 93.50 172 PRO A C 1
ATOM 1302 O O . PRO A 1 172 ? 15.374 3.386 -16.246 1.00 93.50 172 PRO A O 1
ATOM 1305 N N . ASP A 1 173 ? 15.804 4.481 -14.323 1.00 91.00 173 ASP A N 1
ATOM 1306 C CA . ASP A 1 173 ? 17.236 4.218 -14.251 1.00 91.00 173 ASP A CA 1
ATOM 1307 C C . ASP A 1 173 ? 17.594 3.146 -13.202 1.00 91.00 173 ASP A C 1
ATOM 1309 O O . ASP A 1 173 ? 18.765 3.021 -12.865 1.00 91.00 173 ASP A O 1
ATOM 1313 N N . GLY A 1 174 ? 16.611 2.377 -12.711 1.00 92.44 174 GLY A N 1
ATOM 1314 C CA . GLY A 1 174 ? 16.773 1.492 -11.552 1.00 92.44 174 GLY A CA 1
ATOM 1315 C C . GLY A 1 174 ? 16.732 2.253 -10.221 1.00 92.44 174 GLY A C 1
ATOM 1316 O O . GLY A 1 174 ? 16.462 3.459 -10.200 1.00 92.44 174 GLY A O 1
ATOM 1317 N N . LEU A 1 175 ? 16.974 1.550 -9.110 1.00 90.81 175 LEU A N 1
ATOM 1318 C CA . LEU A 1 175 ? 16.917 2.120 -7.756 1.00 90.81 175 LEU A CA 1
ATOM 1319 C C . LEU A 1 175 ? 18.061 3.106 -7.456 1.00 90.81 175 LEU A C 1
ATOM 1321 O O . LEU A 1 175 ? 17.884 3.979 -6.613 1.00 90.81 175 LEU A O 1
ATOM 1325 N N . ASP A 1 176 ? 19.172 3.049 -8.198 1.00 86.56 176 ASP A N 1
ATOM 1326 C CA . ASP A 1 176 ? 20.238 4.071 -8.151 1.00 86.56 176 ASP A CA 1
ATOM 1327 C C . ASP A 1 176 ? 19.798 5.418 -8.752 1.00 86.56 176 ASP A C 1
ATOM 1329 O O . ASP A 1 176 ? 20.460 6.450 -8.605 1.00 86.56 176 ASP A O 1
ATOM 1333 N N . GLY A 1 177 ? 18.695 5.404 -9.501 1.00 87.75 177 GLY A N 1
ATOM 1334 C CA . GLY A 1 177 ? 18.121 6.563 -10.156 1.00 87.75 177 GLY A CA 1
ATOM 1335 C C . GLY A 1 177 ? 17.120 7.330 -9.297 1.00 87.75 177 GLY A C 1
ATOM 1336 O O . GLY A 1 177 ? 16.803 6.995 -8.160 1.00 87.75 177 GLY A O 1
ATOM 1337 N N . GLN A 1 178 ? 16.552 8.383 -9.887 1.00 88.50 178 GLN A N 1
ATOM 1338 C CA . GLN A 1 178 ? 15.449 9.099 -9.251 1.00 88.50 178 GLN A CA 1
ATOM 1339 C C . GLN A 1 178 ? 14.131 8.335 -9.399 1.00 88.50 178 GLN A C 1
ATOM 1341 O O . GLN A 1 178 ? 13.724 7.986 -10.511 1.00 88.50 178 GLN A O 1
ATOM 1346 N N . LYS A 1 179 ? 13.427 8.178 -8.275 1.00 93.38 179 LYS A N 1
ATOM 1347 C CA . LYS A 1 179 ? 12.036 7.722 -8.222 1.00 93.38 179 LYS A CA 1
ATOM 1348 C C . LYS A 1 179 ? 11.108 8.759 -8.861 1.00 93.38 179 LYS A C 1
ATOM 1350 O O . LYS A 1 179 ? 11.185 9.950 -8.558 1.00 93.38 179 LYS A O 1
ATOM 1355 N N . VAL A 1 180 ? 10.216 8.300 -9.733 1.00 94.31 180 VAL A N 1
ATOM 1356 C CA . VAL A 1 180 ? 9.197 9.113 -10.404 1.00 94.31 180 VAL A CA 1
ATOM 1357 C C . VAL A 1 180 ? 7.818 8.689 -9.917 1.00 94.31 180 VAL A C 1
ATOM 1359 O O . VAL A 1 180 ? 7.415 7.545 -10.106 1.00 94.31 180 VAL A O 1
ATOM 1362 N N . TYR A 1 181 ? 7.091 9.635 -9.332 1.00 93.44 181 TYR A N 1
ATOM 1363 C CA . TYR A 1 181 ? 5.697 9.478 -8.924 1.00 93.44 181 TYR A CA 1
ATOM 1364 C C . TYR A 1 181 ? 4.802 9.864 -10.097 1.00 93.44 181 TYR A C 1
ATOM 1366 O O . TYR A 1 181 ? 4.881 10.992 -10.591 1.00 93.44 181 TYR A O 1
ATOM 1374 N N . GLN A 1 182 ? 3.982 8.934 -10.576 1.00 92.38 182 GLN A N 1
ATOM 1375 C CA . GLN A 1 182 ? 3.165 9.149 -11.760 1.00 92.38 182 GLN A CA 1
ATOM 1376 C C . GLN A 1 182 ? 1.713 8.760 -11.503 1.00 92.38 182 GLN A C 1
ATOM 1378 O O . GLN A 1 182 ? 1.380 7.582 -11.429 1.00 92.38 182 GLN A O 1
ATOM 1383 N N . LYS A 1 183 ? 0.861 9.783 -11.430 1.00 89.94 183 LYS A N 1
ATOM 1384 C CA . LYS A 1 183 ? -0.599 9.659 -11.388 1.00 89.94 183 LYS A CA 1
ATOM 1385 C C . LYS A 1 183 ? -1.173 9.473 -12.792 1.00 89.94 183 LYS A C 1
ATOM 1387 O O . LYS A 1 183 ? -1.679 8.419 -13.149 1.00 89.94 183 LYS A O 1
ATOM 1392 N N . ARG A 1 184 ? -0.989 10.488 -13.641 1.00 92.25 184 ARG A N 1
ATOM 1393 C CA . ARG A 1 184 ? -1.497 10.505 -15.018 1.00 92.25 184 ARG A CA 1
ATOM 1394 C C . ARG A 1 184 ? -0.778 9.486 -15.908 1.00 92.25 184 ARG A C 1
ATOM 1396 O O . ARG A 1 184 ? 0.456 9.462 -15.950 1.00 92.25 184 ARG A O 1
ATOM 1403 N N . LEU A 1 185 ? -1.547 8.717 -16.675 1.00 89.25 185 LEU A N 1
ATOM 1404 C CA . LEU A 1 185 ? -1.025 7.800 -17.684 1.00 89.25 185 LEU A CA 1
ATOM 1405 C C . LEU A 1 185 ? -0.204 8.572 -18.746 1.00 89.25 185 LEU A C 1
ATOM 1407 O O . LEU A 1 185 ? -0.634 9.635 -19.203 1.00 89.25 185 LEU A O 1
ATOM 1411 N N . PRO A 1 186 ? 0.992 8.094 -19.136 1.00 81.69 186 PRO A N 1
ATOM 1412 C CA . PRO A 1 186 ? 1.841 8.781 -20.100 1.00 81.69 186 PRO A CA 1
ATOM 1413 C C . PRO A 1 186 ? 1.238 8.727 -21.507 1.00 81.69 186 PRO A C 1
ATOM 1415 O O . PRO A 1 186 ? 0.559 7.768 -21.875 1.00 81.69 186 PRO A O 1
ATOM 1418 N N . SER A 1 187 ? 1.542 9.738 -22.323 1.00 79.06 187 SER A N 1
ATOM 1419 C CA . SER A 1 187 ? 1.173 9.729 -23.739 1.00 79.06 187 SER A CA 1
ATOM 1420 C C . SER A 1 187 ? 1.834 8.555 -24.471 1.00 79.06 187 SER A C 1
ATOM 1422 O O . SER A 1 187 ? 2.998 8.229 -24.231 1.00 79.06 187 SER A O 1
ATOM 1424 N N . GLY A 1 188 ? 1.085 7.917 -25.375 1.00 81.75 188 GLY A N 1
ATOM 1425 C CA . GLY A 1 188 ? 1.550 6.744 -26.123 1.00 81.75 188 GLY A CA 1
ATOM 1426 C C . GLY A 1 188 ? 1.371 5.407 -25.398 1.00 81.75 188 GLY A C 1
ATOM 1427 O O . GLY A 1 188 ? 1.981 4.418 -25.807 1.00 81.75 188 GLY A O 1
ATOM 1428 N N . ALA A 1 189 ? 0.562 5.359 -24.335 1.00 90.88 189 ALA A N 1
ATOM 1429 C CA . ALA A 1 189 ? 0.063 4.092 -23.817 1.00 90.88 189 ALA A CA 1
ATOM 1430 C C . ALA A 1 189 ? -0.771 3.357 -24.891 1.00 90.88 189 ALA A C 1
ATOM 1432 O O . ALA A 1 189 ? -1.471 4.021 -25.657 1.00 90.88 189 ALA A O 1
ATOM 1433 N N . PRO A 1 190 ? -0.690 2.018 -24.982 1.00 92.75 190 PRO A N 1
ATOM 1434 C CA . PRO A 1 190 ? -1.546 1.236 -25.868 1.00 92.75 190 PRO A CA 1
ATOM 1435 C C . PRO A 1 190 ? -3.035 1.430 -25.557 1.00 92.75 190 PRO A C 1
ATOM 1437 O O . PRO A 1 190 ? -3.403 1.500 -24.389 1.00 92.75 190 PRO A O 1
ATOM 1440 N N . ASP A 1 191 ? -3.887 1.407 -26.585 1.00 92.50 191 ASP A N 1
ATOM 1441 C CA . ASP A 1 191 ? -5.341 1.636 -26.461 1.00 92.50 191 ASP A CA 1
ATOM 1442 C C . ASP A 1 191 ? -6.054 0.659 -25.512 1.00 92.50 191 ASP A C 1
ATOM 1444 O O . ASP A 1 191 ? -7.130 0.948 -24.998 1.00 92.50 191 ASP A O 1
ATOM 1448 N N . TRP A 1 192 ? -5.466 -0.516 -25.286 1.00 94.81 192 TRP A N 1
ATOM 1449 C CA . TRP A 1 192 ? -6.016 -1.534 -24.396 1.00 94.81 192 TRP A CA 1
ATOM 1450 C C . TRP A 1 192 ? -5.695 -1.303 -22.917 1.00 94.81 192 TRP A C 1
ATOM 1452 O O . TRP A 1 192 ? -6.235 -2.039 -22.092 1.00 94.81 192 TRP A O 1
ATOM 1462 N N . VAL A 1 193 ? -4.817 -0.346 -22.586 1.00 95.75 193 VAL A N 1
ATOM 1463 C CA . VAL A 1 193 ? -4.460 -0.009 -21.203 1.00 95.75 193 VAL A CA 1
ATOM 1464 C C . VAL A 1 193 ? -5.584 0.842 -20.602 1.00 95.75 193 VAL A C 1
ATOM 1466 O O . VAL A 1 193 ? -5.764 1.989 -21.017 1.00 95.75 193 VAL A O 1
ATOM 1469 N N . PRO A 1 194 ? -6.342 0.312 -19.631 1.00 96.50 194 PRO A N 1
ATOM 1470 C CA . PRO A 1 194 ? -7.492 1.003 -19.064 1.00 96.50 194 PRO A CA 1
ATOM 1471 C C . PRO A 1 194 ? -7.078 2.195 -18.198 1.00 96.50 194 PRO A C 1
ATOM 1473 O O . PRO A 1 194 ? -6.111 2.137 -17.431 1.00 96.50 194 PRO A O 1
ATOM 1476 N N . THR A 1 195 ? -7.867 3.265 -18.269 1.00 96.62 195 THR A N 1
ATOM 1477 C CA . THR A 1 195 ? -7.766 4.405 -17.359 1.00 96.62 195 THR A CA 1
ATOM 1478 C C . THR A 1 195 ? -9.089 4.709 -16.689 1.00 96.62 195 THR A C 1
ATOM 1480 O O . THR A 1 195 ? -10.163 4.387 -17.196 1.00 96.62 195 THR A O 1
ATOM 1483 N N . VAL A 1 196 ? -8.997 5.393 -15.556 1.00 97.00 196 VAL A N 1
ATOM 1484 C CA . VAL A 1 196 ? -10.130 6.047 -14.912 1.00 97.00 196 VAL A CA 1
ATOM 1485 C C . VAL A 1 196 ? -9.781 7.501 -14.639 1.00 97.00 196 VAL A C 1
ATOM 1487 O O . VAL A 1 196 ? -8.650 7.833 -14.272 1.00 97.00 196 VAL A O 1
ATOM 1490 N N . ARG A 1 197 ? -10.760 8.380 -14.839 1.00 95.19 197 ARG A N 1
ATOM 1491 C CA . ARG A 1 197 ? -10.606 9.803 -14.580 1.00 95.19 197 ARG A CA 1
ATOM 1492 C C . ARG A 1 197 ? -10.868 10.111 -13.112 1.00 95.19 197 ARG A C 1
ATOM 1494 O O . ARG A 1 197 ? -11.930 9.802 -12.582 1.00 95.19 197 ARG A O 1
ATOM 1501 N N . LEU A 1 198 ? -9.912 10.787 -12.493 1.00 92.06 198 LEU A N 1
ATOM 1502 C CA . LEU A 1 198 ? -10.030 11.383 -11.173 1.00 92.06 198 LEU A CA 1
ATOM 1503 C C . LEU A 1 198 ? -10.087 12.897 -11.315 1.00 92.06 198 LEU A C 1
ATOM 1505 O O . LEU A 1 198 ? -9.168 13.508 -11.866 1.00 92.06 198 LEU A O 1
ATOM 1509 N N . ASP A 1 199 ? -11.149 13.505 -10.799 1.00 87.81 199 ASP A N 1
ATOM 1510 C CA . ASP A 1 199 ? -11.254 14.954 -10.693 1.00 87.81 199 ASP A CA 1
ATOM 1511 C C . ASP A 1 199 ? -10.774 15.420 -9.308 1.00 87.81 199 ASP A C 1
ATOM 1513 O O . ASP A 1 199 ? -11.049 14.805 -8.268 1.00 87.81 199 ASP A O 1
ATOM 1517 N N . PHE A 1 200 ? -10.050 16.539 -9.314 1.00 82.69 200 PHE A N 1
ATOM 1518 C CA . PHE A 1 200 ? -9.539 17.252 -8.147 1.00 82.69 200 PHE A CA 1
ATOM 1519 C C . PHE A 1 200 ? -10.146 18.666 -8.146 1.00 82.69 200 PHE A C 1
ATOM 1521 O O . PHE A 1 200 ? -9.488 19.626 -8.576 1.00 82.69 200 PHE A O 1
ATOM 1528 N N . PRO A 1 201 ? -11.412 18.819 -7.698 1.00 72.94 201 PRO A N 1
ATOM 1529 C CA . PRO A 1 201 ? -12.198 20.038 -7.904 1.00 72.94 201 PRO A CA 1
ATOM 1530 C C . PRO A 1 201 ? -11.548 21.288 -7.315 1.00 72.94 201 PRO A C 1
ATOM 1532 O O . PRO A 1 201 ? -11.561 22.342 -7.945 1.00 72.94 201 PRO A O 1
ATOM 1535 N N . ARG A 1 202 ? -10.897 21.157 -6.151 1.00 72.88 202 ARG A N 1
ATOM 1536 C CA . ARG A 1 202 ? -10.202 22.261 -5.473 1.00 72.88 202 ARG A CA 1
ATOM 1537 C C . ARG A 1 202 ? -9.148 22.936 -6.349 1.00 72.88 202 ARG A C 1
ATOM 1539 O O . ARG A 1 202 ? -8.961 24.145 -6.267 1.00 72.88 202 ARG A O 1
ATOM 1546 N N . TYR A 1 203 ? -8.471 22.161 -7.192 1.00 76.88 203 TYR A N 1
ATOM 1547 C CA . TYR A 1 203 ? -7.431 22.666 -8.086 1.00 76.88 203 TYR A CA 1
ATOM 1548 C C . TYR A 1 203 ? -7.938 22.895 -9.512 1.00 76.88 203 TYR A C 1
ATOM 1550 O O . TYR A 1 203 ? -7.171 23.359 -10.353 1.00 76.88 203 TYR A O 1
ATOM 1558 N N . ASN A 1 204 ? -9.206 22.566 -9.796 1.00 81.75 204 ASN A N 1
ATOM 1559 C CA . ASN A 1 204 ? -9.756 22.487 -11.148 1.00 81.75 204 ASN A CA 1
ATOM 1560 C C . ASN A 1 204 ? -8.860 21.647 -12.086 1.00 81.75 204 ASN A C 1
ATOM 1562 O O . ASN A 1 204 ? -8.576 22.018 -13.227 1.00 81.75 204 ASN A O 1
ATOM 1566 N N . LEU A 1 205 ? -8.353 20.528 -11.561 1.00 87.50 205 LEU A N 1
ATOM 1567 C CA . LEU A 1 205 ? -7.485 19.587 -12.264 1.00 87.50 205 LEU A CA 1
ATOM 1568 C C . LEU A 1 205 ? -8.156 18.219 -12.343 1.00 87.50 205 LEU A C 1
ATOM 1570 O O . LEU A 1 205 ? -9.026 17.888 -11.546 1.00 87.50 205 LEU A O 1
ATOM 1574 N N . HIS A 1 206 ? -7.709 17.412 -13.295 1.00 89.12 206 HIS A N 1
ATOM 1575 C CA . HIS A 1 206 ? -8.052 15.999 -13.384 1.00 89.12 206 HIS A CA 1
ATOM 1576 C C . HIS A 1 206 ? -6.804 15.192 -13.745 1.00 89.12 206 HIS A C 1
ATOM 1578 O O . HIS A 1 206 ? -5.814 15.752 -14.237 1.00 89.12 206 HIS A O 1
ATOM 1584 N N . ALA A 1 207 ? -6.851 13.885 -13.528 1.00 91.50 207 ALA A N 1
ATOM 1585 C CA . ALA A 1 207 ? -5.860 12.932 -14.001 1.00 91.50 207 ALA A CA 1
ATOM 1586 C C . ALA A 1 207 ? -6.563 11.665 -14.483 1.00 91.50 207 ALA A C 1
ATOM 1588 O O . ALA A 1 207 ? -7.457 11.165 -13.814 1.00 91.50 207 ALA A O 1
ATOM 1589 N N . ASP A 1 208 ? -6.143 11.154 -15.636 1.00 94.62 208 ASP A N 1
ATOM 1590 C CA . ASP A 1 208 ? -6.530 9.822 -16.091 1.00 94.62 208 ASP A CA 1
ATOM 1591 C C . ASP A 1 208 ? -5.451 8.866 -15.583 1.00 94.62 208 ASP A C 1
ATOM 1593 O O . ASP A 1 208 ? -4.326 8.872 -16.094 1.00 94.62 208 ASP A O 1
ATOM 1597 N N . GLU A 1 209 ? -5.748 8.146 -14.506 1.00 96.19 209 GLU A N 1
ATOM 1598 C CA . GLU A 1 209 ? -4.818 7.202 -13.882 1.00 96.19 209 GLU A CA 1
ATOM 1599 C C . GLU A 1 209 ? -5.015 5.798 -14.454 1.00 96.19 209 GLU A C 1
ATOM 1601 O O . GLU A 1 209 ? -6.100 5.464 -14.930 1.00 96.19 209 GLU A O 1
ATOM 1606 N N . LEU A 1 210 ? -3.965 4.971 -14.405 1.00 97.56 210 LEU A N 1
ATOM 1607 C CA . LEU A 1 210 ? -4.066 3.552 -14.751 1.00 97.56 210 LEU A CA 1
ATOM 1608 C C . LEU A 1 210 ? -5.099 2.880 -13.837 1.00 97.56 210 LEU A C 1
ATOM 1610 O O . LEU A 1 210 ? -5.015 3.051 -12.625 1.00 97.56 210 LEU A O 1
ATOM 1614 N N . ALA A 1 211 ? -6.009 2.083 -14.395 1.00 97.81 211 ALA A N 1
ATOM 1615 C CA . ALA A 1 211 ? -6.955 1.273 -13.625 1.00 97.81 211 ALA A CA 1
ATOM 1616 C C . ALA A 1 211 ? -6.863 -0.198 -14.053 1.00 97.81 211 ALA A C 1
ATOM 1618 O O . ALA A 1 211 ? -7.657 -0.617 -14.893 1.00 97.81 211 ALA A O 1
ATOM 1619 N N . PRO A 1 212 ? -5.872 -0.970 -13.560 1.00 98.25 212 PRO A N 1
ATOM 1620 C CA . PRO A 1 212 ? -5.562 -2.297 -14.094 1.00 98.25 212 PRO A CA 1
ATOM 1621 C C . PRO A 1 212 ? -6.787 -3.215 -14.129 1.00 98.25 212 PRO A C 1
ATOM 1623 O O . PRO A 1 212 ? -7.439 -3.402 -13.112 1.00 98.25 212 PRO A O 1
ATOM 1626 N N . ALA A 1 213 ? -7.079 -3.828 -15.272 1.00 97.31 213 ALA A N 1
ATOM 1627 C CA . ALA A 1 213 ? -8.166 -4.798 -15.432 1.00 97.31 213 ALA A CA 1
ATOM 1628 C C . ALA A 1 213 ? -7.636 -6.203 -15.773 1.00 97.31 213 ALA A C 1
ATOM 1630 O O . ALA A 1 213 ? -8.303 -7.213 -15.542 1.00 97.31 213 ALA A O 1
ATOM 1631 N N . HIS A 1 214 ? -6.416 -6.287 -16.301 1.00 98.00 214 HIS A N 1
ATOM 1632 C CA . HIS A 1 214 ? -5.750 -7.519 -16.708 1.00 98.00 214 HIS A CA 1
ATOM 1633 C C . HIS A 1 214 ? -4.298 -7.509 -16.229 1.00 98.00 214 HIS A C 1
ATOM 1635 O O . HIS A 1 214 ? -3.688 -6.450 -16.075 1.00 98.00 214 HIS A O 1
ATOM 1641 N N . LEU A 1 215 ? -3.696 -8.691 -16.073 1.00 98.38 215 LEU A N 1
ATOM 1642 C CA . LEU A 1 215 ? -2.288 -8.799 -15.682 1.00 98.38 215 LEU A CA 1
ATOM 1643 C C . LEU A 1 215 ? -1.355 -8.110 -16.693 1.00 98.38 215 LEU A C 1
ATOM 1645 O O . LEU A 1 215 ? -0.347 -7.516 -16.314 1.00 98.38 215 LEU A O 1
ATOM 1649 N N . ALA A 1 216 ? -1.730 -8.096 -17.975 1.00 98.38 216 ALA A N 1
ATOM 1650 C CA . ALA A 1 216 ? -0.999 -7.387 -19.024 1.00 98.38 216 ALA A CA 1
ATOM 1651 C C . ALA A 1 216 ? -0.830 -5.881 -18.736 1.00 98.38 216 ALA A C 1
ATOM 1653 O O . ALA A 1 216 ? 0.190 -5.305 -19.117 1.00 98.38 216 ALA A O 1
ATOM 1654 N N . ASP A 1 217 ? -1.780 -5.252 -18.034 1.00 98.19 217 ASP A N 1
ATOM 1655 C CA . ASP A 1 217 ? -1.725 -3.831 -17.666 1.00 98.19 217 ASP A CA 1
ATOM 1656 C C . ASP A 1 217 ? -0.616 -3.578 -16.627 1.00 98.19 217 ASP A C 1
ATOM 1658 O O . ASP A 1 217 ? 0.133 -2.601 -16.719 1.00 98.19 217 ASP A O 1
ATOM 1662 N N . VAL A 1 218 ? -0.449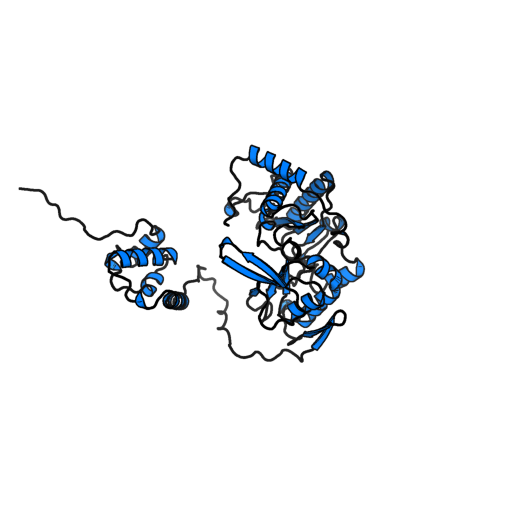 -4.513 -15.683 1.00 98.50 218 VAL A N 1
ATOM 1663 C CA . VAL A 1 218 ? 0.625 -4.512 -14.674 1.00 98.50 218 VAL A CA 1
ATOM 1664 C C . VAL A 1 218 ? 1.983 -4.703 -15.351 1.00 98.50 218 VAL A C 1
ATOM 1666 O O . VAL A 1 218 ? 2.908 -3.922 -15.126 1.00 98.50 218 VAL A O 1
ATOM 1669 N N . ILE A 1 219 ? 2.099 -5.678 -16.258 1.00 98.50 219 ILE A N 1
ATOM 1670 C CA . ILE A 1 219 ? 3.353 -5.941 -16.983 1.00 98.50 219 ILE A CA 1
ATOM 1671 C C . ILE A 1 219 ? 3.716 -4.788 -17.923 1.00 98.50 219 ILE A C 1
ATOM 1673 O O . ILE A 1 219 ? 4.891 -4.431 -18.055 1.00 98.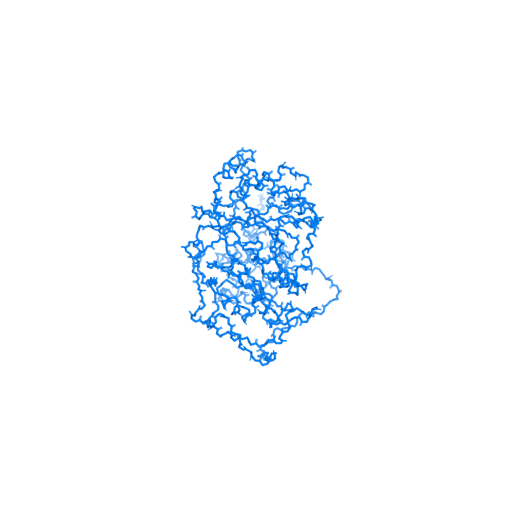50 219 ILE A O 1
ATOM 1677 N N . TRP A 1 220 ? 2.728 -4.131 -18.530 1.00 97.81 220 TRP A N 1
ATOM 1678 C CA . TRP A 1 220 ? 2.965 -2.901 -19.278 1.00 97.81 220 TRP A CA 1
ATOM 1679 C C . TRP A 1 220 ? 3.484 -1.772 -18.380 1.00 97.81 220 TRP A C 1
ATOM 1681 O O . TRP A 1 220 ? 4.428 -1.070 -18.754 1.00 97.81 220 TRP A O 1
ATOM 1691 N N . ALA A 1 221 ? 2.954 -1.622 -17.166 1.00 97.81 221 ALA A N 1
ATOM 1692 C CA . ALA A 1 221 ? 3.491 -0.660 -16.211 1.00 97.81 221 ALA A CA 1
ATOM 1693 C C . ALA A 1 221 ? 4.950 -0.994 -15.827 1.00 97.81 221 ALA A C 1
ATOM 1695 O O . ALA A 1 221 ? 5.792 -0.091 -15.792 1.00 97.81 221 ALA A O 1
ATOM 1696 N N . CYS A 1 222 ? 5.310 -2.273 -15.659 1.00 97.75 222 CYS A N 1
ATOM 1697 C CA . CYS A 1 222 ? 6.707 -2.701 -15.486 1.00 97.75 222 CYS A CA 1
ATOM 1698 C C . CYS A 1 222 ? 7.579 -2.338 -16.699 1.00 97.75 222 CYS A C 1
ATOM 1700 O O . CYS A 1 222 ? 8.698 -1.839 -16.544 1.00 97.75 222 CYS A O 1
ATOM 1702 N N . GLN A 1 223 ? 7.064 -2.486 -17.926 1.00 96.56 223 GLN A N 1
ATOM 1703 C CA . GLN A 1 223 ? 7.730 -1.978 -19.131 1.00 96.56 223 GLN A CA 1
ATOM 1704 C C . GLN A 1 223 ? 7.974 -0.466 -19.045 1.00 96.56 223 GLN A C 1
ATOM 1706 O O . GLN A 1 223 ? 9.053 0.012 -19.415 1.00 96.56 223 GLN A O 1
ATOM 1711 N N . MET A 1 224 ? 7.032 0.278 -18.474 1.00 96.19 224 MET A N 1
ATOM 1712 C CA . MET A 1 224 ? 7.181 1.698 -18.170 1.00 96.19 224 MET A CA 1
ATOM 1713 C C . MET A 1 224 ? 8.059 1.972 -16.944 1.00 96.19 224 MET A C 1
ATOM 1715 O O . MET A 1 224 ? 8.181 3.123 -16.541 1.00 96.19 224 MET A O 1
ATOM 1719 N N . SER A 1 225 ? 8.785 0.983 -16.423 1.00 96.69 225 SER A N 1
ATOM 1720 C CA . SER A 1 225 ? 9.695 1.094 -15.277 1.00 96.69 225 SER A CA 1
ATOM 1721 C C . SER A 1 225 ? 9.012 1.233 -13.921 1.00 96.69 225 SER A C 1
ATOM 1723 O O . SER A 1 225 ? 9.649 1.697 -12.980 1.00 96.69 225 SER A O 1
ATOM 1725 N N . THR A 1 226 ? 7.736 0.869 -13.799 1.00 97.94 226 THR A N 1
ATOM 1726 C CA . THR A 1 226 ? 7.066 0.786 -12.497 1.00 97.94 226 THR A CA 1
ATOM 1727 C C . THR A 1 226 ? 7.656 -0.351 -11.670 1.00 97.94 226 THR A C 1
ATOM 1729 O O . THR A 1 226 ? 7.786 -1.471 -12.162 1.00 97.94 226 THR A O 1
ATOM 1732 N N . VAL A 1 227 ? 7.991 -0.047 -10.416 1.00 98.19 227 VAL A N 1
ATOM 1733 C CA . VAL A 1 227 ? 8.373 -1.041 -9.402 1.00 98.19 227 VAL A CA 1
ATOM 1734 C C . VAL A 1 227 ? 7.303 -1.139 -8.329 1.00 98.19 227 VAL A C 1
ATOM 1736 O O . VAL A 1 227 ? 6.970 -2.253 -7.954 1.00 98.19 227 VAL A O 1
ATOM 1739 N N . GLU A 1 228 ? 6.736 -0.017 -7.872 1.00 98.44 228 GLU A N 1
ATOM 1740 C CA . GLU A 1 228 ? 5.688 -0.030 -6.843 1.00 98.44 228 GLU A CA 1
ATOM 1741 C C . GLU A 1 228 ? 4.343 0.428 -7.416 1.00 98.44 228 GLU A C 1
ATOM 1743 O O . GLU A 1 228 ? 4.277 1.417 -8.158 1.00 98.44 228 GLU A O 1
ATOM 1748 N N . PHE A 1 229 ? 3.279 -0.260 -7.012 1.00 98.69 229 PHE A N 1
ATOM 1749 C CA . PHE A 1 229 ? 1.897 0.051 -7.357 1.00 98.69 229 PHE A CA 1
ATOM 1750 C C . PHE A 1 229 ? 1.155 0.540 -6.119 1.00 98.69 229 PHE A C 1
ATOM 1752 O O . PHE A 1 229 ? 1.170 -0.113 -5.075 1.00 98.69 229 PHE A O 1
ATOM 1759 N N . HIS A 1 230 ? 0.516 1.699 -6.243 1.00 98.31 230 HIS A N 1
ATOM 1760 C CA . HIS A 1 230 ? -0.140 2.394 -5.141 1.00 98.31 230 HIS A CA 1
ATOM 1761 C C . HIS A 1 230 ? -1.604 2.671 -5.509 1.00 98.31 230 HIS A C 1
ATOM 1763 O O . HIS A 1 230 ? -1.916 3.748 -6.023 1.00 98.31 230 HIS A O 1
ATOM 1769 N N . PRO A 1 231 ? -2.499 1.680 -5.340 1.00 98.25 231 PRO A N 1
ATOM 1770 C CA . PRO A 1 231 ? -3.905 1.819 -5.671 1.00 98.25 231 PRO A CA 1
ATOM 1771 C C . PRO A 1 231 ? -4.619 2.734 -4.681 1.00 98.25 231 PRO A C 1
ATOM 1773 O O . PRO A 1 231 ? -4.389 2.710 -3.464 1.00 98.25 231 PRO A O 1
ATOM 1776 N N . TRP A 1 232 ? -5.577 3.484 -5.201 1.00 97.88 232 TRP A N 1
ATOM 1777 C CA . TRP A 1 232 ? -6.604 4.110 -4.387 1.00 97.88 232 TRP A CA 1
ATOM 1778 C C . TRP A 1 232 ? -7.475 3.036 -3.722 1.00 97.88 232 TRP A C 1
ATOM 1780 O O . TRP A 1 232 ? -7.576 1.917 -4.218 1.00 97.88 232 TRP A O 1
ATOM 1790 N N . ASN A 1 233 ? -8.129 3.361 -2.611 1.00 97.31 233 ASN A N 1
ATOM 1791 C CA . ASN A 1 233 ? -9.077 2.466 -1.934 1.00 97.31 233 ASN A CA 1
ATOM 1792 C C . ASN A 1 233 ? -10.502 2.514 -2.531 1.00 97.31 233 ASN A C 1
ATOM 1794 O O . ASN A 1 233 ? -11.471 2.158 -1.868 1.00 97.31 233 ASN A O 1
ATOM 1798 N N . VAL A 1 234 ? -10.620 2.952 -3.787 1.00 98.19 234 VAL A N 1
ATOM 1799 C CA . VAL A 1 234 ? -11.853 2.979 -4.592 1.00 98.19 234 VAL A CA 1
ATOM 1800 C C . VAL A 1 234 ? -11.683 2.096 -5.826 1.00 98.19 234 VAL A C 1
ATOM 1802 O O . VAL A 1 234 ? -10.563 1.697 -6.165 1.00 98.19 234 VAL A O 1
ATOM 1805 N N . ARG A 1 235 ? -12.782 1.831 -6.534 1.00 98.19 235 ARG A N 1
ATOM 1806 C CA . ARG A 1 235 ? -12.771 1.216 -7.868 1.00 98.19 235 ARG A CA 1
ATOM 1807 C C . ARG A 1 235 ? -13.303 2.190 -8.914 1.00 98.19 235 ARG A C 1
ATOM 1809 O O . ARG A 1 235 ? -13.965 3.169 -8.592 1.00 98.19 235 ARG A O 1
ATOM 1816 N N . ALA A 1 236 ? -13.044 1.904 -10.182 1.00 97.44 236 ALA A N 1
ATOM 1817 C CA . ALA A 1 236 ? -13.381 2.769 -11.304 1.00 97.44 236 ALA A CA 1
ATOM 1818 C C . ALA A 1 236 ? -14.892 2.973 -11.484 1.00 97.44 236 ALA A C 1
ATOM 1820 O O . ALA A 1 236 ? -15.302 3.970 -12.073 1.00 97.44 236 ALA A O 1
ATOM 1821 N N . ALA A 1 237 ? -15.708 2.053 -10.959 1.00 96.94 237 ALA A N 1
ATOM 1822 C CA . ALA A 1 237 ? -17.161 2.172 -10.953 1.00 96.94 237 ALA A CA 1
ATOM 1823 C C . ALA A 1 237 ? -17.656 3.382 -10.136 1.00 96.94 237 ALA A C 1
ATOM 1825 O O . ALA A 1 237 ? -18.620 4.023 -10.543 1.00 96.94 237 ALA A O 1
ATOM 1826 N N . ASP A 1 238 ? -16.987 3.710 -9.024 1.00 97.38 238 ASP A N 1
ATOM 1827 C CA . ASP A 1 238 ? -17.255 4.908 -8.225 1.00 97.38 238 ASP A CA 1
ATOM 1828 C C . ASP A 1 238 ? -15.979 5.363 -7.499 1.00 97.38 238 ASP A C 1
ATOM 1830 O O . ASP A 1 238 ? -15.555 4.790 -6.496 1.00 97.38 238 ASP A O 1
ATOM 1834 N N . VAL A 1 239 ? -15.363 6.433 -8.008 1.00 96.62 239 VAL A N 1
ATOM 1835 C CA . VAL A 1 239 ? -14.094 6.971 -7.488 1.00 96.62 239 VAL A CA 1
ATOM 1836 C C . VAL A 1 239 ? -14.254 7.885 -6.266 1.00 96.62 239 VAL A C 1
ATOM 1838 O O . VAL A 1 239 ? -13.281 8.500 -5.815 1.00 96.62 239 VAL A O 1
ATOM 1841 N N . ASN A 1 240 ? -15.472 8.030 -5.744 1.00 96.06 240 ASN A N 1
ATOM 1842 C CA . ASN A 1 240 ? -15.764 8.854 -4.571 1.00 96.06 240 ASN A CA 1
ATOM 1843 C C . ASN A 1 240 ? -16.130 8.025 -3.339 1.00 96.06 240 ASN A C 1
ATOM 1845 O O . ASN A 1 240 ? -16.045 8.551 -2.228 1.00 96.06 240 ASN A O 1
ATOM 1849 N N . ARG A 1 241 ? -16.480 6.748 -3.527 1.00 98.19 241 ARG A N 1
ATOM 1850 C CA . ARG A 1 241 ? -16.920 5.851 -2.459 1.00 98.19 241 ARG A CA 1
ATOM 1851 C C . ARG A 1 241 ? -15.948 4.691 -2.274 1.00 98.19 241 ARG A C 1
ATOM 1853 O O . ARG A 1 241 ? -15.964 3.761 -3.084 1.00 98.19 241 ARG A O 1
ATOM 1860 N N . PRO A 1 242 ? -15.066 4.743 -1.258 1.00 98.56 242 PRO A N 1
ATOM 1861 C CA . PRO A 1 242 ? -14.150 3.649 -0.997 1.00 98.56 242 PRO A CA 1
ATOM 1862 C C . PRO A 1 242 ? -14.887 2.345 -0.732 1.00 98.56 242 PRO A C 1
ATOM 1864 O O . PRO A 1 242 ? -15.906 2.313 -0.049 1.00 98.56 242 PRO A O 1
ATOM 1867 N N . ASP A 1 243 ? -14.329 1.265 -1.256 1.00 98.56 243 ASP A N 1
ATOM 1868 C CA . ASP A 1 243 ? -14.769 -0.093 -0.962 1.00 98.56 243 ASP A CA 1
ATOM 1869 C C . ASP A 1 243 ? -13.757 -0.817 -0.059 1.00 98.56 243 ASP A C 1
ATOM 1871 O O . ASP A 1 243 ? -13.966 -1.966 0.317 1.00 98.56 243 ASP A O 1
ATOM 1875 N N . GLU A 1 244 ? -12.650 -0.171 0.303 1.00 98.50 244 GLU A N 1
ATOM 1876 C CA . GLU A 1 244 ? -11.591 -0.739 1.134 1.00 98.50 244 GLU A CA 1
ATOM 1877 C C . GLU A 1 244 ? -11.236 0.224 2.270 1.00 98.50 244 GLU A C 1
ATOM 1879 O O . GLU A 1 244 ? -10.814 1.364 2.053 1.00 98.50 244 GLU A O 1
ATOM 1884 N N . TRP A 1 245 ? -11.402 -0.247 3.500 1.00 98.56 245 TRP A N 1
ATOM 1885 C CA . TRP A 1 245 ? -10.882 0.410 4.689 1.00 98.56 245 TRP A CA 1
ATOM 1886 C C . TRP A 1 245 ? -9.480 -0.135 4.985 1.00 98.56 245 TRP A C 1
ATOM 1888 O O . TRP A 1 245 ? -9.234 -1.341 4.916 1.00 98.56 245 TRP A O 1
ATOM 1898 N N . ARG A 1 246 ? -8.537 0.767 5.266 1.00 98.56 246 ARG A N 1
ATOM 1899 C CA . ARG A 1 246 ? -7.122 0.453 5.473 1.00 98.56 246 ARG A CA 1
ATOM 1900 C C . ARG A 1 246 ? -6.692 0.825 6.886 1.00 98.56 246 ARG A C 1
ATOM 1902 O O . ARG A 1 246 ? -6.812 1.981 7.289 1.00 98.56 246 ARG A O 1
ATOM 1909 N N . ILE A 1 247 ? -6.154 -0.142 7.612 1.00 98.81 247 ILE A N 1
ATOM 1910 C CA . ILE A 1 247 ? -5.493 0.060 8.902 1.00 98.81 247 ILE A CA 1
ATOM 1911 C C . ILE A 1 247 ? -3.990 0.057 8.622 1.00 98.81 247 ILE A C 1
ATOM 1913 O O . ILE A 1 247 ? -3.474 -0.916 8.076 1.00 98.81 247 ILE A O 1
ATOM 1917 N N . ASP A 1 248 ? -3.302 1.146 8.948 1.00 98.62 248 ASP A N 1
ATOM 1918 C CA . ASP A 1 248 ? -1.857 1.302 8.749 1.00 98.62 248 ASP A CA 1
ATOM 1919 C C . ASP A 1 248 ? -1.169 1.460 10.103 1.00 98.62 248 ASP A C 1
ATOM 1921 O O . ASP A 1 248 ? -1.477 2.381 10.860 1.00 98.62 248 ASP A O 1
ATOM 1925 N N . LEU A 1 249 ? -0.282 0.520 10.420 1.00 98.69 249 LEU A N 1
ATOM 1926 C CA . LEU A 1 249 ? 0.473 0.466 11.663 1.00 98.69 249 LEU A CA 1
ATOM 1927 C C . LEU A 1 249 ? 1.911 0.903 11.368 1.00 98.69 249 LEU A C 1
ATOM 1929 O O . LEU A 1 249 ? 2.736 0.104 10.912 1.00 98.69 249 LEU A O 1
ATOM 1933 N N . ASP A 1 250 ? 2.195 2.181 11.622 1.00 96.56 250 ASP A N 1
ATOM 1934 C CA . ASP A 1 250 ? 3.475 2.828 11.329 1.00 96.56 250 ASP A CA 1
ATOM 1935 C C . ASP A 1 250 ? 4.307 2.971 12.615 1.00 96.56 250 ASP A C 1
ATOM 1937 O O . ASP A 1 250 ? 3.985 3.809 13.467 1.00 96.56 250 ASP A O 1
ATOM 1941 N N . PRO A 1 251 ? 5.371 2.173 12.814 1.00 96.75 251 PRO A N 1
ATOM 1942 C CA . PRO A 1 251 ? 6.229 2.321 13.982 1.00 96.75 251 PRO A CA 1
ATOM 1943 C C . PRO A 1 251 ? 6.963 3.667 13.955 1.00 96.75 251 PRO A C 1
ATOM 1945 O O . PRO A 1 251 ? 7.574 4.053 12.954 1.00 96.75 251 PRO A O 1
ATOM 1948 N N . MET A 1 252 ? 6.945 4.387 15.079 1.00 94.56 252 MET A N 1
ATOM 1949 C CA . MET A 1 252 ? 7.795 5.565 15.256 1.00 94.56 252 MET A CA 1
ATOM 1950 C C . MET A 1 252 ? 9.282 5.157 15.358 1.00 94.56 252 MET A C 1
ATOM 1952 O O . MET A 1 252 ? 9.586 3.974 15.482 1.00 94.56 252 MET A O 1
ATOM 1956 N N . PRO A 1 253 ? 10.248 6.095 15.247 1.00 90.94 253 PRO A N 1
ATOM 1957 C CA . PRO A 1 253 ? 11.655 5.754 14.997 1.00 90.94 253 PRO A CA 1
ATOM 1958 C C . PRO A 1 253 ? 12.347 4.824 16.008 1.00 90.94 253 PRO A C 1
ATOM 1960 O O . PRO A 1 253 ? 13.363 4.230 15.654 1.00 90.94 253 PRO A O 1
ATOM 1963 N N . GLU A 1 254 ? 11.848 4.719 17.242 1.00 94.44 254 GLU A N 1
ATOM 1964 C CA . GLU A 1 254 ? 12.372 3.813 18.277 1.00 94.44 254 GLU A CA 1
ATOM 1965 C C . GLU A 1 254 ? 11.520 2.541 18.446 1.00 94.44 254 GLU A C 1
ATOM 1967 O O . GLU A 1 254 ? 11.921 1.634 19.175 1.00 94.44 254 GLU A O 1
ATOM 1972 N N . ALA A 1 255 ? 10.370 2.446 17.772 1.00 94.50 255 ALA A N 1
ATOM 1973 C CA . ALA A 1 255 ? 9.521 1.262 17.763 1.00 94.50 255 ALA A CA 1
ATOM 1974 C C . ALA A 1 255 ? 10.022 0.240 16.727 1.00 94.50 255 ALA A C 1
ATOM 1976 O O . ALA A 1 255 ? 10.243 0.554 15.556 1.00 94.50 255 ALA A O 1
ATOM 1977 N N . GLY A 1 256 ? 10.203 -1.006 17.165 1.00 93.69 256 GLY A N 1
ATOM 1978 C CA . GLY A 1 256 ? 10.545 -2.129 16.291 1.00 93.69 256 GLY A CA 1
ATOM 1979 C C . GLY A 1 256 ? 9.313 -2.822 15.707 1.00 93.69 256 GLY A C 1
ATOM 1980 O O . GLY A 1 256 ? 8.178 -2.536 16.085 1.00 93.69 256 GLY A O 1
ATOM 1981 N N . PHE A 1 257 ? 9.543 -3.795 14.822 1.00 96.44 257 PHE A N 1
ATOM 1982 C CA . PHE A 1 257 ? 8.462 -4.599 14.242 1.00 96.44 257 PHE A CA 1
ATOM 1983 C C . PHE A 1 257 ? 7.719 -5.447 15.290 1.00 96.44 257 PHE A C 1
ATOM 1985 O O . PHE A 1 257 ? 6.537 -5.713 15.117 1.00 96.44 257 PHE A O 1
ATOM 1992 N N . ASP A 1 258 ? 8.354 -5.802 16.411 1.00 96.69 258 ASP A N 1
ATOM 1993 C CA . ASP A 1 258 ? 7.673 -6.509 17.506 1.00 96.69 258 ASP A CA 1
ATOM 1994 C C . ASP A 1 258 ? 6.545 -5.669 18.125 1.00 96.69 258 ASP A C 1
ATOM 1996 O O . ASP A 1 258 ? 5.441 -6.173 18.297 1.00 96.69 258 ASP A O 1
ATOM 2000 N N . ALA A 1 259 ? 6.752 -4.361 18.320 1.00 97.50 259 ALA A N 1
ATOM 2001 C CA . ALA A 1 259 ? 5.676 -3.463 18.752 1.00 97.50 259 ALA A CA 1
ATOM 2002 C C . ALA A 1 259 ? 4.545 -3.390 17.707 1.00 97.50 259 ALA A C 1
ATOM 2004 O O . ALA A 1 259 ? 3.368 -3.337 18.053 1.00 97.50 259 ALA A O 1
ATOM 2005 N N . VAL A 1 260 ? 4.886 -3.437 16.412 1.00 98.38 260 VAL A N 1
ATOM 2006 C CA . VAL A 1 260 ? 3.891 -3.499 15.328 1.00 98.38 260 VAL A CA 1
ATOM 2007 C C . VAL A 1 260 ? 3.071 -4.788 15.409 1.00 98.38 260 VAL A C 1
ATOM 2009 O O . VAL A 1 260 ? 1.857 -4.728 15.233 1.00 98.38 260 VAL A O 1
ATOM 2012 N N . ARG A 1 261 ? 3.697 -5.935 15.703 1.00 98.25 261 ARG A N 1
ATOM 2013 C CA . ARG A 1 261 ? 3.004 -7.221 15.892 1.00 98.25 261 ARG A CA 1
ATOM 2014 C C . ARG A 1 261 ? 2.058 -7.185 17.086 1.00 98.25 261 ARG A C 1
ATOM 2016 O O . ARG A 1 261 ? 0.922 -7.626 16.955 1.00 98.25 261 ARG A O 1
ATOM 2023 N N . GLU A 1 262 ? 2.499 -6.634 18.216 1.00 98.31 262 GLU A N 1
ATOM 2024 C CA . GLU A 1 262 ? 1.671 -6.512 19.422 1.00 98.31 262 GLU A CA 1
ATOM 2025 C C . GLU A 1 262 ? 0.427 -5.647 19.155 1.00 98.31 262 GLU A C 1
ATOM 2027 O O . GLU A 1 262 ? -0.696 -6.061 19.445 1.00 98.31 262 GLU A O 1
ATOM 2032 N N . VAL A 1 263 ? 0.598 -4.495 18.497 1.00 98.69 263 VAL A N 1
ATOM 2033 C CA . VAL A 1 263 ? -0.526 -3.623 18.116 1.00 98.69 263 VAL A CA 1
ATOM 2034 C C . VAL A 1 263 ? -1.419 -4.264 17.048 1.00 98.69 263 VAL A C 1
ATOM 2036 O O . VAL A 1 263 ? -2.640 -4.118 17.101 1.00 98.69 263 VAL A O 1
ATOM 2039 N N . ALA A 1 264 ? -0.848 -5.005 16.096 1.00 98.75 264 ALA A N 1
ATOM 2040 C CA . ALA A 1 264 ? -1.611 -5.744 15.091 1.00 98.75 264 ALA A CA 1
ATOM 2041 C C . ALA A 1 264 ? -2.462 -6.861 15.710 1.00 98.75 264 ALA A C 1
ATOM 2043 O O . ALA A 1 264 ? -3.593 -7.060 15.272 1.00 98.75 264 ALA A O 1
ATOM 2044 N N . ALA A 1 265 ? -1.955 -7.555 16.732 1.00 98.62 265 ALA A N 1
ATOM 2045 C CA . ALA A 1 265 ? -2.702 -8.583 17.450 1.00 98.62 265 ALA A CA 1
ATOM 2046 C C . ALA A 1 265 ? -3.929 -7.988 18.157 1.00 98.62 265 ALA A C 1
ATOM 2048 O O . ALA A 1 265 ? -5.032 -8.499 17.993 1.00 98.62 265 ALA A O 1
ATOM 2049 N N . VAL A 1 266 ? -3.780 -6.846 18.838 1.00 98.75 266 VAL A N 1
ATOM 2050 C CA . VAL A 1 266 ? -4.931 -6.150 19.443 1.00 98.75 266 VAL A CA 1
ATOM 2051 C C . VAL A 1 266 ? -5.885 -5.604 18.380 1.00 98.75 266 VAL A C 1
ATOM 2053 O O . VAL A 1 266 ? -7.100 -5.664 18.553 1.00 98.75 266 VAL A O 1
ATOM 2056 N N . ALA A 1 267 ? -5.380 -5.115 17.243 1.00 98.75 267 ALA A N 1
ATOM 2057 C CA . ALA A 1 267 ? -6.244 -4.735 16.127 1.00 98.75 267 ALA A CA 1
ATOM 2058 C C . ALA A 1 267 ? -7.065 -5.931 15.603 1.00 98.75 267 ALA A C 1
ATOM 2060 O O . ALA A 1 267 ? -8.238 -5.755 15.279 1.00 98.75 267 ALA A O 1
ATOM 2061 N N . HIS A 1 268 ? -6.485 -7.134 15.556 1.00 98.81 268 HIS A N 1
ATOM 2062 C CA . HIS A 1 268 ? -7.200 -8.360 15.194 1.00 98.81 268 HIS A CA 1
ATOM 2063 C C . HIS A 1 268 ? -8.292 -8.710 16.211 1.00 98.81 268 HIS A C 1
ATOM 2065 O O . HIS A 1 268 ? -9.422 -8.956 15.807 1.00 98.81 268 HIS A O 1
ATOM 2071 N N . GLU A 1 269 ? -8.002 -8.630 17.514 1.00 98.69 269 GLU A N 1
ATOM 2072 C CA . GLU A 1 269 ? -9.001 -8.850 18.573 1.00 98.69 269 GLU A CA 1
ATOM 2073 C C . GLU A 1 269 ? -10.202 -7.900 18.434 1.00 98.69 269 GLU A C 1
ATOM 2075 O O . GLU A 1 269 ? -11.354 -8.321 18.527 1.00 98.69 269 GLU A O 1
ATOM 2080 N N . VAL A 1 270 ? -9.953 -6.614 18.155 1.00 98.75 270 VAL A N 1
ATOM 2081 C CA . VAL A 1 270 ? -11.029 -5.629 17.942 1.00 98.75 270 VAL A CA 1
ATOM 2082 C C . VAL A 1 270 ? -11.830 -5.942 16.671 1.00 98.75 270 VAL A C 1
ATOM 2084 O O . VAL A 1 270 ? -13.049 -5.767 16.655 1.00 98.75 270 VAL A O 1
ATOM 2087 N N . LEU A 1 271 ? -11.181 -6.412 15.602 1.00 98.81 271 LEU A N 1
ATOM 2088 C CA . LEU A 1 271 ? -11.867 -6.862 14.385 1.00 98.81 271 LEU A CA 1
ATOM 2089 C C . LEU A 1 271 ? -12.752 -8.093 14.651 1.00 98.81 271 LEU A C 1
ATOM 2091 O O . LEU A 1 271 ? -13.900 -8.117 14.200 1.00 98.81 271 LEU A O 1
ATOM 2095 N N . ASP A 1 272 ? -12.268 -9.055 15.439 1.00 98.62 272 ASP A N 1
ATOM 2096 C CA . ASP A 1 272 ? -13.017 -10.249 15.845 1.00 98.62 272 ASP A CA 1
ATOM 2097 C C . ASP A 1 272 ? -14.256 -9.894 16.677 1.00 98.62 272 ASP A C 1
ATOM 2099 O O . ASP A 1 272 ? -15.347 -10.411 16.426 1.00 98.62 272 ASP A O 1
ATOM 2103 N N . GLU A 1 273 ? -14.130 -8.959 17.624 1.00 98.56 273 GLU A N 1
ATOM 2104 C CA . GLU A 1 273 ? -15.260 -8.444 18.411 1.00 98.56 273 GLU A CA 1
ATOM 2105 C C . GLU A 1 273 ? -16.333 -7.775 17.539 1.00 98.56 273 GLU A C 1
ATOM 2107 O O . GLU A 1 273 ? -17.528 -7.864 17.836 1.00 98.56 273 GLU A O 1
ATOM 2112 N N . LEU A 1 274 ? -15.917 -7.123 16.450 1.00 98.25 274 LEU A N 1
ATOM 2113 C CA . LEU A 1 274 ? -16.809 -6.520 15.458 1.00 98.25 274 LEU A CA 1
ATOM 2114 C C . LEU A 1 274 ? -17.399 -7.552 14.480 1.00 98.25 274 LEU A C 1
ATOM 2116 O O . LEU A 1 274 ? -18.315 -7.219 13.726 1.00 98.25 274 LEU A O 1
ATOM 2120 N N . GLY A 1 275 ? -16.884 -8.785 14.462 1.00 98.44 275 GLY A N 1
ATOM 2121 C CA . GLY A 1 275 ? -17.227 -9.794 13.460 1.00 98.44 275 GLY A CA 1
ATOM 2122 C C . GLY A 1 275 ? -16.760 -9.423 12.047 1.00 98.44 275 GLY A C 1
ATOM 2123 O O . GLY A 1 275 ? -17.396 -9.818 11.068 1.00 98.44 275 GLY A O 1
ATOM 2124 N N . ILE A 1 276 ? -15.687 -8.634 11.936 1.00 98.69 276 ILE A N 1
ATOM 2125 C CA . ILE A 1 276 ? -15.114 -8.148 10.677 1.00 98.69 276 ILE A CA 1
ATOM 2126 C C . ILE A 1 276 ? -13.841 -8.930 10.370 1.00 98.69 276 ILE A C 1
ATOM 2128 O O . ILE A 1 276 ? -12.922 -8.978 11.176 1.00 98.69 276 ILE A O 1
ATOM 2132 N N . THR A 1 277 ? -13.727 -9.477 9.161 1.00 98.75 277 THR A N 1
ATOM 2133 C CA . THR A 1 277 ? -12.480 -10.102 8.710 1.00 98.75 277 THR A CA 1
ATOM 2134 C C . THR A 1 277 ? -11.523 -9.053 8.142 1.00 98.75 277 THR A C 1
ATOM 2136 O O . THR A 1 277 ? -11.826 -8.395 7.142 1.00 98.75 277 THR A O 1
ATOM 2139 N N . GLY A 1 278 ? -10.353 -8.917 8.771 1.00 98.75 278 GLY A N 1
ATOM 2140 C CA . GLY A 1 278 ? -9.219 -8.159 8.243 1.00 98.75 278 GLY A CA 1
ATOM 2141 C C . GLY A 1 278 ? -8.202 -9.045 7.526 1.00 98.75 278 GLY A C 1
ATOM 2142 O O . GLY A 1 278 ? -8.034 -10.209 7.872 1.00 98.75 278 GLY A O 1
ATOM 2143 N N . TYR A 1 279 ? -7.504 -8.467 6.553 1.00 98.88 279 TYR A N 1
ATOM 2144 C CA . TYR A 1 279 ? -6.532 -9.135 5.690 1.00 98.88 279 TYR A CA 1
ATOM 2145 C C . TYR A 1 279 ? -5.147 -8.490 5.865 1.00 98.88 279 TYR A C 1
ATOM 2147 O O . TYR A 1 279 ? -4.884 -7.429 5.279 1.00 98.88 279 TYR A O 1
ATOM 2155 N N . PRO A 1 280 ? -4.266 -9.063 6.707 1.00 98.88 280 PRO A N 1
ATOM 2156 C CA . PRO A 1 280 ? -2.994 -8.454 7.065 1.00 98.88 280 PRO A CA 1
ATOM 2157 C C . PRO A 1 280 ? -1.948 -8.628 5.963 1.00 98.88 280 PRO A C 1
ATOM 2159 O O . PRO A 1 280 ? -1.932 -9.598 5.204 1.00 98.88 280 PRO A O 1
ATOM 2162 N N . LYS A 1 281 ? -1.038 -7.665 5.866 1.00 98.88 281 LYS A N 1
ATOM 2163 C CA . LYS A 1 281 ? 0.134 -7.733 4.997 1.00 98.88 281 LYS A CA 1
ATOM 2164 C C . LYS A 1 281 ? 1.282 -6.932 5.577 1.00 98.88 281 LYS A C 1
ATOM 2166 O O . LYS A 1 281 ? 1.088 -5.830 6.097 1.00 98.88 281 LYS A O 1
ATOM 2171 N N . THR A 1 282 ? 2.506 -7.414 5.394 1.00 98.75 282 THR A N 1
ATOM 2172 C CA . THR A 1 282 ? 3.672 -6.573 5.666 1.00 98.75 282 THR A CA 1
ATOM 2173 C C . THR A 1 282 ? 3.635 -5.358 4.736 1.00 98.75 282 THR A C 1
ATOM 2175 O O . THR A 1 282 ? 3.198 -5.432 3.581 1.00 98.75 282 THR A O 1
ATOM 2178 N N . SER A 1 283 ? 4.094 -4.198 5.207 1.00 98.00 283 SER A N 1
ATOM 2179 C CA . SER A 1 283 ? 4.233 -3.035 4.320 1.00 98.00 283 SER A CA 1
ATOM 2180 C C . SER A 1 283 ? 5.362 -3.241 3.298 1.00 98.00 283 SER A C 1
ATOM 2182 O O . SER A 1 283 ? 5.405 -2.561 2.274 1.00 98.00 283 SER A O 1
ATOM 2184 N N . GLY A 1 284 ? 6.305 -4.149 3.577 1.00 95.62 284 GLY A N 1
ATOM 2185 C CA . GLY A 1 284 ? 7.607 -4.258 2.910 1.00 95.62 284 GLY A CA 1
ATOM 2186 C C . GLY A 1 284 ? 8.608 -3.173 3.341 1.00 95.62 284 GLY A C 1
ATOM 2187 O O . GLY A 1 284 ? 9.731 -3.149 2.851 1.00 95.62 284 GLY A O 1
ATOM 2188 N N . GLY A 1 285 ? 8.197 -2.253 4.219 1.00 94.81 285 GLY A N 1
ATOM 2189 C CA . GLY A 1 285 ? 9.062 -1.333 4.955 1.00 94.81 285 GLY A CA 1
ATOM 2190 C C . GLY A 1 285 ? 9.132 -1.759 6.422 1.00 94.81 285 GLY A C 1
ATOM 2191 O O . GLY A 1 285 ? 9.397 -2.920 6.709 1.00 94.81 285 GLY A O 1
ATOM 2192 N N . SER A 1 286 ? 8.871 -0.829 7.340 1.00 94.81 286 SER A N 1
ATOM 2193 C CA . SER A 1 286 ? 8.901 -1.069 8.790 1.00 94.81 286 SER A CA 1
ATOM 2194 C C . SER A 1 286 ? 7.541 -1.405 9.412 1.00 94.81 286 SER A C 1
ATOM 2196 O O . SER A 1 286 ? 7.514 -1.957 10.503 1.00 94.81 286 SER A O 1
ATOM 2198 N N . GLY A 1 287 ? 6.428 -1.066 8.754 1.00 97.44 287 GLY A N 1
ATOM 2199 C CA . GLY A 1 287 ? 5.073 -1.228 9.298 1.00 97.44 287 GLY A CA 1
ATOM 2200 C C . GLY A 1 287 ? 4.303 -2.439 8.772 1.00 97.44 287 GLY A C 1
ATOM 2201 O O . GLY A 1 287 ? 4.808 -3.226 7.957 1.00 97.44 287 GLY A O 1
ATOM 2202 N N . LEU A 1 288 ? 3.041 -2.532 9.185 1.00 98.62 288 LEU A N 1
ATOM 2203 C CA . LEU A 1 288 ? 2.073 -3.554 8.781 1.00 98.62 288 LEU A CA 1
ATOM 2204 C C . LEU A 1 288 ? 0.763 -2.881 8.369 1.00 98.62 288 LEU A C 1
ATOM 2206 O O . LEU A 1 288 ? 0.342 -1.915 8.997 1.00 98.62 288 LEU A O 1
ATOM 2210 N N . HIS A 1 289 ? 0.122 -3.376 7.311 1.00 98.81 289 HIS A N 1
ATOM 2211 C CA . HIS A 1 289 ? -1.199 -2.897 6.908 1.00 98.81 289 HIS A CA 1
ATOM 2212 C C . HIS A 1 289 ? -2.222 -4.022 7.063 1.00 98.81 289 HIS A C 1
ATOM 2214 O O . HIS A 1 289 ? -1.901 -5.183 6.821 1.00 98.81 289 HIS A O 1
ATOM 2220 N N . VAL A 1 290 ? -3.464 -3.674 7.376 1.00 98.88 290 VAL A N 1
ATOM 2221 C CA . VAL A 1 290 ? -4.608 -4.591 7.332 1.00 98.88 290 VAL A CA 1
ATOM 2222 C C . VAL A 1 290 ? -5.663 -3.985 6.420 1.00 98.88 290 VAL A C 1
ATOM 2224 O O . VAL A 1 290 ? -6.020 -2.813 6.562 1.00 98.88 290 VAL A O 1
ATOM 2227 N N . TYR A 1 291 ? -6.134 -4.762 5.451 1.00 98.81 291 TYR A N 1
ATOM 2228 C CA . TYR A 1 291 ? -7.232 -4.363 4.577 1.00 98.81 291 TYR A CA 1
ATOM 2229 C C . TYR A 1 291 ? -8.543 -4.968 5.050 1.00 98.81 291 TYR A C 1
ATOM 2231 O O . TYR A 1 291 ? -8.586 -6.112 5.492 1.00 98.81 291 TYR A O 1
ATOM 2239 N N . VAL A 1 292 ? -9.619 -4.200 4.927 1.00 98.88 292 VAL A N 1
ATOM 2240 C CA . VAL A 1 292 ? -10.982 -4.642 5.207 1.00 98.88 292 VAL A CA 1
ATOM 2241 C C . VAL A 1 292 ? -11.861 -4.236 4.034 1.00 98.88 292 VAL A C 1
ATOM 2243 O O . VAL A 1 292 ? -11.904 -3.066 3.646 1.00 98.88 292 VAL A O 1
ATOM 2246 N N . ARG A 1 293 ? -12.588 -5.199 3.468 1.00 98.81 293 ARG A N 1
ATOM 2247 C CA . ARG A 1 293 ? -13.587 -4.931 2.433 1.00 98.81 293 ARG A CA 1
ATOM 2248 C C . ARG A 1 293 ? -14.840 -4.337 3.066 1.00 98.81 293 ARG A C 1
ATOM 2250 O O . ARG A 1 293 ? -15.441 -4.932 3.957 1.00 98.81 293 ARG A O 1
ATOM 2257 N N . ILE A 1 294 ? -15.261 -3.179 2.575 1.00 98.88 294 ILE A N 1
ATOM 2258 C CA . ILE A 1 294 ? -16.453 -2.465 3.038 1.00 98.88 294 ILE A CA 1
ATOM 2259 C C . ILE A 1 294 ? -17.437 -2.263 1.890 1.00 98.88 294 ILE A C 1
ATOM 2261 O O . ILE A 1 294 ? -17.065 -2.297 0.714 1.00 98.88 294 ILE A O 1
ATOM 2265 N N . ARG A 1 295 ? -18.713 -2.050 2.215 1.00 98.62 295 ARG A N 1
ATOM 2266 C CA . ARG A 1 295 ? -19.700 -1.640 1.208 1.00 98.62 295 ARG A CA 1
ATOM 2267 C C . ARG A 1 295 ? -19.334 -0.247 0.689 1.00 98.62 295 ARG A C 1
ATOM 2269 O O . ARG A 1 295 ? -19.006 0.636 1.476 1.00 98.62 295 ARG A O 1
ATOM 2276 N N . ALA A 1 296 ? -19.419 -0.034 -0.624 1.00 98.19 296 ALA A N 1
ATOM 2277 C CA . ALA A 1 296 ? -19.135 1.258 -1.260 1.00 98.19 296 ALA A CA 1
ATOM 2278 C C . ALA A 1 296 ? -20.285 2.271 -1.045 1.00 98.19 296 ALA A C 1
ATOM 2280 O O . ALA A 1 296 ? -20.894 2.776 -1.988 1.00 98.19 296 ALA A O 1
ATOM 2281 N N . GLU A 1 297 ? -20.635 2.526 0.216 1.00 98.31 297 GLU A N 1
ATOM 2282 C CA . GLU A 1 297 ? -21.772 3.355 0.642 1.00 98.31 297 GLU A CA 1
ATOM 2283 C C . GLU A 1 297 ? -21.338 4.711 1.216 1.00 98.31 297 GLU A C 1
ATOM 2285 O O . GLU A 1 297 ? -22.129 5.658 1.210 1.00 98.31 297 GLU A O 1
ATOM 2290 N N . TRP A 1 298 ? -20.084 4.812 1.653 1.00 98.50 298 TRP A N 1
ATOM 2291 C CA . TRP A 1 298 ? -19.517 5.958 2.361 1.00 98.50 298 TRP A CA 1
ATOM 2292 C C . TRP A 1 298 ? -18.531 6.734 1.498 1.00 98.50 298 TRP A C 1
ATOM 2294 O O . TRP A 1 298 ? -17.877 6.158 0.631 1.00 98.50 298 TRP A O 1
ATOM 2304 N N . GLU A 1 299 ? -18.391 8.034 1.752 1.00 97.56 299 GLU A N 1
ATOM 2305 C CA . GLU A 1 299 ? -17.334 8.838 1.136 1.00 97.56 299 GLU A CA 1
ATOM 2306 C C . GLU A 1 299 ? -16.044 8.784 1.972 1.00 97.56 299 GLU A C 1
ATOM 2308 O O . GLU A 1 299 ? -16.031 8.355 3.126 1.00 97.56 299 GLU A O 1
ATOM 2313 N N . PHE A 1 300 ? -14.928 9.256 1.409 1.00 96.56 300 PHE A N 1
ATOM 2314 C CA . PHE A 1 300 ? -13.614 9.253 2.074 1.00 96.56 300 PHE A CA 1
ATOM 2315 C C . PHE A 1 300 ? -13.623 9.843 3.494 1.00 96.56 300 PHE A C 1
ATOM 2317 O O . PHE A 1 300 ? -12.910 9.351 4.368 1.00 96.56 300 PHE A O 1
ATOM 2324 N N . ALA A 1 301 ? -14.405 10.902 3.730 1.00 96.12 301 ALA A N 1
ATOM 2325 C CA . ALA A 1 301 ? -14.482 11.547 5.039 1.00 96.12 301 ALA A CA 1
ATOM 2326 C C . ALA A 1 301 ? -15.058 10.605 6.108 1.00 96.12 301 ALA A C 1
ATOM 2328 O O . ALA A 1 301 ? -14.491 10.501 7.196 1.00 96.12 301 ALA A O 1
ATOM 2329 N N . ASP A 1 302 ? -16.121 9.875 5.771 1.00 97.75 302 ASP A N 1
ATOM 2330 C CA . ASP A 1 302 ? -16.764 8.905 6.656 1.00 97.75 302 ASP A CA 1
ATOM 2331 C C . ASP A 1 302 ? -15.839 7.713 6.924 1.00 97.75 302 ASP A C 1
ATOM 2333 O O . ASP A 1 302 ? -15.651 7.322 8.074 1.00 97.75 302 ASP A O 1
ATOM 2337 N N . VAL A 1 303 ? -15.182 7.177 5.886 1.00 98.50 303 VAL A N 1
ATOM 2338 C CA . VAL A 1 303 ? -14.249 6.043 6.030 1.00 98.50 303 VAL A CA 1
ATOM 2339 C C . VAL A 1 303 ? -13.055 6.423 6.907 1.00 98.50 303 VAL A C 1
ATOM 2341 O O . VAL A 1 303 ? -12.669 5.667 7.796 1.00 98.50 303 VAL A O 1
ATOM 2344 N N . ARG A 1 304 ? -12.495 7.625 6.725 1.00 97.44 304 ARG A N 1
ATOM 2345 C CA . ARG A 1 304 ? -11.436 8.156 7.596 1.00 97.44 304 ARG A CA 1
ATOM 2346 C C . ARG A 1 304 ? -11.906 8.312 9.041 1.00 97.44 304 ARG A C 1
ATOM 2348 O O . ARG A 1 304 ? -11.138 8.042 9.962 1.00 97.44 304 ARG A O 1
ATOM 2355 N N . ARG A 1 305 ? -13.142 8.764 9.249 1.00 97.12 305 ARG A N 1
ATOM 2356 C CA . ARG A 1 305 ? -13.719 8.949 10.581 1.00 97.12 305 ARG A CA 1
ATOM 2357 C C . ARG A 1 305 ? -13.948 7.609 11.284 1.00 97.12 305 ARG A C 1
ATOM 2359 O O . ARG A 1 305 ? -13.533 7.454 12.428 1.00 97.12 305 ARG A O 1
ATOM 2366 N N . ALA A 1 306 ? -14.488 6.620 10.576 1.00 98.25 306 ALA A N 1
ATOM 2367 C CA . ALA A 1 306 ? -14.599 5.243 11.054 1.00 98.25 306 ALA A CA 1
ATOM 2368 C C . ALA A 1 306 ? -13.222 4.645 11.404 1.00 98.25 306 ALA A C 1
ATOM 2370 O O . ALA A 1 306 ? -13.046 4.080 12.483 1.00 98.25 306 ALA A O 1
ATOM 2371 N N . ALA A 1 307 ? -12.217 4.846 10.542 1.00 98.19 307 ALA A N 1
ATOM 2372 C CA . ALA A 1 307 ? -10.843 4.415 10.799 1.00 98.19 307 ALA A CA 1
ATOM 2373 C C . ALA A 1 307 ? -10.255 5.058 12.063 1.00 98.19 307 ALA A C 1
ATOM 2375 O O . ALA A 1 307 ? -9.540 4.397 12.810 1.00 98.19 307 ALA A O 1
ATOM 2376 N N . TRP A 1 308 ? -10.569 6.329 12.327 1.00 96.75 308 TRP A N 1
ATOM 2377 C CA . TRP A 1 308 ? -10.160 7.006 13.556 1.00 96.75 308 TRP A CA 1
ATOM 2378 C C . TRP A 1 308 ? -10.868 6.454 14.801 1.00 96.75 308 TRP A C 1
ATOM 2380 O O . TRP A 1 308 ? -10.214 6.275 15.829 1.00 96.75 308 TRP A O 1
ATOM 2390 N N . GLY A 1 309 ? -12.166 6.139 14.712 1.00 97.19 309 GLY A N 1
ATOM 2391 C CA . GLY A 1 309 ? -12.911 5.482 15.792 1.00 97.19 309 GLY A CA 1
ATOM 2392 C C . GLY A 1 309 ? -12.293 4.135 16.173 1.00 97.19 309 GLY A C 1
ATOM 2393 O O . GLY A 1 309 ? -12.012 3.892 17.344 1.00 97.19 309 GLY A O 1
ATOM 2394 N N . PHE A 1 310 ? -11.977 3.303 15.177 1.00 98.50 310 PHE A N 1
ATOM 2395 C CA . PHE A 1 310 ? -11.259 2.042 15.388 1.00 98.50 310 PHE A CA 1
ATOM 2396 C C . PHE A 1 310 ? -9.856 2.256 15.973 1.00 98.50 310 PHE A C 1
ATOM 2398 O O . PHE A 1 310 ? -9.492 1.645 16.974 1.00 98.50 310 PHE A O 1
ATOM 2405 N N . ALA A 1 311 ? -9.065 3.150 15.374 1.00 98.00 311 ALA A N 1
ATOM 2406 C CA . ALA A 1 311 ? -7.703 3.427 15.820 1.00 98.00 311 ALA A CA 1
ATOM 2407 C C . ALA A 1 311 ? -7.658 3.935 17.271 1.00 98.00 311 ALA A C 1
ATOM 2409 O O . ALA A 1 311 ? -6.748 3.587 18.020 1.00 98.00 311 ALA A O 1
ATOM 2410 N N . SER A 1 312 ? -8.647 4.734 17.675 1.00 96.50 312 SER A N 1
ATOM 2411 C CA . SER A 1 312 ? -8.768 5.244 19.042 1.00 96.50 312 SER A CA 1
ATOM 2412 C C . SER A 1 312 ? -9.096 4.135 20.041 1.00 96.50 312 SER A C 1
ATOM 2414 O O . SER A 1 312 ? -8.536 4.138 21.133 1.00 96.50 312 SER A O 1
ATOM 2416 N N . GLU A 1 313 ? -9.945 3.174 19.667 1.00 97.50 313 GLU A N 1
ATOM 2417 C CA . GLU A 1 313 ? -10.239 1.997 20.495 1.00 97.50 313 GLU A CA 1
ATOM 2418 C C . GLU A 1 313 ? -8.984 1.134 20.697 1.00 97.50 313 GLU A C 1
ATOM 2420 O O . GLU A 1 313 ? -8.622 0.827 21.832 1.00 97.50 313 GLU A O 1
ATOM 2425 N N . VAL A 1 314 ? -8.253 0.817 19.621 1.00 98.19 314 VAL A N 1
ATOM 2426 C CA . VAL A 1 314 ? -6.993 0.054 19.716 1.00 98.19 314 VAL A CA 1
ATOM 2427 C C . VAL A 1 314 ? -5.966 0.802 20.574 1.00 98.19 314 VAL A C 1
ATOM 2429 O O . VAL A 1 314 ? -5.364 0.221 21.478 1.00 98.19 314 VAL A O 1
ATOM 2432 N N . ALA A 1 315 ? -5.793 2.109 20.352 1.00 96.81 315 ALA A N 1
ATOM 2433 C CA . ALA A 1 315 ? -4.864 2.921 21.135 1.00 96.81 315 ALA A CA 1
ATOM 2434 C C . ALA A 1 315 ? -5.261 3.023 22.619 1.00 96.81 315 ALA A C 1
ATOM 2436 O O . ALA A 1 315 ? -4.384 3.072 23.477 1.00 96.81 315 ALA A O 1
ATOM 2437 N N . ALA A 1 316 ? -6.558 3.010 22.942 1.00 96.19 316 ALA A N 1
ATOM 2438 C CA . ALA A 1 316 ? -7.038 3.006 24.322 1.00 96.19 316 ALA A CA 1
ATOM 2439 C C . ALA A 1 316 ? -6.747 1.684 25.053 1.00 96.19 316 ALA A C 1
ATOM 2441 O O . ALA A 1 316 ? -6.550 1.698 26.269 1.00 96.19 316 ALA A O 1
ATOM 2442 N N . ARG A 1 317 ? -6.683 0.556 24.331 1.00 97.88 317 ARG A N 1
ATOM 2443 C CA . ARG A 1 317 ? -6.292 -0.754 24.885 1.00 97.88 317 ARG A CA 1
ATOM 2444 C C . ARG A 1 317 ? -4.784 -0.889 25.088 1.00 97.88 317 ARG A C 1
ATOM 2446 O O . ARG A 1 317 ? -4.356 -1.651 25.949 1.00 97.88 317 ARG A O 1
ATOM 2453 N N . MET A 1 318 ? -3.986 -0.133 24.333 1.00 97.19 318 MET A N 1
ATOM 2454 C CA . MET A 1 318 ? -2.520 -0.157 24.390 1.00 97.19 318 MET A CA 1
ATOM 2455 C C . MET A 1 318 ? -1.904 1.249 24.542 1.00 97.19 318 MET A C 1
ATOM 2457 O O . MET A 1 318 ? -1.087 1.652 23.709 1.00 97.19 318 MET A O 1
ATOM 2461 N N . PRO A 1 319 ? -2.246 2.019 25.592 1.00 95.62 319 PRO A N 1
ATOM 2462 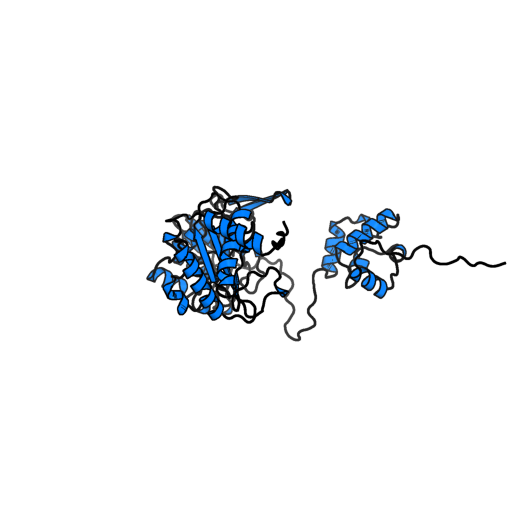C CA . PRO A 1 319 ? -1.868 3.432 25.693 1.00 95.62 319 PRO A CA 1
ATOM 2463 C C . PRO A 1 319 ? -0.353 3.675 25.789 1.00 95.62 319 PRO A C 1
ATOM 2465 O O . PRO A 1 319 ? 0.104 4.759 25.434 1.00 95.62 319 PRO A O 1
ATOM 2468 N N . ASP A 1 320 ? 0.417 2.673 26.223 1.00 95.31 320 ASP A N 1
ATOM 2469 C CA . ASP A 1 320 ? 1.881 2.731 26.355 1.00 95.31 320 ASP A CA 1
ATOM 2470 C C . ASP A 1 320 ? 2.633 2.271 25.088 1.00 95.31 320 ASP A C 1
ATOM 2472 O O . ASP A 1 320 ? 3.864 2.245 25.073 1.00 95.31 320 ASP A O 1
ATOM 2476 N N . GLN A 1 321 ? 1.914 1.853 24.038 1.00 95.88 321 GLN A N 1
ATOM 2477 C CA . GLN A 1 321 ? 2.517 1.318 22.810 1.00 95.88 321 GLN A CA 1
ATOM 2478 C C . GLN A 1 321 ? 1.898 1.844 21.518 1.00 95.88 321 GLN A C 1
ATOM 2480 O O . GLN A 1 321 ? 2.566 1.847 20.490 1.00 95.88 321 GLN A O 1
ATOM 2485 N N . ALA A 1 322 ? 0.644 2.286 21.532 1.00 97.44 322 ALA A N 1
ATOM 2486 C CA . ALA A 1 322 ? -0.055 2.774 20.354 1.00 97.44 322 ALA A CA 1
ATOM 2487 C C . ALA A 1 322 ? -0.417 4.254 20.502 1.00 97.44 322 ALA A C 1
ATOM 2489 O O . ALA A 1 322 ? -0.534 4.801 21.600 1.00 97.44 322 ALA A O 1
ATOM 2490 N N . THR A 1 323 ? -0.574 4.951 19.380 1.00 96.12 323 THR A N 1
ATOM 2491 C CA . THR A 1 323 ? -1.006 6.348 19.393 1.00 96.12 323 THR A CA 1
ATOM 2492 C C . THR A 1 323 ? -1.811 6.719 18.154 1.00 96.12 323 THR A C 1
ATOM 2494 O O . THR A 1 323 ? -1.545 6.252 17.049 1.00 96.12 323 THR A O 1
ATOM 2497 N N . VAL A 1 324 ? -2.770 7.626 18.345 1.00 94.62 324 VAL A N 1
ATOM 2498 C CA . VAL A 1 324 ? -3.490 8.341 17.277 1.00 94.62 324 VAL A CA 1
ATOM 2499 C C . VAL A 1 324 ? -3.131 9.832 17.245 1.00 94.62 324 VAL A C 1
ATOM 2501 O O . VAL A 1 324 ? -3.774 10.619 16.546 1.00 94.62 324 VAL A O 1
ATOM 2504 N N . THR A 1 325 ? -2.099 10.244 17.994 1.00 90.62 325 THR A N 1
ATOM 2505 C CA . THR A 1 325 ? -1.676 11.645 18.098 1.00 90.62 325 THR A CA 1
ATOM 2506 C C . THR A 1 325 ? -1.324 12.207 16.725 1.00 90.62 325 THR A C 1
ATOM 2508 O O . THR A 1 325 ? -0.414 11.733 16.040 1.00 90.62 325 THR A O 1
ATOM 2511 N N . TRP A 1 326 ? -2.036 13.264 16.329 1.00 81.62 326 TRP A N 1
ATOM 2512 C CA . TRP A 1 326 ? -1.926 13.853 14.997 1.00 81.62 326 TRP A CA 1
ATOM 2513 C C . TRP A 1 326 ? -0.512 14.344 14.680 1.00 81.62 326 TRP A C 1
ATOM 2515 O O . TRP A 1 326 ? 0.106 13.919 13.702 1.00 81.62 326 TRP A O 1
ATOM 2525 N N . TRP A 1 327 ? 0.015 15.241 15.513 1.00 79.88 327 TRP A N 1
ATOM 2526 C CA . TRP A 1 327 ? 1.291 15.891 15.258 1.00 79.88 327 TRP A CA 1
ATOM 2527 C C . TRP A 1 327 ? 2.439 14.918 15.487 1.00 79.88 327 TRP A C 1
ATOM 2529 O O . TRP A 1 327 ? 2.702 14.518 16.615 1.00 79.88 327 TRP A O 1
ATOM 2539 N N . ARG A 1 328 ? 3.187 14.599 14.423 1.00 79.88 328 ARG A N 1
ATOM 2540 C CA . ARG A 1 328 ? 4.337 13.681 14.493 1.00 79.88 328 ARG A CA 1
ATOM 2541 C C . ARG A 1 328 ? 5.348 14.046 15.588 1.00 79.88 328 ARG A C 1
ATOM 2543 O O . ARG A 1 328 ? 5.905 13.152 16.203 1.00 79.88 328 ARG A O 1
ATOM 2550 N N . LYS A 1 329 ? 5.569 15.342 15.835 1.00 85.75 329 LYS A N 1
ATOM 2551 C CA . LYS A 1 329 ? 6.479 15.848 16.882 1.00 85.75 329 LYS A CA 1
ATOM 2552 C C . LYS A 1 329 ? 6.014 15.560 18.318 1.00 85.75 329 LYS A C 1
ATOM 2554 O O . LYS A 1 329 ? 6.836 15.621 19.221 1.00 85.75 329 LYS A O 1
ATOM 2559 N N . ASP A 1 330 ? 4.723 15.289 18.501 1.00 88.62 330 ASP A N 1
ATOM 2560 C CA . ASP A 1 330 ? 4.093 15.061 19.802 1.00 88.62 330 ASP A CA 1
ATOM 2561 C C . ASP A 1 330 ? 3.820 13.558 20.028 1.00 88.62 330 ASP A C 1
ATOM 2563 O O . ASP A 1 330 ? 3.274 13.175 21.059 1.00 88.62 330 ASP A O 1
ATOM 2567 N N . ARG A 1 331 ? 4.180 12.698 19.061 1.00 90.81 331 ARG A N 1
ATOM 2568 C CA . ARG A 1 331 ? 4.120 11.238 19.199 1.00 90.81 331 ARG A CA 1
ATOM 2569 C C . ARG A 1 331 ? 5.327 10.763 19.996 1.00 90.81 331 ARG A C 1
ATOM 2571 O O . ARG A 1 331 ? 6.447 11.194 19.720 1.00 90.81 331 ARG A O 1
ATOM 2578 N N . ASP A 1 332 ? 5.104 9.848 20.933 1.00 93.25 332 ASP A N 1
ATOM 2579 C CA . ASP A 1 332 ? 6.209 9.151 21.584 1.00 93.25 332 ASP A CA 1
ATOM 2580 C C . ASP A 1 332 ? 6.982 8.338 20.522 1.00 93.25 332 ASP A C 1
ATOM 2582 O O . ASP A 1 332 ? 6.359 7.600 19.748 1.00 93.25 332 ASP A O 1
ATOM 2586 N N . PRO A 1 333 ? 8.318 8.480 20.428 1.00 94.75 333 PRO A N 1
ATOM 2587 C CA . PRO A 1 333 ? 9.117 7.784 19.425 1.00 94.75 333 PRO A CA 1
ATOM 2588 C C . PRO A 1 333 ? 9.080 6.253 19.548 1.00 94.75 333 PRO A C 1
ATOM 2590 O O . PRO A 1 333 ? 9.464 5.584 18.589 1.00 94.75 333 PRO A O 1
ATOM 2593 N N . LYS A 1 334 ? 8.623 5.707 20.683 1.00 96.44 334 LYS A N 1
ATOM 2594 C CA . LYS A 1 334 ? 8.510 4.267 20.954 1.00 96.44 334 LYS A CA 1
ATOM 2595 C C . LYS A 1 334 ? 7.149 3.679 20.598 1.00 96.44 334 LYS A C 1
ATOM 2597 O O . LYS A 1 334 ? 6.999 2.463 20.648 1.00 96.44 334 LYS A O 1
ATOM 2602 N N . HIS A 1 335 ? 6.162 4.511 20.266 1.00 97.44 335 HIS A N 1
ATOM 2603 C CA . HIS A 1 335 ? 4.820 4.033 19.947 1.00 97.44 335 HIS A CA 1
ATOM 2604 C C . HIS A 1 335 ? 4.688 3.643 18.469 1.00 97.44 335 HIS A C 1
ATOM 2606 O O . HIS A 1 335 ? 5.404 4.129 17.592 1.00 97.44 335 HIS A O 1
ATOM 2612 N N . VAL A 1 336 ? 3.694 2.815 18.177 1.00 98.38 336 VAL A N 1
ATOM 2613 C CA . VAL A 1 336 ? 3.154 2.582 16.840 1.00 98.38 336 VAL A CA 1
ATOM 2614 C C . VAL A 1 336 ? 2.032 3.586 16.595 1.00 98.38 336 VAL A C 1
ATOM 2616 O O . VAL A 1 336 ? 1.071 3.682 17.361 1.00 98.38 336 VAL A O 1
ATOM 2619 N N . PHE A 1 337 ? 2.150 4.366 15.527 1.00 98.00 337 PHE A N 1
ATOM 2620 C CA . PHE A 1 337 ? 1.083 5.249 15.082 1.00 98.00 337 PHE A CA 1
ATOM 2621 C C . PHE A 1 337 ? 0.090 4.463 14.231 1.00 98.00 337 PHE A C 1
ATOM 2623 O O . PHE A 1 337 ? 0.473 3.846 13.239 1.00 98.00 337 PHE A O 1
ATOM 2630 N N . ILE A 1 338 ? -1.186 4.519 14.600 1.00 98.31 338 ILE A N 1
ATOM 2631 C CA . ILE A 1 338 ? -2.262 3.931 13.802 1.00 98.31 338 ILE A CA 1
ATOM 2632 C C . ILE A 1 338 ? -2.749 5.013 12.833 1.00 98.31 338 ILE A C 1
ATOM 2634 O O . ILE A 1 338 ? -3.532 5.894 13.204 1.00 98.31 338 ILE A O 1
ATOM 2638 N N . ASP A 1 339 ? -2.235 4.998 11.601 1.00 96.75 339 ASP A N 1
ATOM 2639 C CA . ASP A 1 339 ? -2.442 6.072 10.628 1.00 96.75 339 ASP A CA 1
ATOM 2640 C C . ASP A 1 339 ? -3.813 5.994 9.948 1.00 96.75 339 ASP A C 1
ATOM 2642 O O . ASP A 1 339 ? -3.987 5.522 8.823 1.00 96.75 339 ASP A O 1
ATOM 2646 N N . TYR A 1 340 ? -4.814 6.546 10.624 1.00 94.31 340 TYR A N 1
ATOM 2647 C CA . TYR A 1 340 ? -6.168 6.662 10.093 1.00 94.31 340 TYR A CA 1
ATOM 2648 C C . TYR A 1 340 ? -6.269 7.557 8.839 1.00 94.31 340 TYR A C 1
ATOM 2650 O O . TYR A 1 340 ? -7.253 7.450 8.101 1.00 94.31 340 TYR A O 1
ATOM 2658 N N . ASN A 1 341 ? -5.273 8.410 8.535 1.00 93.50 341 ASN A N 1
ATOM 2659 C CA . ASN A 1 341 ? -5.306 9.268 7.339 1.00 93.50 341 ASN A CA 1
ATOM 2660 C C . ASN A 1 341 ? -5.017 8.536 6.044 1.00 93.50 341 ASN A C 1
ATOM 2662 O O . ASN A 1 341 ? -5.280 9.099 4.986 1.00 93.50 341 ASN A O 1
ATOM 2666 N N . GLN A 1 342 ? -4.548 7.292 6.088 1.00 93.44 342 GLN A N 1
ATOM 2667 C CA . GLN A 1 342 ? -4.413 6.501 4.866 1.00 93.44 342 GLN A CA 1
ATOM 2668 C C . GLN A 1 342 ? -5.753 6.252 4.155 1.00 93.44 342 GLN A C 1
ATOM 2670 O O . GLN A 1 342 ? -5.773 5.818 3.007 1.00 93.44 342 GLN A O 1
ATOM 2675 N N . ASN A 1 343 ? -6.869 6.548 4.828 1.00 96.81 343 ASN A N 1
ATOM 2676 C CA . ASN A 1 343 ? -8.221 6.511 4.275 1.00 96.81 343 ASN A CA 1
ATOM 2677 C C . ASN A 1 343 ? -8.707 7.874 3.753 1.00 96.81 343 ASN A C 1
ATOM 2679 O O . ASN A 1 343 ? -9.839 7.980 3.285 1.00 96.81 343 ASN A O 1
ATOM 2683 N N . ALA A 1 344 ? -7.891 8.927 3.845 1.00 93.44 344 ALA A N 1
ATOM 2684 C CA . ALA A 1 344 ? -8.194 10.208 3.225 1.00 93.44 344 ALA A CA 1
ATOM 2685 C C . ALA A 1 344 ? -8.082 10.111 1.696 1.00 93.44 344 ALA A C 1
ATOM 2687 O O . ALA A 1 344 ? -7.378 9.266 1.141 1.00 93.44 344 ALA A O 1
ATOM 2688 N N . ARG A 1 345 ? -8.770 11.013 0.992 1.00 90.19 345 ARG A N 1
ATOM 2689 C CA . ARG A 1 345 ? -8.668 11.101 -0.467 1.00 90.19 345 ARG A CA 1
ATOM 2690 C C . ARG A 1 345 ? -7.221 11.391 -0.873 1.00 90.19 345 ARG A C 1
ATOM 2692 O O . ARG A 1 345 ? -6.568 12.208 -0.237 1.00 90.19 345 ARG A O 1
ATOM 2699 N N . ASP A 1 346 ? -6.759 10.768 -1.958 1.00 86.06 346 ASP A N 1
ATOM 2700 C CA . ASP A 1 346 ? -5.402 10.932 -2.511 1.00 86.06 346 ASP A CA 1
ATOM 2701 C C . ASP A 1 346 ? -4.261 10.360 -1.644 1.00 86.06 346 ASP A C 1
ATOM 2703 O O . ASP A 1 346 ? -3.088 10.530 -1.978 1.00 86.06 346 ASP A O 1
ATOM 2707 N N . HIS A 1 347 ? -4.588 9.632 -0.570 1.00 87.56 347 HIS A N 1
ATOM 2708 C CA . HIS A 1 347 ? -3.632 8.808 0.164 1.00 87.56 347 HIS A CA 1
ATOM 2709 C C . HIS A 1 347 ? -3.631 7.387 -0.405 1.00 87.56 347 HIS A C 1
ATOM 2711 O O . HIS A 1 347 ? -4.662 6.718 -0.497 1.00 87.56 347 HIS A O 1
ATOM 2717 N N . THR A 1 348 ? -2.456 6.921 -0.817 1.00 85.81 348 THR A N 1
ATOM 2718 C CA . THR A 1 348 ? -2.286 5.603 -1.429 1.00 85.81 348 THR A CA 1
ATOM 2719 C C . THR A 1 348 ? -1.237 4.801 -0.678 1.00 85.81 348 THR A C 1
ATOM 2721 O O . THR A 1 348 ? -0.182 5.327 -0.326 1.00 85.81 348 THR A O 1
ATOM 2724 N N . LEU A 1 349 ? -1.508 3.511 -0.502 1.00 93.62 349 LEU A N 1
ATOM 2725 C CA . LEU A 1 349 ? -0.600 2.550 0.114 1.00 93.62 349 LEU A CA 1
ATOM 2726 C C . LEU A 1 349 ? -0.079 1.591 -0.954 1.00 93.62 349 LEU A C 1
ATOM 2728 O O . LEU A 1 349 ? -0.780 1.305 -1.925 1.00 93.62 349 LEU A O 1
ATOM 2732 N N . ALA A 1 350 ? 1.122 1.049 -0.746 1.00 97.88 350 ALA A N 1
ATOM 2733 C CA . ALA A 1 350 ? 1.637 -0.008 -1.609 1.00 97.88 350 ALA A CA 1
ATOM 2734 C C . ALA A 1 350 ? 0.658 -1.195 -1.601 1.00 97.88 350 ALA A C 1
ATOM 2736 O O . ALA A 1 350 ? 0.251 -1.652 -0.523 1.00 97.88 350 ALA A O 1
ATOM 2737 N N . ALA A 1 351 ? 0.285 -1.669 -2.790 1.00 98.62 351 ALA A N 1
ATOM 2738 C CA . ALA A 1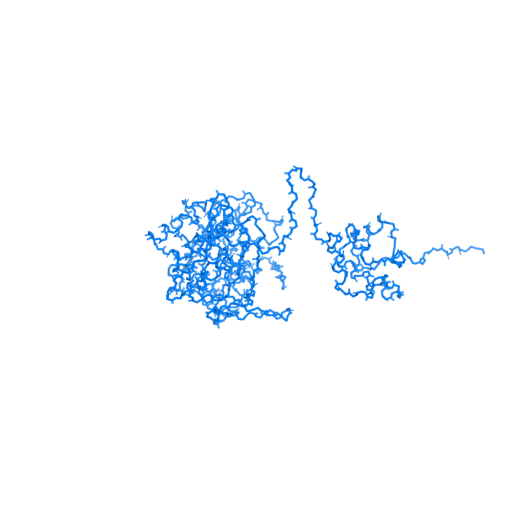 351 ? -0.630 -2.793 -2.959 1.00 98.62 351 ALA A CA 1
ATOM 2739 C C . ALA A 1 351 ? -0.074 -4.072 -2.321 1.00 98.62 351 ALA A C 1
ATOM 2741 O O . ALA A 1 351 ? 1.143 -4.238 -2.212 1.00 98.62 351 ALA A O 1
ATOM 2742 N N . ALA A 1 352 ? -0.960 -5.007 -1.972 1.00 98.75 352 ALA A N 1
ATOM 2743 C CA . ALA A 1 352 ? -0.557 -6.395 -1.768 1.00 98.75 352 ALA A CA 1
ATOM 2744 C C . ALA A 1 352 ? 0.230 -6.903 -2.991 1.00 98.75 352 ALA A C 1
ATOM 2746 O O . ALA A 1 352 ? -0.127 -6.606 -4.131 1.00 98.75 352 ALA A O 1
ATOM 2747 N N . TYR A 1 353 ? 1.330 -7.613 -2.736 1.00 98.88 353 TYR A N 1
ATOM 2748 C CA . TYR A 1 353 ? 2.319 -8.076 -3.716 1.00 98.88 353 TYR A CA 1
ATOM 2749 C C . TYR A 1 353 ? 3.088 -6.978 -4.464 1.00 98.88 353 TYR A C 1
ATOM 2751 O O . TYR A 1 353 ? 3.876 -7.281 -5.355 1.00 98.88 353 TYR A O 1
ATOM 2759 N N . SER A 1 354 ? 2.929 -5.697 -4.121 1.00 98.81 354 SER A N 1
ATOM 2760 C CA . SER A 1 354 ? 3.796 -4.665 -4.691 1.00 98.81 354 SER A CA 1
ATOM 2761 C C . SER A 1 354 ? 5.210 -4.809 -4.131 1.00 98.81 354 SER A C 1
ATOM 2763 O O . SER A 1 354 ? 5.411 -4.768 -2.914 1.00 98.81 354 SER A O 1
ATOM 2765 N N . LEU A 1 355 ? 6.207 -4.857 -5.015 1.00 98.75 355 LEU A N 1
ATOM 2766 C CA . LEU A 1 355 ? 7.597 -4.602 -4.641 1.00 98.75 355 LEU A CA 1
ATOM 2767 C C . LEU A 1 355 ? 7.724 -3.208 -4.022 1.00 98.75 355 LEU A C 1
ATOM 2769 O O . LEU A 1 355 ? 6.970 -2.280 -4.347 1.00 98.75 355 LEU A O 1
ATOM 2773 N N . ARG A 1 356 ? 8.713 -3.057 -3.146 1.00 98.06 356 ARG A N 1
ATOM 2774 C CA . ARG A 1 356 ? 9.166 -1.773 -2.617 1.00 98.06 356 ARG A CA 1
ATOM 2775 C C . ARG A 1 356 ? 10.449 -1.375 -3.333 1.00 98.06 356 ARG A C 1
ATOM 2777 O O . ARG A 1 356 ? 11.332 -2.199 -3.546 1.00 98.06 356 ARG A O 1
ATOM 2784 N N . GLY A 1 357 ? 10.581 -0.097 -3.683 1.00 95.38 357 GLY A N 1
ATOM 2785 C CA . GLY A 1 357 ? 11.807 0.474 -4.240 1.00 95.38 357 GLY A CA 1
ATOM 2786 C C . GLY A 1 357 ? 12.891 0.670 -3.179 1.00 95.38 357 GLY A C 1
ATOM 2787 O O . GLY A 1 357 ? 13.448 1.759 -3.071 1.00 95.38 357 GLY A O 1
ATOM 2788 N N . LEU A 1 358 ? 13.129 -0.359 -2.366 1.00 94.69 358 LEU A N 1
ATOM 2789 C CA . LEU A 1 358 ? 14.186 -0.445 -1.365 1.00 94.69 358 LEU A CA 1
ATOM 2790 C C . LEU A 1 358 ? 15.291 -1.372 -1.892 1.00 94.69 358 LEU A C 1
ATOM 2792 O O . LEU A 1 358 ? 14.965 -2.318 -2.610 1.00 94.69 358 LEU A O 1
ATOM 2796 N N . PRO A 1 359 ? 16.573 -1.147 -1.546 1.00 94.31 359 PRO A N 1
ATOM 2797 C CA . PRO A 1 359 ? 17.677 -1.966 -2.056 1.00 94.31 359 PRO A CA 1
ATOM 2798 C C . PRO A 1 359 ? 17.506 -3.472 -1.815 1.00 94.31 359 PRO A C 1
ATOM 2800 O O . PRO A 1 359 ? 17.796 -4.261 -2.709 1.00 94.31 359 PRO A O 1
ATOM 2803 N N . SER A 1 360 ? 16.905 -3.838 -0.678 1.00 93.69 360 SER A N 1
ATOM 2804 C CA . SER A 1 360 ? 16.567 -5.213 -0.287 1.00 93.69 360 SER A CA 1
ATOM 2805 C C . SER A 1 360 ? 15.515 -5.903 -1.169 1.00 93.69 360 SER A C 1
ATOM 2807 O O . SER A 1 360 ? 15.281 -7.099 -1.021 1.00 93.69 360 SER A O 1
ATOM 2809 N N . GLY A 1 361 ? 14.816 -5.156 -2.035 1.00 96.38 361 GLY A N 1
ATOM 2810 C CA . GLY A 1 361 ? 13.716 -5.639 -2.878 1.00 96.38 361 GLY A CA 1
ATOM 2811 C C . GLY A 1 361 ? 12.626 -6.389 -2.120 1.00 96.38 361 GLY A C 1
ATOM 2812 O O . GLY A 1 361 ? 12.097 -7.389 -2.608 1.00 96.38 361 GLY A O 1
ATOM 2813 N N . THR A 1 362 ? 12.294 -5.892 -0.929 1.00 98.44 362 THR A N 1
ATOM 2814 C CA . THR A 1 362 ? 11.179 -6.376 -0.118 1.00 98.44 362 THR A CA 1
ATOM 2815 C C . THR A 1 362 ? 9.834 -6.135 -0.799 1.00 98.44 362 THR A C 1
ATOM 2817 O O . THR A 1 362 ? 9.671 -5.264 -1.660 1.00 98.44 362 THR A O 1
ATOM 2820 N N . VAL A 1 363 ? 8.843 -6.917 -0.393 1.00 98.88 363 VAL A N 1
ATOM 2821 C CA . VAL A 1 363 ? 7.486 -6.925 -0.939 1.00 98.88 363 VAL A CA 1
ATOM 2822 C C . VAL A 1 363 ? 6.510 -6.505 0.151 1.00 98.88 363 VAL A C 1
ATOM 2824 O O . VAL A 1 363 ? 6.657 -6.897 1.306 1.00 98.88 363 VAL A O 1
ATOM 2827 N N . SER A 1 364 ? 5.476 -5.742 -0.209 1.00 98.81 364 SER A N 1
ATOM 2828 C CA . SER A 1 364 ? 4.300 -5.624 0.650 1.00 98.81 364 SER A CA 1
ATOM 2829 C C . SER A 1 364 ? 3.474 -6.905 0.547 1.00 98.81 364 SER A C 1
ATOM 2831 O O . SER A 1 364 ? 2.619 -7.035 -0.328 1.00 98.81 364 SER A O 1
ATOM 2833 N N . SER A 1 365 ? 3.802 -7.896 1.370 1.00 98.81 365 SER A N 1
ATOM 2834 C CA . SER A 1 365 ? 3.344 -9.270 1.173 1.00 98.81 365 SER A CA 1
ATOM 2835 C C . SER A 1 365 ? 2.146 -9.584 2.063 1.00 98.81 365 SER A C 1
ATOM 2837 O O . SER A 1 365 ? 2.264 -9.431 3.281 1.00 98.81 365 SER A O 1
ATOM 2839 N N . PRO A 1 366 ? 1.023 -10.055 1.491 1.00 98.81 366 PRO A N 1
ATOM 2840 C CA . PRO A 1 366 ? -0.025 -10.734 2.243 1.00 98.81 366 PRO A CA 1
ATOM 2841 C C . PRO A 1 366 ? 0.521 -11.857 3.114 1.00 98.81 366 PRO A C 1
ATOM 2843 O O . PRO A 1 366 ? 1.458 -12.564 2.719 1.00 98.81 366 PRO A O 1
ATOM 2846 N N . ILE A 1 367 ? -0.080 -11.986 4.289 1.00 98.69 367 ILE A N 1
ATOM 2847 C CA . ILE A 1 367 ? 0.152 -13.052 5.259 1.00 98.69 367 ILE A CA 1
ATOM 2848 C C . ILE A 1 367 ? -1.195 -13.478 5.835 1.00 98.69 367 ILE A C 1
ATOM 2850 O O . ILE A 1 367 ? -2.162 -12.716 5.772 1.00 98.69 367 ILE A O 1
ATOM 2854 N N . GLU A 1 368 ? -1.241 -14.669 6.404 1.00 98.31 368 GLU A N 1
ATOM 2855 C CA . GLU A 1 368 ? -2.323 -15.086 7.286 1.00 98.31 368 GLU A CA 1
ATOM 2856 C C . GLU A 1 368 ? -2.094 -14.529 8.704 1.00 98.31 368 GLU A C 1
ATOM 2858 O O . GLU A 1 368 ? -0.979 -14.149 9.081 1.00 98.31 368 GLU A O 1
ATOM 2863 N N . TRP A 1 369 ? -3.154 -14.439 9.511 1.00 98.44 369 TRP A N 1
ATOM 2864 C CA . TRP A 1 369 ? -3.047 -13.923 10.883 1.00 98.44 369 TRP A CA 1
ATOM 2865 C C . TRP A 1 369 ? -2.208 -14.812 11.808 1.00 98.44 369 TRP A C 1
ATOM 2867 O O . TRP A 1 369 ? -1.564 -14.295 12.721 1.00 98.44 369 TRP A O 1
ATOM 2877 N N . ASP A 1 370 ? -2.195 -16.125 11.584 1.00 97.81 370 ASP A N 1
ATOM 2878 C CA . ASP A 1 370 ? -1.395 -17.083 12.357 1.00 97.81 370 ASP A CA 1
ATOM 2879 C C . ASP A 1 370 ? 0.116 -16.925 12.118 1.00 97.81 370 ASP A C 1
ATOM 2881 O O . ASP A 1 370 ? 0.916 -17.258 12.989 1.00 97.81 370 ASP A O 1
ATOM 2885 N N . GLU A 1 371 ? 0.517 -16.327 10.996 1.00 97.88 371 GLU A N 1
ATOM 2886 C CA . GLU A 1 371 ? 1.916 -16.040 10.667 1.00 97.88 371 GLU A CA 1
ATOM 2887 C C . GLU A 1 371 ? 2.455 -14.769 11.336 1.00 97.88 371 GLU A C 1
ATOM 2889 O O . GLU A 1 371 ? 3.665 -14.523 11.320 1.00 97.88 371 GLU A O 1
ATOM 2894 N N . LEU A 1 372 ? 1.585 -13.939 11.926 1.00 97.69 372 LEU A N 1
ATOM 2895 C CA . LEU A 1 372 ? 1.949 -12.626 12.469 1.00 97.69 372 LEU A CA 1
ATOM 2896 C C . LEU A 1 372 ? 3.077 -12.699 13.511 1.00 97.69 372 LEU A C 1
ATOM 2898 O O . LEU A 1 372 ? 3.946 -11.822 13.542 1.00 97.69 372 LEU A O 1
ATOM 2902 N N . ALA A 1 373 ? 3.071 -13.737 14.350 1.00 95.44 373 ALA A N 1
ATOM 2903 C CA . ALA A 1 373 ? 4.057 -13.924 15.412 1.00 95.44 373 ALA A CA 1
ATOM 2904 C C . ALA A 1 373 ? 5.474 -14.180 14.868 1.00 95.44 373 ALA A C 1
ATOM 2906 O O . ALA A 1 373 ? 6.456 -13.738 15.466 1.00 95.44 373 ALA A O 1
ATOM 2907 N N . ASP A 1 374 ? 5.575 -14.843 13.716 1.00 95.75 374 ASP A N 1
ATOM 2908 C CA . ASP A 1 374 ? 6.835 -15.384 13.207 1.00 95.75 374 ASP A CA 1
ATOM 2909 C C . ASP A 1 374 ? 7.353 -14.644 11.968 1.00 95.75 374 ASP A C 1
ATOM 2911 O O . ASP A 1 374 ? 8.552 -14.672 11.689 1.00 95.75 374 ASP A O 1
ATOM 2915 N N . VAL A 1 375 ? 6.492 -13.923 11.240 1.00 96.69 375 VAL A N 1
ATOM 2916 C CA . VAL A 1 375 ? 6.856 -13.284 9.968 1.00 96.69 375 VAL A CA 1
ATOM 2917 C C . VAL A 1 375 ? 7.954 -12.231 10.122 1.00 96.69 375 VAL A C 1
ATOM 2919 O O . VAL A 1 375 ? 7.771 -11.230 10.812 1.00 96.69 375 VAL A O 1
ATOM 2922 N N . ASP A 1 376 ? 9.069 -12.386 9.410 1.00 96.50 376 ASP A N 1
ATOM 2923 C CA . ASP A 1 376 ? 10.043 -11.310 9.208 1.00 96.50 376 ASP A CA 1
ATOM 2924 C C . ASP A 1 376 ? 9.804 -10.643 7.840 1.00 96.50 376 ASP A C 1
ATOM 2926 O O . ASP A 1 376 ? 9.992 -11.279 6.798 1.00 96.50 376 ASP A O 1
ATOM 2930 N N . PRO A 1 377 ? 9.420 -9.352 7.784 1.00 96.06 377 PRO A N 1
ATOM 2931 C CA . PRO A 1 377 ? 9.222 -8.648 6.517 1.00 96.06 377 PRO A CA 1
ATOM 2932 C C . PRO A 1 377 ? 10.449 -8.651 5.597 1.00 96.06 377 PRO A C 1
ATOM 2934 O O . PRO A 1 377 ? 10.298 -8.495 4.385 1.00 96.06 377 PRO A O 1
ATOM 2937 N N . ARG A 1 378 ? 11.660 -8.809 6.149 1.00 96.69 378 ARG A N 1
ATOM 2938 C CA . ARG A 1 378 ? 12.919 -8.828 5.388 1.00 96.69 378 ARG A CA 1
ATOM 2939 C C . ARG A 1 378 ? 13.098 -10.114 4.589 1.00 96.69 378 ARG A C 1
ATOM 2941 O O . ARG A 1 378 ? 13.797 -10.088 3.579 1.00 96.69 378 ARG A O 1
ATOM 2948 N N . ASP A 1 379 ? 12.427 -11.189 4.989 1.00 97.69 379 ASP A N 1
ATOM 2949 C CA . ASP A 1 379 ? 12.461 -12.472 4.287 1.00 97.69 379 ASP A CA 1
ATOM 2950 C C . ASP A 1 379 ? 11.501 -12.501 3.089 1.00 97.69 379 ASP A C 1
ATOM 2952 O O . ASP A 1 379 ? 11.572 -13.401 2.251 1.00 97.69 379 ASP A O 1
ATOM 2956 N N . LEU A 1 380 ? 10.620 -11.502 2.960 1.00 98.62 380 LEU A N 1
ATOM 2957 C CA . LEU A 1 380 ? 9.611 -11.393 1.906 1.00 98.62 380 LEU A CA 1
ATOM 2958 C C . LEU A 1 380 ? 10.105 -10.450 0.805 1.00 98.62 380 LEU A C 1
ATOM 2960 O O . LEU A 1 380 ? 9.913 -9.234 0.857 1.00 98.62 380 LEU A O 1
ATOM 2964 N N . THR A 1 381 ? 10.754 -11.021 -0.208 1.00 98.81 381 THR A N 1
ATOM 2965 C CA . THR A 1 381 ? 11.462 -10.298 -1.271 1.00 98.81 381 THR A CA 1
ATOM 2966 C C . THR A 1 381 ? 11.006 -10.723 -2.663 1.00 98.81 381 THR A C 1
ATOM 2968 O O . THR A 1 381 ? 10.271 -11.702 -2.828 1.00 98.81 381 THR A O 1
ATOM 2971 N N . LEU A 1 382 ? 11.502 -10.015 -3.683 1.00 98.62 382 LEU A N 1
ATOM 2972 C CA . LEU A 1 382 ? 11.381 -10.389 -5.094 1.00 98.62 382 LEU A CA 1
ATOM 2973 C C . LEU A 1 382 ? 11.718 -11.870 -5.335 1.00 98.62 382 LEU A C 1
ATOM 2975 O O . LEU A 1 382 ? 11.038 -12.529 -6.117 1.00 98.62 382 LEU A O 1
ATOM 2979 N N . ALA A 1 383 ? 12.740 -12.401 -4.659 1.00 98.56 383 ALA A N 1
ATOM 2980 C CA . ALA A 1 383 ? 13.205 -13.770 -4.867 1.00 98.56 383 ALA A CA 1
ATOM 2981 C C . ALA A 1 383 ? 12.390 -14.833 -4.114 1.00 98.56 383 ALA A C 1
ATOM 2983 O O . ALA A 1 383 ? 12.296 -15.964 -4.584 1.00 98.56 383 ALA A O 1
ATOM 2984 N N . THR A 1 384 ? 11.820 -14.502 -2.954 1.00 98.75 384 THR A N 1
ATOM 2985 C CA . THR A 1 384 ? 11.215 -15.495 -2.047 1.00 98.75 384 THR A CA 1
ATOM 2986 C C . THR A 1 384 ? 9.697 -15.579 -2.178 1.00 98.75 384 THR A C 1
ATOM 2988 O O . THR A 1 384 ? 9.130 -16.671 -2.129 1.00 98.75 384 THR A O 1
ATOM 2991 N N . VAL A 1 385 ? 9.024 -14.448 -2.413 1.00 98.88 385 VAL A N 1
ATOM 2992 C CA . VAL A 1 385 ? 7.556 -14.394 -2.479 1.00 98.88 385 VAL A CA 1
ATOM 2993 C C . VAL A 1 385 ? 6.957 -15.222 -3.627 1.00 98.88 385 VAL A C 1
ATOM 2995 O O . VAL A 1 385 ? 5.925 -15.841 -3.387 1.00 98.88 385 VAL A O 1
ATOM 2998 N N . PRO A 1 386 ? 7.554 -15.331 -4.835 1.00 98.88 386 PRO A N 1
ATOM 2999 C CA . PRO A 1 386 ? 7.007 -16.196 -5.885 1.00 98.88 386 PRO A CA 1
ATOM 3000 C C . PRO A 1 386 ? 6.894 -17.670 -5.479 1.00 98.88 386 PRO A C 1
ATOM 3002 O O . PRO A 1 386 ? 5.879 -18.304 -5.759 1.00 98.88 386 PRO A O 1
ATOM 3005 N N . GLY A 1 387 ? 7.918 -18.210 -4.805 1.00 98.75 387 GLY A N 1
ATOM 3006 C CA . GLY A 1 387 ? 7.910 -19.596 -4.327 1.00 98.75 387 GLY A CA 1
ATOM 3007 C C . GLY A 1 387 ? 6.833 -19.812 -3.271 1.00 98.75 387 GLY A C 1
ATOM 3008 O O . GLY A 1 387 ? 6.039 -20.740 -3.378 1.00 98.75 387 GLY A O 1
ATOM 3009 N N . ARG A 1 388 ? 6.742 -18.876 -2.323 1.00 98.38 388 ARG A N 1
ATOM 3010 C CA . ARG A 1 388 ? 5.692 -18.860 -1.306 1.00 98.38 388 ARG A CA 1
ATOM 3011 C C . ARG A 1 388 ? 4.290 -18.802 -1.920 1.00 98.38 388 ARG A C 1
ATOM 3013 O O . ARG A 1 388 ? 3.447 -19.614 -1.570 1.00 98.38 388 ARG A O 1
ATOM 3020 N N . PHE A 1 389 ? 4.046 -17.894 -2.866 1.00 98.75 389 PHE A N 1
ATOM 3021 C CA . PHE A 1 389 ? 2.749 -17.764 -3.542 1.00 98.75 389 PHE A CA 1
ATOM 3022 C C . PHE A 1 389 ? 2.347 -19.052 -4.270 1.00 98.75 389 PHE A C 1
ATOM 3024 O O . PHE A 1 389 ? 1.190 -19.455 -4.223 1.00 98.75 389 PHE A O 1
ATOM 3031 N N . ALA A 1 390 ? 3.298 -19.725 -4.922 1.00 98.69 390 ALA A N 1
ATOM 3032 C CA . ALA A 1 390 ? 3.037 -21.003 -5.578 1.00 98.69 390 ALA A CA 1
ATOM 3033 C C . ALA A 1 390 ? 2.703 -22.133 -4.586 1.00 98.69 390 ALA A C 1
ATOM 3035 O O . ALA A 1 390 ? 1.976 -23.056 -4.946 1.00 98.69 390 ALA A O 1
ATOM 3036 N N . GLU A 1 391 ? 3.240 -22.074 -3.366 1.00 98.38 391 GLU A N 1
ATOM 3037 C CA . GLU A 1 391 ? 3.031 -23.078 -2.321 1.00 98.38 391 GLU A CA 1
ATOM 3038 C C . GLU A 1 391 ? 1.694 -22.905 -1.592 1.00 98.38 391 GLU A C 1
ATOM 3040 O O . GLU A 1 391 ? 0.953 -23.877 -1.453 1.00 98.38 391 GLU A O 1
ATOM 3045 N N . ILE A 1 392 ? 1.377 -21.684 -1.145 1.00 97.75 392 ILE A N 1
ATOM 3046 C CA . ILE A 1 392 ? 0.220 -21.429 -0.266 1.00 97.75 392 ILE A CA 1
ATOM 3047 C C . ILE A 1 392 ? -0.933 -20.686 -0.950 1.00 97.75 392 ILE A C 1
ATOM 3049 O O . ILE A 1 392 ? -2.025 -20.614 -0.396 1.00 97.75 392 ILE A O 1
ATOM 3053 N N . GLY A 1 393 ? -0.719 -20.138 -2.147 1.00 98.38 393 GLY A N 1
ATOM 3054 C CA . GLY A 1 393 ? -1.694 -19.287 -2.825 1.00 98.38 393 GLY A CA 1
ATOM 3055 C C . GLY A 1 393 ? -1.705 -17.844 -2.311 1.00 98.38 393 GLY A C 1
ATOM 3056 O O . GLY A 1 393 ? -0.675 -17.290 -1.916 1.00 98.38 393 GLY A O 1
ATOM 3057 N N . ASP A 1 394 ? -2.881 -17.217 -2.382 1.00 98.56 394 ASP A N 1
ATOM 3058 C CA . ASP A 1 394 ? -3.120 -15.826 -1.992 1.00 98.56 394 ASP A CA 1
ATOM 3059 C C . ASP A 1 394 ? -3.839 -15.759 -0.633 1.00 98.56 394 ASP A C 1
ATOM 3061 O O . ASP A 1 394 ? -5.038 -16.036 -0.595 1.00 98.56 394 ASP A O 1
ATOM 3065 N N . PRO A 1 395 ? -3.178 -15.341 0.467 1.00 98.69 395 PRO A N 1
ATOM 3066 C CA . PRO A 1 395 ? -3.842 -15.140 1.761 1.00 98.69 395 PRO A CA 1
ATOM 3067 C C . PRO A 1 395 ? -5.010 -14.144 1.712 1.00 98.69 395 PRO A C 1
ATOM 3069 O O . PRO A 1 395 ? -5.871 -14.113 2.586 1.00 98.69 395 PRO A O 1
ATOM 3072 N N . HIS A 1 396 ? -5.065 -13.284 0.689 1.00 98.62 396 HIS A N 1
ATOM 3073 C CA . HIS A 1 396 ? -6.152 -12.324 0.491 1.00 98.62 396 HIS A CA 1
ATOM 3074 C C . HIS A 1 396 ? -7.204 -12.824 -0.508 1.00 98.62 396 HIS A C 1
ATOM 3076 O O . HIS A 1 396 ? -8.059 -12.043 -0.924 1.00 98.62 396 HIS A O 1
ATOM 3082 N N . GLU A 1 397 ? -7.196 -14.107 -0.892 1.00 98.50 397 GLU A N 1
ATOM 3083 C CA . GLU A 1 397 ? -8.086 -14.662 -1.925 1.00 98.50 397 GLU A CA 1
ATOM 3084 C C . GLU A 1 397 ? -9.566 -14.325 -1.684 1.00 98.50 397 GLU A C 1
ATOM 3086 O O . GLU A 1 397 ? -10.282 -13.976 -2.628 1.00 98.50 397 GLU A O 1
ATOM 3091 N N . LYS A 1 398 ? -9.988 -14.370 -0.415 1.00 98.44 398 LYS A N 1
ATOM 3092 C CA . LYS A 1 398 ? -11.376 -14.200 0.039 1.00 98.44 398 LYS A CA 1
ATOM 3093 C C . LYS A 1 398 ? -11.765 -12.760 0.377 1.00 98.44 398 LYS A C 1
ATOM 3095 O O . LYS A 1 398 ? -12.883 -12.523 0.829 1.00 98.44 398 LYS A O 1
ATOM 3100 N N . ILE A 1 399 ? -10.886 -11.778 0.147 1.00 98.62 399 ILE A N 1
ATOM 3101 C CA . ILE A 1 399 ? -11.139 -10.379 0.540 1.00 98.62 399 ILE A CA 1
ATOM 3102 C C . ILE A 1 399 ? -12.435 -9.803 -0.037 1.00 98.62 399 ILE A C 1
ATOM 3104 O O . ILE A 1 399 ? -13.067 -8.964 0.594 1.00 98.62 399 ILE A O 1
ATOM 3108 N N . ASP A 1 400 ? -12.862 -10.267 -1.210 1.00 98.19 400 ASP A N 1
ATOM 3109 C CA . ASP A 1 400 ? -14.076 -9.791 -1.875 1.00 98.19 400 ASP A CA 1
ATOM 3110 C C . ASP A 1 400 ? -15.335 -10.627 -1.541 1.00 98.19 400 ASP A C 1
ATOM 3112 O O . ASP A 1 400 ? -16.418 -10.294 -2.020 1.00 98.19 400 ASP A O 1
ATOM 3116 N N . AS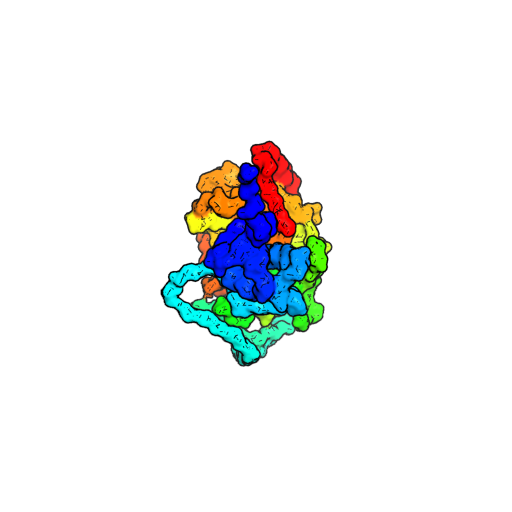P A 1 401 ? -15.232 -11.669 -0.704 1.00 98.44 401 ASP A N 1
ATOM 3117 C CA . ASP A 1 401 ? -16.355 -12.563 -0.369 1.00 98.44 401 ASP A CA 1
ATOM 3118 C C . ASP A 1 401 ? -17.405 -11.886 0.523 1.00 98.44 401 ASP A C 1
ATOM 3120 O O . ASP A 1 401 ? -18.584 -12.243 0.496 1.00 98.44 401 ASP A O 1
ATOM 3124 N N . THR A 1 402 ? -16.993 -10.929 1.358 1.00 98.50 402 THR A N 1
ATOM 3125 C CA . THR A 1 402 ? -17.876 -10.221 2.294 1.00 98.50 402 THR A CA 1
ATOM 3126 C C . THR A 1 402 ? -17.509 -8.746 2.369 1.00 98.50 402 THR A C 1
ATOM 3128 O O . THR A 1 402 ? -16.345 -8.393 2.523 1.00 98.50 402 THR A O 1
ATOM 3131 N N . ALA A 1 403 ? -18.521 -7.878 2.285 1.00 98.56 403 ALA A N 1
ATOM 3132 C CA . ALA A 1 403 ? -18.372 -6.437 2.438 1.00 98.56 403 ALA A CA 1
ATOM 3133 C C . ALA A 1 403 ? -19.058 -5.954 3.717 1.00 98.56 403 ALA A C 1
ATOM 3135 O O . ALA A 1 403 ? -20.281 -6.039 3.856 1.00 98.56 403 ALA A O 1
ATOM 3136 N N . TYR A 1 404 ? -18.256 -5.438 4.644 1.00 98.75 404 TYR A N 1
ATOM 3137 C CA . TYR A 1 404 ? -18.708 -5.022 5.966 1.00 98.75 404 TYR A CA 1
ATOM 3138 C C . TYR A 1 404 ? -19.254 -3.595 5.981 1.00 98.75 404 TYR A C 1
ATOM 3140 O O . TYR A 1 404 ? -19.022 -2.795 5.069 1.00 98.75 404 TYR A O 1
ATOM 3148 N N . GLY A 1 405 ? -20.021 -3.299 7.029 1.00 98.44 405 GLY A N 1
ATOM 3149 C CA . GLY A 1 405 ? -20.498 -1.954 7.312 1.00 98.44 405 GLY A CA 1
ATOM 3150 C C . GLY A 1 405 ? -19.566 -1.168 8.229 1.00 98.44 405 GLY A C 1
ATOM 3151 O O . GLY A 1 405 ? -18.731 -1.756 8.912 1.00 98.44 405 GLY A O 1
ATOM 3152 N N . LEU A 1 406 ? -19.707 0.158 8.235 1.00 98.50 406 LEU A N 1
ATOM 3153 C CA . LEU A 1 406 ? -18.921 1.074 9.070 1.00 98.50 406 LEU A CA 1
ATOM 3154 C C . LEU A 1 406 ? -19.735 1.729 10.196 1.00 98.50 406 LEU A C 1
ATOM 3156 O O . LEU A 1 406 ? -19.195 2.537 10.944 1.00 98.50 406 LEU A O 1
ATOM 3160 N N . GLU A 1 407 ? -21.018 1.399 10.339 1.00 98.25 407 GLU A N 1
ATOM 3161 C CA . GLU A 1 407 ? -21.961 2.069 11.240 1.00 98.25 407 GLU A CA 1
ATOM 3162 C C . GLU A 1 407 ? -21.464 2.079 12.688 1.00 98.25 407 GLU A C 1
ATOM 3164 O O . GLU A 1 407 ? -21.353 3.140 13.298 1.00 98.25 407 GLU A O 1
ATOM 3169 N N . THR A 1 408 ? -21.066 0.919 13.212 1.00 98.00 408 THR A N 1
ATOM 3170 C CA . THR A 1 408 ? -20.528 0.804 14.573 1.00 98.00 408 THR A CA 1
ATOM 3171 C C . THR A 1 408 ? -19.259 1.638 14.758 1.00 98.00 408 THR A C 1
ATOM 3173 O O . THR A 1 408 ? -19.102 2.298 15.780 1.00 98.00 408 THR A O 1
ATOM 3176 N N . LEU A 1 409 ? -18.366 1.675 13.766 1.00 97.81 409 LEU A N 1
ATOM 3177 C CA . LEU A 1 409 ? -17.132 2.463 13.843 1.00 97.81 409 LEU A CA 1
ATOM 3178 C C . LEU A 1 409 ? -17.400 3.973 13.791 1.00 97.81 409 LEU A C 1
ATOM 3180 O O . LEU A 1 409 ? -16.697 4.750 14.439 1.00 97.81 409 LEU A O 1
ATOM 3184 N N . LEU A 1 410 ? -18.430 4.394 13.057 1.00 98.00 410 LEU A N 1
ATOM 3185 C CA . LEU A 1 410 ? -18.890 5.782 13.045 1.00 98.00 410 LEU A CA 1
ATOM 3186 C C . LEU A 1 410 ? -19.475 6.183 14.406 1.00 98.00 410 LEU A C 1
ATOM 3188 O O . LEU A 1 410 ? -19.132 7.249 14.911 1.00 98.00 410 LEU A O 1
ATOM 3192 N N . GLU A 1 411 ? -20.252 5.308 15.053 1.00 96.88 411 GLU A N 1
ATOM 3193 C CA . GLU A 1 411 ? -20.725 5.534 16.427 1.00 96.88 411 GLU A CA 1
ATOM 3194 C C . GLU A 1 411 ? -19.563 5.613 17.431 1.00 96.88 411 GLU A C 1
ATOM 3196 O O . GLU A 1 411 ? -19.621 6.359 18.410 1.00 96.88 411 GLU A O 1
ATOM 3201 N N . TRP A 1 412 ? -18.496 4.835 17.223 1.00 96.31 412 TRP A N 1
ATOM 3202 C CA . TRP A 1 412 ? -17.294 4.906 18.057 1.00 96.31 412 TRP A CA 1
ATOM 3203 C C . TRP A 1 412 ? -16.598 6.254 17.884 1.00 96.31 412 TRP A C 1
ATOM 3205 O O . TRP A 1 412 ? -16.257 6.893 18.879 1.00 96.31 412 TRP A O 1
ATOM 3215 N N . ALA A 1 413 ? -16.473 6.727 16.643 1.00 94.31 413 ALA A N 1
ATOM 3216 C CA . ALA A 1 413 ? -15.940 8.050 16.356 1.00 94.31 413 ALA A CA 1
ATOM 3217 C C . ALA A 1 413 ? -16.790 9.169 16.990 1.00 94.31 413 ALA A C 1
ATOM 3219 O O . ALA A 1 413 ? -16.231 10.067 17.617 1.00 94.31 413 ALA A O 1
ATOM 3220 N N . ASP A 1 414 ? -18.125 9.091 16.926 1.00 92.44 414 ASP A N 1
ATOM 3221 C CA . ASP A 1 414 ? -19.012 10.053 17.601 1.00 92.44 414 ASP A CA 1
ATOM 3222 C C . ASP A 1 414 ? -18.704 10.147 19.109 1.00 92.44 414 ASP A C 1
ATOM 3224 O O . ASP A 1 414 ? -18.591 11.242 19.670 1.00 92.44 414 ASP A O 1
ATOM 3228 N N . ARG A 1 415 ? -18.526 8.999 19.782 1.00 88.94 415 ARG A N 1
ATOM 3229 C CA . ARG A 1 415 ? -18.195 8.957 21.21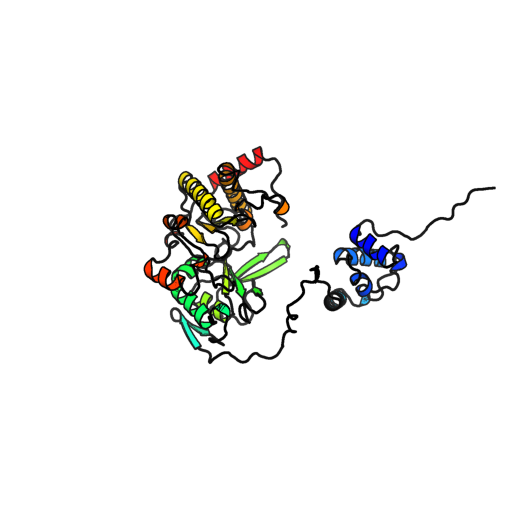9 1.00 88.94 415 ARG A CA 1
ATOM 3230 C C . ARG A 1 415 ? -16.814 9.529 21.511 1.00 88.94 415 ARG A C 1
ATOM 3232 O O . ARG A 1 415 ? -16.663 10.310 22.453 1.00 88.94 415 ARG A O 1
ATOM 3239 N N . SER A 1 416 ? -15.816 9.150 20.720 1.00 82.62 416 SER A N 1
ATOM 3240 C CA . SER A 1 416 ? -14.448 9.623 20.900 1.00 82.62 416 SER A CA 1
ATOM 3241 C C . SER A 1 416 ? -14.359 11.138 20.693 1.00 82.62 416 SER A C 1
ATOM 3243 O O . SER A 1 416 ? -13.752 11.816 21.520 1.00 82.62 416 SER A O 1
ATOM 3245 N N . GLU A 1 417 ? -15.028 11.703 19.684 1.00 81.12 417 GLU A N 1
ATOM 3246 C CA . GLU A 1 417 ? -15.088 13.157 19.455 1.00 81.12 417 GLU A CA 1
ATOM 3247 C C . GLU A 1 417 ? -15.762 13.895 20.616 1.00 81.12 417 GLU A C 1
ATOM 3249 O O . GLU A 1 417 ? -15.248 14.912 21.091 1.00 81.12 417 GLU A O 1
ATOM 3254 N N . ALA A 1 418 ? -16.873 13.356 21.128 1.00 74.00 418 ALA A N 1
ATOM 3255 C CA . ALA A 1 418 ? -17.556 13.919 22.289 1.00 74.00 418 ALA A CA 1
ATOM 3256 C C . ALA A 1 418 ? -16.663 13.936 23.546 1.00 74.00 418 ALA A C 1
ATOM 3258 O O . ALA A 1 418 ? -16.773 14.845 24.369 1.00 74.00 418 ALA A O 1
ATOM 3259 N N . SER A 1 419 ? -15.765 12.955 23.685 1.00 68.38 419 SER A N 1
ATOM 3260 C CA . SER A 1 419 ? -14.831 12.846 24.813 1.00 68.38 419 SER A CA 1
ATOM 3261 C C . SER A 1 419 ? -13.533 13.654 24.650 1.00 68.38 419 SER A C 1
ATOM 3263 O O . SER A 1 419 ? -12.958 14.082 25.649 1.00 68.38 419 SER A O 1
ATOM 3265 N N . ALA A 1 420 ? -13.080 13.891 23.412 1.00 61.53 420 ALA A N 1
ATOM 3266 C CA . ALA A 1 420 ? -11.783 14.500 23.100 1.00 61.53 420 ALA A CA 1
ATOM 3267 C C . ALA A 1 420 ? -11.821 16.034 22.919 1.00 61.53 420 ALA A C 1
ATOM 3269 O O . ALA A 1 420 ? -10.767 16.673 22.890 1.00 61.53 420 ALA A O 1
ATOM 3270 N N . GLY A 1 421 ? -13.006 16.650 22.804 1.00 52.41 421 GLY A N 1
ATOM 3271 C CA . GLY A 1 421 ? -13.131 18.055 22.383 1.00 52.41 421 GLY A CA 1
ATOM 3272 C C . GLY A 1 421 ? -12.758 18.251 20.898 1.00 52.41 421 GLY A C 1
ATOM 3273 O O . GLY A 1 421 ? -12.473 17.271 20.211 1.00 52.41 421 GLY A O 1
ATOM 3274 N N . PRO A 1 422 ? -12.775 19.486 20.346 1.00 43.50 422 PRO A N 1
ATOM 3275 C CA . PRO A 1 422 ? -12.549 19.729 18.915 1.00 43.50 422 PRO A CA 1
ATOM 3276 C C . PRO A 1 422 ? -11.077 19.472 18.542 1.00 43.50 422 PRO A C 1
ATOM 3278 O O . PRO A 1 422 ? -10.254 20.383 18.533 1.00 43.50 422 PRO A O 1
ATOM 3281 N N . GLY A 1 423 ? -10.736 18.205 18.300 1.00 45.12 423 GLY A N 1
ATOM 3282 C CA . GLY A 1 423 ? -9.368 17.716 18.100 1.00 45.12 423 GLY A CA 1
ATOM 3283 C C . GLY A 1 423 ? -9.117 17.052 16.747 1.00 45.12 423 GLY A C 1
ATOM 3284 O O . GLY A 1 423 ? -7.993 16.618 16.491 1.00 45.12 423 GLY A O 1
ATOM 3285 N N . LEU A 1 424 ? -10.115 16.992 15.860 1.00 53.16 424 LEU A N 1
ATOM 3286 C CA . LEU A 1 424 ? -9.852 16.668 14.463 1.00 53.16 424 LEU A CA 1
ATOM 3287 C C . LEU A 1 424 ? -9.028 17.818 13.886 1.00 53.16 424 LEU A C 1
ATOM 3289 O O . LEU A 1 424 ? -9.566 18.873 13.559 1.00 53.16 424 LEU A O 1
ATOM 3293 N N . GLY A 1 425 ? -7.710 17.627 13.793 1.00 50.38 425 GLY A N 1
ATOM 3294 C CA . GLY A 1 425 ? -6.883 18.454 12.926 1.00 50.38 425 GLY A CA 1
ATOM 3295 C C . GLY A 1 425 ? -7.553 18.454 11.560 1.00 50.38 425 GLY A C 1
ATOM 3296 O O . GLY A 1 425 ? -7.713 17.385 10.960 1.00 50.38 425 GLY A O 1
ATOM 3297 N N . GLU A 1 426 ? -8.044 19.620 11.136 1.00 39.88 426 GLU A N 1
ATOM 3298 C CA . GLU A 1 426 ? -8.677 19.754 9.834 1.00 39.88 426 GLU A CA 1
ATOM 3299 C C . GLU A 1 426 ? -7.704 19.193 8.794 1.00 39.88 426 GLU A C 1
ATOM 3301 O O . GLU A 1 426 ? -6.517 19.547 8.820 1.00 39.88 426 GLU A O 1
ATOM 3306 N N . PRO A 1 427 ? -8.149 18.286 7.909 1.00 39.28 427 PRO A N 1
ATOM 3307 C CA . PRO A 1 427 ? -7.305 17.882 6.806 1.00 39.28 427 PRO A CA 1
ATOM 3308 C C . PRO A 1 427 ? -6.951 19.153 6.032 1.00 39.28 427 PRO A C 1
ATOM 3310 O O . PRO A 1 427 ? -7.839 19.929 5.666 1.00 39.28 427 PRO A O 1
ATOM 3313 N N . GLU A 1 428 ? -5.660 19.390 5.789 1.00 37.31 428 GLU A N 1
ATOM 3314 C CA . GLU A 1 428 ? -5.276 20.333 4.746 1.00 37.31 428 GLU A CA 1
ATOM 3315 C C . GLU A 1 428 ? -5.851 19.775 3.438 1.00 37.31 428 GLU A C 1
ATOM 3317 O O . GLU A 1 428 ? -5.319 18.832 2.857 1.00 37.31 428 GLU A O 1
ATOM 3322 N N . SER A 1 429 ? -7.020 20.316 3.073 1.00 37.84 429 SER A N 1
ATOM 3323 C CA . SER A 1 429 ? -7.711 20.129 1.790 1.00 37.84 429 SER A CA 1
ATOM 3324 C C . SER A 1 429 ? -6.779 20.255 0.598 1.00 37.84 429 SER A C 1
ATOM 3326 O O . SER A 1 429 ? -5.729 20.929 0.743 1.00 37.84 429 SER A O 1
#

pLDDT: mean 86.76, std 18.83, range [23.39, 98.88]

Radius of gyration: 26.62 Å; chains: 1; bounding box: 54×101×53 Å

Secondary structure (DSSP, 8-state):
--------SS----TTS-HHHHHHHHHTT--SGGGGTT--HHHHHTSTT--HHHHHHHHHHHHHTT---TTGGGHHHHHHHHHHHTTTT----PPPP--PPPPPPP-S-PPPSS--EEEEETTEEEEESSTT-EEETTTTEEHHHHHHHHHHTHHHHHHHHTT--EEEEE-TT-TTS--EEE-BPPTT--TTS-EEEEEEGGGTEEEEEE---SHHHHHHHHHTTEEEEEE-SSBTTBTTS-SEEEEEEEE-TT--HHHHHHHHHHHHHHHHHHT---EEEE-SSS-EEEEEEB-TTS-HHHHHHHHHHHHHHHHHH-TTTEE--SSGGGS-TTSEEE-GGGGSTT---PPTTPBPSSTT-BB--B--GGGTTT--GGG-BTTTHHHHHHHH--TTTTTTS--B--HHHHHHHHHHHHHH-S-------

Foldseek 3Di:
DDDDDDDDDFFDEPPPADPQLCVQCVVVVRRHLVSQQQAALLVSLLGPRQDPSNSVSSQVVCVVVVRHHNCVVVDDVVVVVSSVVSVPPPDDDDDDPDDDDDDDDDPDDPDQQDDWDWDQFVNDTAIAISQQQQQQVVVSHGLVLLLVLCSLLVVQLCVQQAQFQKWFFFDPNHLVGDTDTGRADDPPDDPPFQWAKDADVVVRDIGTGGRDNGSSNVSNSSSVRGQFIWTDQPGRVDLFFGQKQKWKWAAFQQAALVLQLVLVVLLVVLCVVVVFDWWKWALLPGHIMIMGGAPSPDGLVLSLLLLLLSLVVSCVVVVPAEDCDDDSVPDDRHHIYGPSCCSHPPRTGTTAQRFDSDSLRFGRHTDANVCSVPDDSSCHHSPRVSVVCVVPNHSCPCNVVDHHYSVVSNVSSVVVCVVPDPPPPPPPD

InterPro domains:
  IPR014145 DNA ligase D, polymerase domain [PF21686] (142-396)
  IPR014145 DNA ligase D, polymerase domain [TIGR02778] (126-373)
  IPR052171 Non-homologous end joining protein LigD [PTHR42705] (109-415)